Protein AF-0000000083255070 (afdb_homodimer)

Nearest PDB structures (foldseek):
  7cad-assembly1_A  TM=8.867E-01  e=6.969E-13  Mycolicibacterium smegmatis MC2 155
  8ja7-assembly1_A  TM=8.716E-01  e=4.403E-11  Mycobacterium tuberculosis H37Rv
  4jbw-assembly1_F  TM=8.457E-01  e=1.990E-11  Escherichia coli K-12
  3puz-assembly1_F  TM=8.187E-01  e=9.319E-11  Escherichia coli K-12
  4jbw-assembly2_H  TM=8.293E-01  e=1.214E-10  Escherichia coli K-12

Solvent-accessible surface area (backbone atoms only — not comparable to full-atom values): 30627 Å² total; per-residue (Å²): 134,72,73,70,70,60,49,51,48,59,51,58,65,38,38,62,52,48,49,47,34,53,64,64,56,43,41,55,56,53,52,43,51,52,41,18,24,21,52,25,56,60,73,64,72,75,40,81,52,53,62,49,39,59,56,41,44,76,36,78,88,56,42,42,62,59,11,44,50,34,28,46,50,45,35,67,51,21,49,56,49,14,48,52,50,7,43,52,51,21,55,50,51,68,34,88,64,50,76,64,48,67,57,55,50,46,64,45,32,46,46,51,64,50,39,51,57,57,48,9,44,41,50,29,50,34,46,29,50,85,80,8,55,54,39,49,52,36,44,74,73,61,78,37,94,63,67,54,53,35,54,65,34,49,69,45,32,49,49,52,50,34,49,53,51,27,59,31,40,17,26,56,41,15,53,52,40,40,55,48,55,70,69,48,61,66,64,58,54,52,52,35,47,73,72,63,44,47,76,66,54,39,37,66,70,46,51,51,62,72,34,43,68,56,51,49,47,53,50,40,55,46,50,53,53,38,61,52,42,40,51,38,58,45,30,39,43,53,44,75,57,52,91,60,46,43,92,39,78,33,24,37,91,38,53,57,22,23,43,44,42,49,26,45,34,34,30,65,51,88,67,28,28,36,6,47,18,35,28,45,50,51,55,49,42,52,52,48,48,53,53,46,52,54,49,47,52,63,51,51,73,71,99,136,72,74,71,69,60,50,51,46,60,51,56,66,40,37,64,51,48,49,47,35,52,65,63,56,45,42,56,55,52,50,43,52,53,40,17,25,21,54,24,57,60,74,64,73,73,40,81,53,53,62,50,38,58,57,41,43,75,36,78,88,57,42,42,62,58,11,43,50,33,27,49,49,46,36,66,53,21,49,55,49,15,46,51,50,6,41,52,51,22,56,51,51,68,34,89,64,49,76,64,49,67,58,55,52,47,64,45,33,47,47,50,65,51,41,52,58,58,50,8,42,42,52,31,50,35,46,28,49,87,78,8,56,53,40,49,52,35,44,74,71,61,77,38,93,63,66,55,56,35,53,65,34,47,70,46,31,48,48,53,50,33,48,51,51,26,60,31,41,17,26,56,41,16,52,53,40,39,54,48,54,68,69,50,62,65,63,58,54,51,50,35,47,74,73,62,43,48,74,66,54,40,36,67,69,46,51,50,62,72,34,43,66,56,51,50,49,52,49,40,55,46,50,54,53,38,60,51,43,39,51,37,58,46,31,39,40,51,43,77,58,52,88,59,44,42,92,38,75,32,22,37,91,39,53,55,21,22,42,44,44,49,26,46,34,34,30,66,50,88,66,28,28,37,6,47,18,36,26,45,49,53,54,49,41,52,52,46,49,53,53,44,52,54,48,47,53,64,51,51,72,71,99

InterPro domains:
  IPR000515 ABC transporter type 1, transmembrane domain MetI-like [PF00528] (85-247)
  IPR000515 ABC transporter type 1, transmembrane domain MetI-like [PS50928] (68-295)
  IPR000515 ABC transporter type 1, transmembrane domain MetI-like [cd06261] (69-243)
  IPR035906 MetI-like superfamily [G3DSA:1.10.3720.10] (47-302)
  IPR035906 MetI-like superfamily [SSF161098] (51-294)
  IPR051393 ABC transporter permease component [PTHR30193] (5-301)

Radius of gyration: 25.33 Å; Cα contacts (8 Å, |Δi|>4): 840; chains: 2; bounding box: 78×64×55 Å

Sequence (606 aa):
MNAAKRRWVPYLFLSPYMLFYAAFGLIPILFSFYVSLTSWDGIGPKTFVGLDNYAFLFNPDSYFFQSVGNTLLFVAVSLPLQMAFGLAIAALLYSKFVKWKAFFQLINFLPYIVTPVAVGLMFNLLFDWQAGFVNKVLLEFGFIDEGIYWLGEPLYARVVIVLMLFWKGFGYTMIFYLAGLANISKDLHEAAAVDGATGMKAFWTITLPLLRPVTTFVAITGIIGGFQLLEEPMLLLGGAGMGSSSAVIGGPERCCLTTVWNMYDTAFGSTTRYGLGSAIAYGLCVIIAAFSFIGTKFYKEETMNAAKRRWVPYLFLSPYMLFYAAFGLIPILFSFYVSLTSWDGIGPKTFVGLDNYAFLFNPDSYFFQSVGNTLLFVAVSLPLQMAFGLAIAALLYSKFVKWKAFFQLINFLPYIVTPVAVGLMFNLLFDWQAGFVNKVLLEFGFIDEGIYWLGEPLYARVVIVLMLFWKGFGYTMIFYLAGLANISKDLHEAAAVDGATGMKAFWTITLPLLRPVTTFVAITGIIGGFQLLEEPMLLLGGAGMGSSSAVIGGPERCCLTTVWNMYDTAFGSTTRYGLGSAIAYGLCVIIAAFSFIGTKFYKEET

Organism: NCBI:txid582686

Structure (mmCIF, N/CA/C/O backbone):
data_AF-0000000083255070-model_v1
#
loop_
_entity.id
_entity.type
_entity.pdbx_description
1 polymer 'Multiple sugar transport system permease protein/cellobiose transport system permease protein'
#
loop_
_atom_site.group_PDB
_atom_site.id
_atom_site.type_symbol
_atom_site.label_atom_id
_atom_site.label_alt_id
_atom_site.label_comp_id
_atom_site.label_asym_id
_atom_site.label_entity_id
_atom_site.label_seq_id
_atom_site.pdbx_PDB_ins_code
_atom_site.Cartn_x
_atom_site.Cartn_y
_atom_site.Cartn_z
_atom_site.occupancy
_atom_site.B_iso_or_equiv
_atom_site.auth_seq_id
_atom_site.auth_comp_id
_atom_site.auth_asym_id
_atom_site.auth_atom_id
_atom_site.pdbx_PDB_model_num
ATOM 1 N N . MET A 1 1 ? -40.188 27.75 11.883 1 36.25 1 MET A N 1
ATOM 2 C CA . MET A 1 1 ? -39.75 26.719 10.969 1 36.25 1 MET A CA 1
ATOM 3 C C . MET A 1 1 ? -39.219 25.5 11.734 1 36.25 1 MET A C 1
ATOM 5 O O . MET A 1 1 ? -38.281 25.641 12.555 1 36.25 1 MET A O 1
ATOM 9 N N . ASN A 1 2 ? -39.906 24.453 12.016 1 42.84 2 ASN A N 1
ATOM 10 C CA . ASN A 1 2 ? -40.031 23.375 12.984 1 42.84 2 ASN A CA 1
ATOM 11 C C . ASN A 1 2 ? -38.75 22.547 13.094 1 42.84 2 ASN A C 1
ATOM 13 O O . ASN A 1 2 ? -38.281 22.016 12.086 1 42.84 2 ASN A O 1
ATOM 17 N N . ALA A 1 3 ? -37.938 22.688 14.008 1 47.53 3 ALA A N 1
ATOM 18 C CA . ALA A 1 3 ? -36.656 22.188 14.508 1 47.53 3 ALA A CA 1
ATOM 19 C C . ALA A 1 3 ? -36.594 20.672 14.375 1 47.53 3 ALA A C 1
ATOM 21 O O . ALA A 1 3 ? -35.5 20.094 14.383 1 47.53 3 ALA A O 1
ATOM 22 N N . ALA A 1 4 ? -37.688 20.109 14.57 1 47.5 4 ALA A N 1
ATOM 23 C CA . ALA A 1 4 ? -37.812 18.641 14.586 1 47.5 4 ALA A CA 1
ATOM 24 C C . ALA A 1 4 ? -37.5 18.062 13.203 1 47.5 4 ALA A C 1
ATOM 26 O O . ALA A 1 4 ? -37.062 16.922 13.094 1 47.5 4 ALA A O 1
ATOM 27 N N . LYS A 1 5 ? -38.031 18.562 12.156 1 50.53 5 LYS A N 1
ATOM 28 C CA . LYS A 1 5 ? -38 18.172 10.758 1 50.53 5 LYS A CA 1
ATOM 29 C C . LYS A 1 5 ? -36.594 18.094 10.203 1 50.53 5 LYS A C 1
ATOM 31 O O . LYS A 1 5 ? -36.312 17.375 9.242 1 50.53 5 LYS A O 1
ATOM 36 N N . ARG A 1 6 ? -35.719 18.797 10.758 1 55.59 6 ARG A N 1
ATOM 37 C CA . ARG A 1 6 ? -34.344 19.047 10.312 1 55.59 6 ARG A CA 1
ATOM 38 C C . ARG A 1 6 ? -33.406 17.922 10.734 1 55.59 6 ARG A C 1
ATOM 40 O O . ARG A 1 6 ? -32.312 17.766 10.18 1 55.59 6 ARG A O 1
ATOM 47 N N . ARG A 1 7 ? -34.062 17.188 11.664 1 60.44 7 ARG A N 1
ATOM 48 C CA . ARG A 1 7 ? -33.188 16.188 12.297 1 60.44 7 ARG A CA 1
ATOM 49 C C . ARG A 1 7 ? -33 14.969 11.391 1 60.44 7 ARG A C 1
ATOM 51 O O . ARG A 1 7 ? -31.984 14.297 11.445 1 60.44 7 ARG A O 1
ATOM 58 N N . TRP A 1 8 ? -34.125 14.719 10.594 1 61.38 8 TRP A N 1
ATOM 59 C CA . TRP A 1 8 ? -34.031 13.5 9.789 1 61.38 8 TRP A CA 1
ATOM 60 C C . TRP A 1 8 ? -33.344 13.773 8.461 1 61.38 8 TRP A C 1
ATOM 62 O O . TRP A 1 8 ? -33.031 12.836 7.711 1 61.38 8 TRP A O 1
ATOM 72 N N . VAL A 1 9 ? -33.219 14.969 8.102 1 60.16 9 VAL A N 1
ATOM 73 C CA . VAL A 1 9 ? -32.719 15.367 6.793 1 60.16 9 VAL A CA 1
ATOM 74 C C . VAL A 1 9 ? -31.312 14.805 6.602 1 60.16 9 VAL A C 1
ATOM 76 O O . VAL A 1 9 ? -31 14.242 5.547 1 60.16 9 VAL A O 1
ATOM 79 N N . PRO A 1 10 ? -30.578 14.945 7.68 1 63.06 10 PRO A N 1
ATOM 80 C CA . PRO A 1 10 ? -29.234 14.383 7.441 1 63.06 10 PRO A CA 1
ATOM 81 C C . PRO A 1 10 ? -29.266 12.875 7.215 1 63.06 10 PRO A C 1
ATOM 83 O O . PRO A 1 10 ? -28.484 12.352 6.418 1 63.06 10 PRO A O 1
ATOM 86 N N . TYR A 1 11 ? -30.188 12.266 7.801 1 64.44 11 TYR A N 1
ATOM 87 C CA . TYR A 1 11 ? -30.281 10.82 7.629 1 64.44 11 TYR A CA 1
ATOM 88 C C . TYR A 1 11 ? -30.859 10.469 6.262 1 64.44 11 TYR A C 1
ATOM 90 O O . TYR A 1 11 ? -30.531 9.422 5.695 1 64.44 11 TYR A O 1
ATOM 98 N N . LEU A 1 12 ? -31.672 11.273 5.852 1 62.81 12 LEU A N 1
ATOM 99 C CA . LEU A 1 12 ? -32.188 11.062 4.504 1 62.81 12 LEU A CA 1
ATOM 100 C C . LEU A 1 12 ? -31.109 11.242 3.459 1 62.81 12 LEU A C 1
ATOM 102 O O . LEU A 1 12 ? -31.047 10.5 2.477 1 62.81 12 LEU A O 1
ATOM 106 N N . PHE A 1 13 ? -30.281 12.203 3.773 1 60.59 13 PHE A N 1
ATOM 107 C CA . PHE A 1 13 ? -29.172 12.43 2.855 1 60.59 13 PHE A CA 1
ATOM 108 C C . PHE A 1 13 ? -28.156 11.297 2.957 1 60.59 13 PHE A C 1
ATOM 110 O O . PHE A 1 13 ? -27.5 10.953 1.968 1 60.59 13 PHE A O 1
ATOM 117 N N . LEU A 1 14 ? -28.172 10.758 4.121 1 64.56 14 LEU A N 1
ATOM 118 C CA . LEU A 1 14 ? -27.219 9.664 4.324 1 64.56 14 LEU A CA 1
ATOM 119 C C . LEU A 1 14 ? -27.797 8.344 3.832 1 64.56 14 LEU A C 1
ATOM 121 O O . LEU A 1 14 ? -27.062 7.379 3.607 1 64.56 14 LEU A O 1
ATOM 125 N N . SER A 1 15 ? -29.078 8.375 3.641 1 63.88 15 SER A N 1
ATOM 126 C CA . SER A 1 15 ? -29.766 7.105 3.389 1 63.88 15 SER A CA 1
ATOM 127 C C . SER A 1 15 ? -29.266 6.461 2.098 1 63.88 15 SER A C 1
ATOM 129 O O . SER A 1 15 ? -28.953 5.266 2.068 1 63.88 15 SER A O 1
ATOM 131 N N . PRO A 1 16 ? -29.203 7.246 1.025 1 59.81 16 PRO A N 1
ATOM 132 C CA . PRO A 1 16 ? -28.719 6.562 -0.171 1 59.81 16 PRO A CA 1
ATOM 133 C C . PRO A 1 16 ? -27.312 5.984 0.016 1 59.81 16 PRO A C 1
ATOM 135 O O . PRO A 1 16 ? -27.016 4.895 -0.475 1 59.81 16 PRO A O 1
ATOM 138 N N . TYR A 1 17 ? -26.641 6.789 0.716 1 61.38 17 TYR A N 1
ATOM 139 C CA . TYR A 1 17 ? -25.281 6.309 1.004 1 61.38 17 TYR A CA 1
ATOM 140 C C . TYR A 1 17 ? -25.328 5.051 1.865 1 61.38 17 TYR A C 1
ATOM 142 O O . TYR A 1 17 ? -24.625 4.082 1.59 1 61.38 17 TYR A O 1
ATOM 150 N N . MET A 1 18 ? -26.156 5.188 2.836 1 64 18 MET A N 1
ATOM 151 C CA . MET A 1 18 ? -26.234 4.059 3.76 1 64 18 MET A CA 1
ATOM 152 C C . MET A 1 18 ? -26.703 2.799 3.043 1 64 18 MET A C 1
ATOM 154 O O . MET A 1 18 ? -26.219 1.7 3.32 1 64 18 MET A O 1
ATOM 158 N N . LEU A 1 19 ? -27.578 3.01 2.188 1 60.94 19 LEU A N 1
ATOM 159 C CA . LEU A 1 19 ? -28.094 1.875 1.427 1 60.94 19 LEU A CA 1
ATOM 160 C C . LEU A 1 19 ? -27.016 1.31 0.508 1 60.94 19 LEU A C 1
ATOM 162 O O . LEU A 1 19 ? -26.844 0.092 0.413 1 60.94 19 LEU A O 1
ATOM 166 N N . PHE A 1 20 ? -26.391 2.221 -0.116 1 60.09 20 PHE A N 1
ATOM 167 C CA . PHE A 1 20 ? -25.312 1.806 -1.001 1 60.09 20 PHE A CA 1
ATOM 168 C C . PHE A 1 20 ? -24.203 1.112 -0.216 1 60.09 20 PHE A C 1
ATOM 170 O O . PHE A 1 20 ? -23.672 0.087 -0.65 1 60.09 20 PHE A O 1
ATOM 177 N N . TYR A 1 21 ? -24.031 1.757 0.867 1 64.25 21 TYR A N 1
ATOM 178 C CA . TYR A 1 21 ? -23 1.157 1.71 1 64.25 21 TYR A CA 1
ATOM 179 C C . TYR A 1 21 ? -23.438 -0.209 2.221 1 64.25 21 TYR A C 1
ATOM 181 O O . TYR A 1 21 ? -22.656 -1.156 2.24 1 64.25 21 TYR A O 1
ATOM 189 N N . ALA A 1 22 ? -24.641 -0.25 2.637 1 62.16 22 ALA A N 1
ATOM 190 C CA . ALA A 1 22 ? -25.156 -1.535 3.107 1 62.16 22 ALA A CA 1
ATOM 191 C C . ALA A 1 22 ? -25.109 -2.586 2.002 1 62.16 22 ALA A C 1
ATOM 193 O O . ALA A 1 22 ? -24.734 -3.734 2.248 1 62.16 22 ALA A O 1
ATOM 194 N N . ALA A 1 23 ? -25.438 -2.184 0.815 1 59.78 23 ALA A N 1
ATOM 195 C CA . ALA A 1 23 ? -25.516 -3.107 -0.313 1 59.78 23 ALA A CA 1
ATOM 196 C C . ALA A 1 23 ? -24.125 -3.516 -0.785 1 59.78 23 ALA A C 1
ATOM 198 O O . ALA A 1 23 ? -23.875 -4.688 -1.079 1 59.78 23 ALA A O 1
ATOM 199 N N . PHE A 1 24 ? -23.266 -2.512 -0.74 1 62.94 24 PHE A N 1
ATOM 200 C CA . PHE A 1 24 ? -21.984 -2.805 -1.371 1 62.94 24 PHE A CA 1
ATOM 201 C C . PHE A 1 24 ? -20.844 -2.76 -0.349 1 62.94 24 PHE A C 1
ATOM 203 O O . PHE A 1 24 ? -19.766 -3.32 -0.578 1 62.94 24 PHE A O 1
ATOM 210 N N . GLY A 1 25 ? -21.219 -2.186 0.719 1 69 25 GLY A N 1
ATOM 211 C CA . GLY A 1 25 ? -20.172 -1.989 1.71 1 69 25 GLY A CA 1
ATOM 212 C C . GLY A 1 25 ? -20.031 -3.16 2.662 1 69 25 GLY A C 1
ATOM 213 O O . GLY A 1 25 ? -18.922 -3.654 2.877 1 69 25 GLY A O 1
ATOM 214 N N . LEU A 1 26 ? -21.188 -3.686 3.049 1 77.44 26 LEU A N 1
ATOM 215 C CA . LEU A 1 26 ? -21.156 -4.691 4.105 1 77.44 26 LEU A CA 1
ATOM 216 C C . LEU A 1 26 ? -21.172 -6.098 3.518 1 77.44 26 LEU A C 1
ATOM 218 O O . LEU A 1 26 ? -20.719 -7.051 4.156 1 77.44 26 LEU A O 1
ATOM 222 N N . ILE A 1 27 ? -21.594 -6.242 2.326 1 80.31 27 ILE A N 1
ATOM 223 C CA . ILE A 1 27 ? -21.828 -7.555 1.73 1 80.31 27 ILE A CA 1
ATOM 224 C C . ILE A 1 27 ? -20.5 -8.297 1.603 1 80.31 27 ILE A C 1
ATOM 226 O O . ILE A 1 27 ? -20.375 -9.445 2.033 1 80.31 27 ILE A O 1
ATOM 230 N N . PRO A 1 28 ? -19.531 -7.645 1.064 1 81.38 28 PRO A N 1
ATOM 231 C CA . PRO A 1 28 ? -18.266 -8.367 0.95 1 81.38 28 PRO A CA 1
ATOM 232 C C . PRO A 1 28 ? -17.734 -8.836 2.303 1 81.38 28 PRO A C 1
ATOM 234 O O . PRO A 1 28 ? -17.188 -9.93 2.408 1 81.38 28 PRO A O 1
ATOM 237 N N . ILE A 1 29 ? -17.953 -8.039 3.246 1 84.56 29 ILE A N 1
ATOM 238 C CA . ILE A 1 29 ? -17.422 -8.336 4.574 1 84.56 29 ILE A CA 1
ATOM 239 C C . ILE A 1 29 ? -18.203 -9.492 5.195 1 84.56 29 ILE A C 1
ATOM 241 O O . ILE A 1 29 ? -17.609 -10.438 5.73 1 84.56 29 ILE A O 1
ATOM 245 N N . LEU A 1 30 ? -19.516 -9.43 5.051 1 85.31 30 LEU A N 1
ATOM 246 C CA . LEU A 1 30 ? -20.359 -10.469 5.625 1 85.31 30 LEU A CA 1
ATOM 247 C C . LEU A 1 30 ? -20.188 -11.789 4.883 1 85.31 30 LEU A C 1
ATOM 249 O O . LEU A 1 30 ? -20.188 -12.859 5.5 1 85.31 30 LEU A O 1
ATOM 253 N N . PHE A 1 31 ? -20.047 -11.719 3.66 1 83.69 31 PHE A N 1
ATOM 254 C CA . PHE A 1 31 ? -19.828 -12.922 2.867 1 83.69 31 PHE A CA 1
ATOM 255 C C . PHE A 1 31 ? -18.5 -13.578 3.246 1 83.69 31 PHE A C 1
ATOM 257 O O . PHE A 1 31 ? -18.438 -14.805 3.408 1 83.69 31 PHE A O 1
ATOM 264 N N . SER A 1 32 ? -17.484 -12.789 3.318 1 86.81 32 SER A N 1
ATOM 265 C CA . SER A 1 32 ? -16.188 -13.328 3.701 1 86.81 32 SER A CA 1
ATOM 266 C C . SER A 1 32 ? -16.219 -13.922 5.105 1 86.81 32 SER A C 1
ATOM 268 O O . SER A 1 32 ? -15.531 -14.898 5.391 1 86.81 32 SER A O 1
ATOM 270 N N . PHE A 1 33 ? -17.016 -13.305 5.918 1 90.69 33 PHE A N 1
ATOM 271 C CA . PHE A 1 33 ? -17.172 -13.852 7.258 1 90.69 33 PHE A CA 1
ATOM 272 C C . PHE A 1 33 ? -17.828 -15.219 7.211 1 90.69 33 PHE A C 1
ATOM 274 O O . PHE A 1 33 ? -17.422 -16.141 7.922 1 90.69 33 PHE A O 1
ATOM 281 N N . TYR A 1 34 ? -18.828 -15.32 6.41 1 90.69 34 TYR A N 1
ATOM 282 C CA . TYR A 1 34 ? -19.469 -16.609 6.211 1 90.69 34 TYR A CA 1
ATOM 283 C C . TYR A 1 34 ? -18.469 -17.656 5.715 1 90.69 34 TYR A C 1
ATOM 285 O O . TYR A 1 34 ? -18.453 -18.781 6.199 1 90.69 34 TYR A O 1
ATOM 293 N N . VAL A 1 35 ? -17.656 -17.312 4.777 1 89.38 35 VAL A N 1
ATOM 294 C CA . VAL A 1 35 ? -16.656 -18.219 4.215 1 89.38 35 VAL A CA 1
ATOM 295 C C . VAL A 1 35 ? -15.703 -18.672 5.312 1 89.38 35 VAL A C 1
ATOM 297 O O . VAL A 1 35 ? -15.258 -19.828 5.328 1 89.38 35 VAL A O 1
ATOM 300 N N . SER A 1 36 ? -15.391 -17.766 6.258 1 93.94 36 SER A N 1
ATOM 301 C CA . SER A 1 36 ? -14.469 -18.078 7.348 1 93.94 36 SER A CA 1
ATOM 302 C C . SER A 1 36 ? -15.055 -19.172 8.25 1 93.94 36 SER A C 1
ATOM 304 O O . SER A 1 36 ? -14.32 -19.797 9.023 1 93.94 36 SER A O 1
ATOM 306 N N . LEU A 1 37 ? -16.359 -19.391 8.148 1 96 37 LEU A N 1
ATOM 307 C CA . LEU A 1 37 ? -17.031 -20.391 8.961 1 96 37 LEU A CA 1
ATOM 308 C C . LEU A 1 37 ? -17.203 -21.703 8.188 1 96 37 LEU A C 1
ATOM 310 O O . LEU A 1 37 ? -17.875 -22.609 8.648 1 96 37 LEU A O 1
ATOM 314 N N . THR A 1 38 ? -16.578 -21.797 7 1 94.25 38 THR A N 1
ATOM 315 C CA . THR A 1 38 ? -16.75 -22.969 6.148 1 94.25 38 THR A CA 1
ATOM 316 C C . THR A 1 38 ? -15.391 -23.594 5.82 1 94.25 38 THR A C 1
ATOM 318 O O . THR A 1 38 ? -14.352 -22.953 5.957 1 94.25 38 THR A O 1
ATOM 321 N N . SER A 1 39 ? -15.469 -24.891 5.594 1 92.62 39 SER A N 1
ATOM 322 C CA . SER A 1 39 ? -14.375 -25.562 4.898 1 92.62 39 SER A CA 1
ATOM 323 C C . SER A 1 39 ? -14.578 -25.547 3.389 1 92.62 39 SER A C 1
ATOM 325 O O . SER A 1 39 ? -15.508 -26.172 2.873 1 92.62 39 SER A O 1
ATOM 327 N N . TRP A 1 40 ? -13.805 -24.656 2.797 1 87.81 40 TRP A N 1
ATOM 328 C CA . TRP A 1 40 ? -13.977 -24.438 1.365 1 87.81 40 TRP A CA 1
ATOM 329 C C . TRP A 1 40 ? -12.625 -24.234 0.68 1 87.81 40 TRP A C 1
ATOM 331 O O . TRP A 1 40 ? -11.773 -23.516 1.178 1 87.81 40 TRP A O 1
ATOM 341 N N . ASP A 1 41 ? -12.484 -24.969 -0.398 1 79.69 41 ASP A N 1
ATOM 342 C CA . ASP A 1 41 ? -11.227 -24.875 -1.126 1 79.69 41 ASP A CA 1
ATOM 343 C C . ASP A 1 41 ? -11.359 -23.969 -2.346 1 79.69 41 ASP A C 1
ATOM 345 O O . ASP A 1 41 ? -10.414 -23.812 -3.117 1 79.69 41 ASP A O 1
ATOM 349 N N . GLY A 1 42 ? -12.547 -23.312 -2.506 1 73.38 42 GLY A N 1
ATOM 350 C CA . GLY A 1 42 ? -12.742 -22.391 -3.615 1 73.38 42 GLY A CA 1
ATOM 351 C C . GLY A 1 42 ? -13.469 -23.016 -4.793 1 73.38 42 GLY A C 1
ATOM 352 O O . GLY A 1 42 ? -13.992 -22.297 -5.652 1 73.38 42 GLY A O 1
ATOM 353 N N . ILE A 1 43 ? -13.5 -24.312 -4.922 1 71.31 43 ILE A N 1
ATOM 354 C CA . ILE A 1 43 ? -14.07 -25.016 -6.066 1 71.31 43 ILE A CA 1
ATOM 355 C C . ILE A 1 43 ? -15.258 -25.859 -5.621 1 71.31 43 ILE A C 1
ATOM 357 O O . ILE A 1 43 ? -16.359 -25.719 -6.152 1 71.31 43 ILE A O 1
ATOM 361 N N . GLY A 1 44 ? -15.023 -26.641 -4.625 1 74.62 44 GLY A N 1
ATOM 362 C CA . GLY A 1 44 ? -16.047 -27.578 -4.176 1 74.62 44 GLY A CA 1
ATOM 363 C C . GLY A 1 44 ? -17.109 -26.922 -3.305 1 74.62 44 GLY A C 1
ATOM 364 O O . GLY A 1 44 ? -17.172 -25.688 -3.219 1 74.62 44 GLY A O 1
ATOM 365 N N . PRO A 1 45 ? -18 -27.656 -2.873 1 83.81 45 PRO A N 1
ATOM 366 C CA . PRO A 1 45 ? -19.062 -27.141 -2.002 1 83.81 45 PRO A CA 1
ATOM 367 C C . PRO A 1 45 ? -18.516 -26.609 -0.674 1 83.81 45 PRO A C 1
ATOM 369 O O . PRO A 1 45 ? -17.531 -27.125 -0.155 1 83.81 45 PRO A O 1
ATOM 372 N N . LYS A 1 46 ? -19.219 -25.641 -0.224 1 87.88 46 LYS A N 1
ATOM 373 C CA . LYS A 1 46 ? -18.891 -25.078 1.079 1 87.88 46 LYS A CA 1
ATOM 374 C C . LYS A 1 46 ? -19.531 -25.891 2.209 1 87.88 46 LYS A C 1
ATOM 376 O O . LYS A 1 46 ? -20.734 -26.109 2.215 1 87.88 46 LYS A O 1
ATOM 381 N N . THR A 1 47 ? -18.672 -26.406 3.139 1 93.75 47 THR A N 1
ATOM 382 C CA . THR A 1 47 ? -19.172 -27.109 4.316 1 93.75 47 THR A CA 1
ATOM 383 C C . THR A 1 47 ? -19.047 -26.234 5.559 1 93.75 47 THR A C 1
ATOM 385 O O . THR A 1 47 ? -17.969 -25.75 5.875 1 93.75 47 THR A O 1
ATOM 388 N N . PHE A 1 48 ? -20.188 -26.078 6.207 1 95.75 48 PHE A N 1
ATOM 389 C CA . PHE A 1 48 ? -20.188 -25.266 7.414 1 95.75 48 PHE A CA 1
ATOM 390 C C . PHE A 1 48 ? -19.453 -25.969 8.547 1 95.75 48 PHE A C 1
ATOM 392 O O . PHE A 1 48 ? -19.797 -27.109 8.898 1 95.75 48 PHE A O 1
ATOM 399 N N . VAL A 1 49 ? -18.438 -25.375 9.117 1 96.44 49 VAL A N 1
ATOM 400 C CA . VAL A 1 49 ? -17.641 -26 10.172 1 96.44 49 VAL A CA 1
ATOM 401 C C . VAL A 1 49 ? -17.672 -25.125 11.422 1 96.44 49 VAL A C 1
ATOM 403 O O . VAL A 1 49 ? -16.938 -25.391 12.375 1 96.44 49 VAL A O 1
ATOM 406 N N . GLY A 1 50 ? -18.438 -24.078 11.398 1 96 50 GLY A N 1
ATOM 407 C CA . GLY A 1 50 ? -18.531 -23.203 12.547 1 96 50 GLY A CA 1
ATOM 408 C C . GLY A 1 50 ? -17.25 -22.469 12.859 1 96 50 GLY A C 1
ATOM 409 O O . GLY A 1 50 ? -16.656 -21.844 11.977 1 96 50 GLY A O 1
ATOM 410 N N . LEU A 1 51 ? -16.797 -22.75 14.133 1 96.75 51 LEU A N 1
ATOM 411 C CA . LEU A 1 51 ? -15.641 -21.984 14.586 1 96.75 51 LEU A CA 1
ATOM 412 C C . LEU A 1 51 ? -14.359 -22.812 14.484 1 96.75 51 LEU A C 1
ATOM 414 O O . LEU A 1 51 ? -13.336 -22.438 15.062 1 96.75 51 LEU A O 1
ATOM 418 N N . ASP A 1 52 ? -14.367 -23.812 13.695 1 96.75 52 ASP A N 1
ATOM 419 C CA . ASP A 1 52 ? -13.227 -24.719 13.578 1 96.75 52 ASP A CA 1
ATOM 420 C C . ASP A 1 52 ? -12.008 -23.984 13 1 96.75 52 ASP A C 1
ATOM 422 O O . ASP A 1 52 ? -10.883 -24.188 13.453 1 96.75 52 ASP A O 1
ATOM 426 N N . ASN A 1 53 ? -12.281 -23.172 12 1 96.69 53 ASN A N 1
ATOM 427 C CA . ASN A 1 53 ? -11.188 -22.406 11.406 1 96.69 53 ASN A CA 1
ATOM 428 C C . ASN A 1 53 ? -10.539 -21.469 12.43 1 96.69 53 ASN A C 1
ATOM 430 O O . ASN A 1 53 ? -9.32 -21.328 12.461 1 96.69 53 ASN A O 1
ATOM 434 N N . TYR A 1 54 ? -11.359 -20.922 13.25 1 96.88 54 TYR A N 1
ATOM 435 C CA . TYR A 1 54 ? -10.852 -20 14.258 1 96.88 54 TYR A CA 1
ATOM 436 C C . TYR A 1 54 ? -10.117 -20.766 15.359 1 96.88 54 TYR A C 1
ATOM 438 O O . TYR A 1 54 ? -9.094 -20.281 15.875 1 96.88 54 TYR A O 1
ATOM 446 N N . ALA A 1 55 ? -10.602 -21.875 15.688 1 97.06 55 ALA A N 1
ATOM 447 C CA . ALA A 1 55 ? -9.906 -22.719 16.656 1 97.06 55 ALA A CA 1
ATOM 448 C C . ALA A 1 55 ? -8.547 -23.156 16.141 1 97.06 55 ALA A C 1
ATOM 450 O O . ALA A 1 55 ? -7.574 -23.234 16.891 1 97.06 55 ALA A O 1
ATOM 451 N N . PHE A 1 56 ? -8.484 -23.375 14.867 1 96.12 56 PHE A N 1
ATOM 452 C CA . PHE A 1 56 ? -7.246 -23.844 14.25 1 96.12 56 PHE A CA 1
ATOM 453 C C . PHE A 1 56 ? -6.191 -22.75 14.25 1 96.12 56 PHE A C 1
ATOM 455 O O . PHE A 1 56 ? -4.996 -23.031 14.141 1 96.12 56 PHE A O 1
ATOM 462 N N . LEU 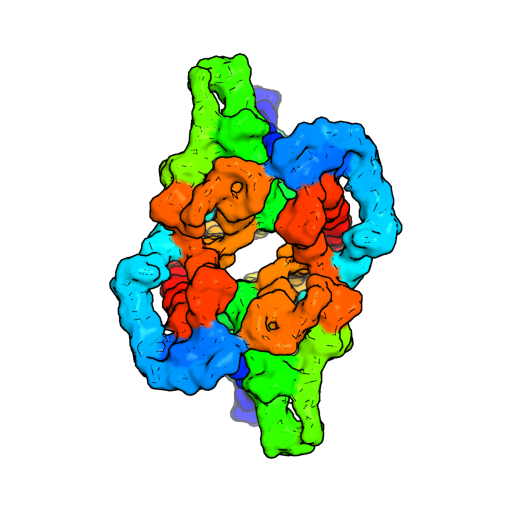A 1 57 ? -6.598 -21.562 14.32 1 96.25 57 LEU A N 1
ATOM 463 C CA . LEU A 1 57 ? -5.633 -20.469 14.375 1 96.25 57 LEU A CA 1
ATOM 464 C C . LEU A 1 57 ? -4.703 -20.625 15.578 1 96.25 57 LEU A C 1
ATOM 466 O O . LEU A 1 57 ? -3.576 -20.125 15.555 1 96.25 57 LEU A O 1
ATOM 470 N N . PHE A 1 58 ? -5.219 -21.297 16.641 1 96.31 58 PHE A N 1
ATOM 471 C CA . PHE A 1 58 ? -4.438 -21.453 17.859 1 96.31 58 PHE A CA 1
ATOM 472 C C . PHE A 1 58 ? -3.533 -22.688 17.75 1 96.31 58 PHE A C 1
ATOM 474 O O . PHE A 1 58 ? -2.682 -22.906 18.625 1 96.31 58 PHE A O 1
ATOM 481 N N . ASN A 1 59 ? -3.686 -23.453 16.703 1 95.56 59 ASN A N 1
ATOM 482 C CA . ASN A 1 59 ? -2.777 -24.547 16.391 1 95.56 59 ASN A CA 1
ATOM 483 C C . ASN A 1 59 ? -1.474 -24.047 15.781 1 95.56 59 ASN A C 1
ATOM 485 O O . ASN A 1 59 ? -1.49 -23.234 14.852 1 95.56 59 ASN A O 1
ATOM 489 N N . PRO A 1 60 ? -0.308 -24.516 16.234 1 93.06 60 PRO A N 1
ATOM 490 C CA . PRO A 1 60 ? 0.986 -24.078 15.719 1 93.06 60 PRO A CA 1
ATOM 491 C C . PRO A 1 60 ? 1.145 -24.344 14.227 1 93.06 60 PRO A C 1
ATOM 493 O O . PRO A 1 60 ? 1.896 -23.641 13.539 1 93.06 60 PRO A O 1
ATOM 496 N N . ASP A 1 61 ? 0.396 -25.203 13.727 1 92.62 61 ASP A N 1
ATOM 497 C CA . ASP A 1 61 ? 0.502 -25.578 12.32 1 92.62 61 ASP A CA 1
ATOM 498 C C . ASP A 1 61 ? -0.138 -24.516 11.422 1 92.62 61 ASP A C 1
ATOM 500 O O . ASP A 1 61 ? 0.068 -24.516 10.211 1 92.62 61 ASP A O 1
ATOM 504 N N . SER A 1 62 ? -0.854 -23.609 12.031 1 94.25 62 SER A N 1
ATOM 505 C CA . SER A 1 62 ? -1.462 -22.547 11.234 1 94.25 62 SER A CA 1
ATOM 506 C C . SER A 1 62 ? -0.478 -21.406 10.992 1 94.25 62 SER A C 1
ATOM 508 O O . SER A 1 62 ? -0.705 -20.547 10.125 1 94.25 62 SER A O 1
ATOM 510 N N . TYR A 1 63 ? 0.525 -21.281 11.867 1 94.88 63 TYR A N 1
ATOM 511 C CA . TYR A 1 63 ? 1.554 -20.25 11.82 1 94.88 63 TYR A CA 1
ATOM 512 C C . TYR A 1 63 ? 0.95 -18.859 12.039 1 94.88 63 TYR A C 1
ATOM 514 O O . TYR A 1 63 ? 1.561 -17.859 11.688 1 94.88 63 TYR A O 1
ATOM 522 N N . PHE A 1 64 ? -0.309 -18.844 12.547 1 97 64 PHE A N 1
ATOM 523 C CA . PHE A 1 64 ? -0.995 -17.562 12.719 1 97 64 PHE A CA 1
ATOM 524 C C . PHE A 1 64 ? -0.264 -16.688 13.727 1 97 64 PHE A C 1
ATOM 526 O O . PHE A 1 64 ? 0.169 -15.586 13.391 1 97 64 PHE A O 1
ATOM 533 N N . PHE A 1 65 ? -0.019 -17.172 14.859 1 97.12 65 PHE A N 1
ATOM 534 C CA . PHE A 1 65 ? 0.587 -16.344 15.898 1 97.12 65 PHE A CA 1
ATOM 535 C C . PHE A 1 65 ? 2.066 -16.109 15.609 1 97.12 65 PHE A C 1
ATOM 537 O O . PHE A 1 65 ? 2.607 -15.047 15.93 1 97.12 65 PHE A O 1
ATOM 544 N N . GLN A 1 66 ? 2.686 -17.062 14.961 1 96.94 66 GLN A N 1
ATOM 545 C CA . GLN A 1 66 ? 4.062 -16.844 14.531 1 96.94 66 GLN A CA 1
ATOM 546 C C . GLN A 1 66 ? 4.148 -15.703 13.516 1 96.94 66 GLN A C 1
ATOM 548 O O . GLN A 1 66 ? 5.012 -14.836 13.625 1 96.94 66 GLN A O 1
ATOM 553 N N . SER A 1 67 ? 3.26 -15.727 12.547 1 97.69 67 SER A N 1
ATOM 554 C CA . SER A 1 67 ? 3.254 -14.695 11.516 1 97.69 67 SER A CA 1
ATOM 555 C C . SER A 1 67 ? 2.857 -13.336 12.094 1 97.69 67 SER A C 1
ATOM 557 O O . SER A 1 67 ? 3.375 -12.305 11.672 1 97.69 67 SER A O 1
ATOM 559 N N . VAL A 1 68 ? 1.955 -13.367 13.047 1 97.56 68 VAL A N 1
ATOM 560 C CA . VAL A 1 68 ? 1.571 -12.125 13.719 1 97.56 68 VAL A CA 1
ATOM 561 C C . VAL A 1 68 ? 2.768 -11.562 14.484 1 97.56 68 VAL A C 1
ATOM 563 O O . VAL A 1 68 ? 3.025 -10.359 14.438 1 97.56 68 VAL A O 1
ATOM 566 N N . GLY A 1 69 ? 3.457 -12.422 15.164 1 97.5 69 GLY A N 1
ATOM 567 C CA . GLY A 1 69 ? 4.652 -12.008 15.883 1 97.5 69 GLY A CA 1
ATOM 568 C C . GLY A 1 69 ? 5.719 -11.43 14.977 1 97.5 69 GLY A C 1
ATOM 569 O O . GLY A 1 69 ? 6.324 -10.406 15.297 1 97.5 69 GLY A O 1
ATOM 570 N N . ASN A 1 70 ? 5.969 -12.078 13.859 1 97.88 70 ASN A N 1
ATOM 571 C CA . ASN A 1 70 ? 6.91 -11.562 12.875 1 97.88 70 ASN A CA 1
ATOM 572 C C . ASN A 1 70 ? 6.496 -10.18 12.375 1 97.88 70 ASN A C 1
ATOM 574 O O . ASN A 1 70 ? 7.324 -9.266 12.312 1 97.88 70 ASN A O 1
ATOM 578 N N . THR A 1 71 ? 5.211 -10.055 12.062 1 97.94 71 THR A N 1
ATOM 579 C CA . THR A 1 71 ? 4.695 -8.797 11.539 1 97.94 71 THR A CA 1
ATOM 580 C C . THR A 1 71 ? 4.832 -7.68 12.57 1 97.94 71 THR A C 1
ATOM 582 O O . THR A 1 71 ? 5.266 -6.574 12.25 1 97.94 71 THR A O 1
ATOM 585 N N . LEU A 1 72 ? 4.461 -8.039 13.758 1 97 72 LEU A N 1
ATOM 586 C CA . LEU A 1 72 ? 4.574 -7.074 14.844 1 97 72 LEU A CA 1
ATOM 587 C C . LEU A 1 72 ? 6.023 -6.641 15.039 1 97 72 LEU A C 1
ATOM 589 O O . LEU A 1 72 ? 6.297 -5.461 15.281 1 97 72 LEU A O 1
ATOM 593 N N . LEU A 1 73 ? 6.906 -7.547 14.961 1 97.75 73 LEU A N 1
ATOM 594 C CA . LEU A 1 73 ? 8.328 -7.23 15.094 1 97.75 73 LEU A CA 1
ATOM 595 C C . LEU A 1 73 ? 8.758 -6.23 14.023 1 97.75 73 LEU A C 1
ATOM 597 O O . LEU A 1 73 ? 9.414 -5.23 14.336 1 97.75 73 LEU A O 1
ATOM 601 N N . PHE A 1 74 ? 8.406 -6.473 12.828 1 98 74 PHE A N 1
ATOM 602 C CA . PHE A 1 74 ? 8.797 -5.602 11.727 1 98 74 PHE A CA 1
ATOM 603 C C . PHE A 1 74 ? 8.195 -4.211 11.898 1 98 74 PHE A C 1
ATOM 605 O O . PHE A 1 74 ? 8.875 -3.205 11.688 1 98 74 PHE A O 1
ATOM 612 N N . VAL A 1 75 ? 6.965 -4.188 12.289 1 96.38 75 VAL A N 1
ATOM 613 C CA . VAL A 1 75 ? 6.285 -2.908 12.469 1 96.38 75 VAL A CA 1
ATOM 614 C C . VAL A 1 75 ? 6.879 -2.164 13.656 1 96.38 75 VAL A C 1
ATOM 616 O O . VAL A 1 75 ? 7.195 -0.977 13.562 1 96.38 75 VAL A O 1
ATOM 619 N N . ALA A 1 76 ? 7.078 -2.865 14.758 1 96.5 76 ALA A N 1
ATOM 620 C CA . ALA A 1 76 ? 7.531 -2.268 16 1 96.5 76 ALA A CA 1
ATOM 621 C C . ALA A 1 76 ? 8.945 -1.708 15.867 1 96.5 76 ALA A C 1
ATOM 623 O O . ALA A 1 76 ? 9.32 -0.765 16.562 1 96.5 76 ALA A O 1
ATOM 624 N N . VAL A 1 77 ? 9.672 -2.25 14.961 1 97.56 77 VAL A N 1
ATOM 625 C CA . VAL A 1 77 ? 11.055 -1.793 14.82 1 97.56 77 VAL A CA 1
ATOM 626 C C . VAL A 1 77 ? 11.141 -0.763 13.703 1 97.56 77 VAL A C 1
ATOM 628 O O . VAL A 1 77 ? 11.703 0.32 13.883 1 97.56 77 VAL A O 1
ATOM 631 N N . SER A 1 78 ? 10.57 -1.012 12.586 1 97.12 78 SER A N 1
ATOM 632 C CA . SER A 1 78 ? 10.75 -0.161 11.414 1 97.12 78 SER A CA 1
ATOM 633 C C . SER A 1 78 ? 9.984 1.152 11.562 1 97.12 78 SER A C 1
ATOM 635 O O . SER A 1 78 ? 10.477 2.211 11.164 1 97.12 78 SER A O 1
ATOM 637 N N . LEU A 1 79 ? 8.766 1.084 12.102 1 96.25 79 LEU A N 1
ATOM 638 C CA . LEU A 1 79 ? 7.918 2.273 12.141 1 96.25 79 LEU A CA 1
ATOM 639 C C . LEU A 1 79 ? 8.523 3.334 13.055 1 96.25 79 LEU A C 1
ATOM 641 O O . LEU A 1 79 ? 8.648 4.496 12.664 1 96.25 79 LEU A O 1
ATOM 645 N N . PRO A 1 80 ? 8.906 2.988 14.305 1 96.69 80 PRO A N 1
ATOM 646 C CA . PRO A 1 80 ? 9.562 3.996 15.141 1 96.69 80 PRO A CA 1
ATOM 647 C C . PRO A 1 80 ? 10.836 4.555 14.5 1 96.69 80 PRO A C 1
ATOM 649 O O . PRO A 1 80 ? 11.125 5.746 14.641 1 96.69 80 PRO A O 1
ATOM 652 N N . LEU A 1 81 ? 11.547 3.715 13.844 1 94.88 81 LEU A N 1
ATOM 653 C CA . LEU A 1 81 ? 12.742 4.188 13.156 1 94.88 81 LEU A CA 1
ATOM 654 C C . LEU A 1 81 ? 12.375 5.172 12.047 1 94.88 81 LEU A C 1
ATOM 656 O O . LEU A 1 81 ? 13.023 6.211 11.898 1 94.88 81 LEU A O 1
ATOM 660 N N . GLN A 1 82 ? 11.367 4.859 11.281 1 94.94 82 GLN A N 1
ATOM 661 C CA . GLN A 1 82 ? 10.906 5.738 10.219 1 94.94 82 GLN A CA 1
ATOM 662 C C . GLN A 1 82 ? 10.445 7.082 10.773 1 94.94 82 GLN A C 1
ATOM 664 O O . GLN A 1 82 ? 10.766 8.133 10.219 1 94.94 82 GLN A O 1
ATOM 669 N N . MET A 1 83 ? 9.711 7 11.859 1 94.88 83 MET A N 1
ATOM 670 C CA . MET A 1 83 ? 9.188 8.219 12.469 1 94.88 83 MET A CA 1
ATOM 671 C C . MET A 1 83 ? 10.312 9.062 13.07 1 94.88 83 MET A C 1
ATOM 673 O O . MET A 1 83 ? 10.336 10.281 12.906 1 94.88 83 MET A O 1
ATOM 677 N N . ALA A 1 84 ? 1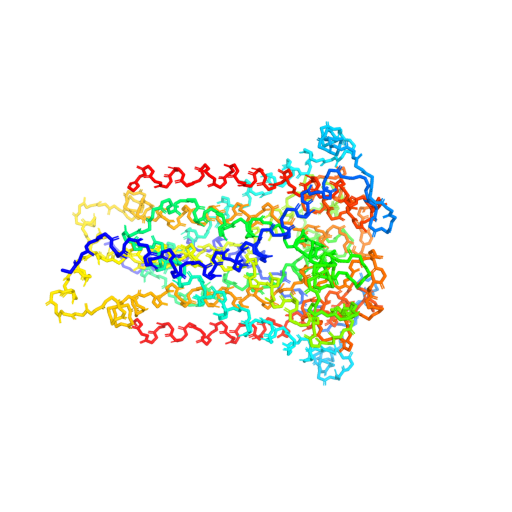1.242 8.391 13.727 1 93.56 84 ALA A N 1
ATOM 678 C CA . ALA A 1 84 ? 12.367 9.094 14.344 1 93.56 84 ALA A CA 1
ATOM 679 C C . ALA A 1 84 ? 13.242 9.758 13.289 1 93.56 84 ALA A C 1
ATOM 681 O O . ALA A 1 84 ? 13.562 10.945 13.391 1 93.56 84 ALA A O 1
ATOM 682 N N . PHE A 1 85 ? 13.562 9.023 12.305 1 90.44 85 PHE A N 1
ATOM 683 C CA . PHE A 1 85 ? 14.422 9.562 11.258 1 90.44 85 PHE A CA 1
ATOM 684 C C . PHE A 1 85 ? 13.68 10.586 10.414 1 90.44 85 PHE A C 1
ATOM 686 O O . PHE A 1 85 ? 14.242 11.602 10.008 1 90.44 85 PHE A O 1
ATOM 693 N N . GLY A 1 86 ? 12.422 10.297 10.125 1 91.81 86 GLY A N 1
ATOM 694 C CA . GLY A 1 86 ? 11.617 11.266 9.406 1 91.81 86 GLY A CA 1
ATOM 695 C C . GLY A 1 86 ? 11.508 12.602 10.125 1 91.81 86 GLY A C 1
ATOM 696 O O . GLY A 1 86 ? 11.648 13.656 9.508 1 91.81 86 GLY A O 1
ATOM 697 N N . LEU A 1 87 ? 11.281 12.531 11.406 1 92.62 87 LEU A N 1
ATOM 698 C CA . LEU A 1 87 ? 11.18 13.742 12.219 1 92.62 87 LEU A CA 1
ATOM 699 C C . LEU A 1 87 ? 12.516 14.469 12.273 1 92.62 87 LEU A C 1
ATOM 701 O O . LEU A 1 87 ? 12.57 15.695 12.156 1 92.62 87 LEU A O 1
ATOM 705 N N . ALA A 1 88 ? 13.578 13.688 12.461 1 88.69 88 ALA A N 1
ATOM 706 C CA . ALA A 1 88 ? 14.906 14.289 12.555 1 88.69 88 ALA A CA 1
ATOM 707 C C . ALA A 1 88 ? 15.266 15.039 11.273 1 88.69 88 ALA A C 1
ATOM 709 O O . ALA A 1 88 ? 15.719 16.188 11.328 1 88.69 88 ALA A O 1
ATOM 710 N N . ILE A 1 89 ? 15.008 14.453 10.172 1 87.81 89 ILE A N 1
ATOM 711 C CA . ILE A 1 89 ? 15.359 15.078 8.898 1 87.81 89 ILE A CA 1
ATOM 712 C C . ILE A 1 89 ? 14.422 16.25 8.625 1 87.81 89 ILE A C 1
ATOM 714 O O . ILE A 1 89 ? 14.852 17.281 8.109 1 87.81 89 ILE A O 1
ATOM 718 N N . ALA A 1 90 ? 13.18 16.078 8.977 1 89.38 90 ALA A N 1
ATOM 719 C CA . ALA A 1 90 ? 12.234 17.188 8.82 1 89.38 90 ALA A CA 1
ATOM 720 C C . ALA A 1 90 ? 12.664 18.391 9.641 1 89.38 90 ALA A C 1
ATOM 722 O O . ALA A 1 90 ? 12.625 19.531 9.156 1 89.38 90 ALA A O 1
ATOM 723 N N . ALA A 1 91 ? 13.047 18.188 10.859 1 86.56 91 ALA A N 1
ATOM 724 C CA . ALA A 1 91 ? 13.484 19.266 11.742 1 86.56 91 ALA A CA 1
ATOM 725 C C . ALA A 1 91 ? 14.727 19.953 11.195 1 86.56 91 ALA A C 1
ATOM 727 O O . ALA A 1 91 ? 14.852 21.172 11.273 1 86.56 91 ALA A O 1
ATOM 728 N N . LEU A 1 92 ? 15.586 19.141 10.641 1 83.62 92 LEU A N 1
ATOM 729 C CA . LEU A 1 92 ? 16.797 19.703 10.07 1 83.62 92 LEU A CA 1
ATOM 730 C C . LEU A 1 92 ? 16.484 20.547 8.844 1 83.62 92 LEU A C 1
ATOM 732 O O . LEU A 1 92 ? 17.031 21.641 8.68 1 83.62 92 LEU A O 1
ATOM 736 N N . LEU A 1 93 ? 15.648 20.031 8.055 1 83.88 93 LEU A N 1
ATOM 737 C CA . LEU A 1 93 ? 15.328 20.719 6.805 1 83.88 93 LEU A CA 1
ATOM 738 C C . LEU A 1 93 ? 14.492 21.969 7.078 1 83.88 93 LEU A C 1
ATOM 740 O O . LEU A 1 93 ? 14.5 22.906 6.281 1 83.88 93 LEU A O 1
ATOM 744 N N . TYR A 1 94 ? 13.773 21.844 8.133 1 80.44 94 TYR A N 1
ATOM 745 C CA . TYR A 1 94 ? 12.93 22.984 8.484 1 80.44 94 TYR A CA 1
ATOM 746 C C . TYR A 1 94 ? 13.766 24.141 9.031 1 80.44 94 TYR A C 1
ATOM 748 O O . TYR A 1 94 ? 13.32 25.281 9.039 1 80.44 94 TYR A O 1
ATOM 756 N N . SER A 1 95 ? 14.953 23.859 9.383 1 77 95 SER A N 1
ATOM 757 C CA . SER A 1 95 ? 15.867 24.875 9.898 1 77 95 SER A CA 1
ATOM 758 C C . SER A 1 95 ? 16.281 25.859 8.805 1 77 95 SER A C 1
ATOM 760 O O . SER A 1 95 ? 16.375 25.484 7.633 1 77 95 SER A O 1
ATOM 762 N N . LYS A 1 96 ? 16.531 27.062 9.203 1 73.75 96 LYS A N 1
ATOM 763 C CA . LYS A 1 96 ? 16.891 28.141 8.273 1 73.75 96 LYS A CA 1
ATOM 764 C C . LYS A 1 96 ? 18.297 27.938 7.73 1 73.75 96 LYS A C 1
ATOM 766 O O . LYS A 1 96 ? 18.656 28.531 6.711 1 73.75 96 LYS A O 1
ATOM 771 N N . PHE A 1 97 ? 19.016 27.094 8.25 1 73.56 97 PHE A N 1
ATOM 772 C CA . PHE A 1 97 ? 20.438 26.984 7.922 1 73.56 97 PHE A CA 1
ATOM 773 C C . PHE A 1 97 ? 20.641 26.062 6.734 1 73.56 97 PHE A C 1
ATOM 775 O O . PHE A 1 97 ? 21.719 26.047 6.137 1 73.56 97 PHE A O 1
ATOM 782 N N . VAL A 1 98 ? 19.688 25.25 6.473 1 77.5 98 VAL A N 1
ATOM 783 C CA . VAL A 1 98 ? 19.844 24.281 5.387 1 77.5 98 VAL A CA 1
ATOM 784 C C . VAL A 1 98 ? 19.438 24.922 4.062 1 77.5 98 VAL A C 1
ATOM 786 O O . VAL A 1 98 ? 18.359 25.516 3.961 1 77.5 98 VAL A O 1
ATOM 789 N N . LYS A 1 99 ? 20.547 24.812 3.207 1 79.62 99 LYS A N 1
ATOM 790 C CA . LYS A 1 99 ? 20.266 25.25 1.846 1 79.62 99 LYS A CA 1
ATOM 791 C C . LYS A 1 99 ? 19.812 24.094 0.97 1 79.62 99 LYS A C 1
ATOM 793 O O . LYS A 1 99 ? 19.922 22.922 1.369 1 79.62 99 LYS A O 1
ATOM 798 N N . TRP A 1 100 ? 19.047 24.219 -0.109 1 82.31 100 TRP A N 1
ATOM 799 C CA . TRP A 1 100 ? 18.594 23.25 -1.094 1 82.31 100 TRP A CA 1
ATOM 800 C C . TRP A 1 100 ? 17.562 22.297 -0.488 1 82.31 100 TRP A C 1
ATOM 802 O O . TRP A 1 100 ? 17.641 21.078 -0.654 1 82.31 100 TRP A O 1
ATOM 812 N N . LYS A 1 101 ? 16.734 22.719 0.302 1 84.44 101 LYS A N 1
ATOM 813 C CA . LYS A 1 101 ? 15.719 21.953 1.024 1 84.44 101 LYS A CA 1
ATOM 814 C C . LYS A 1 101 ? 14.906 21.078 0.073 1 84.44 101 LYS A C 1
ATOM 816 O O . LYS A 1 101 ? 14.648 19.906 0.362 1 84.44 101 LYS A O 1
ATOM 821 N N . ALA A 1 102 ? 14.625 21.594 -1.045 1 81.56 102 ALA A N 1
ATOM 822 C CA . ALA A 1 102 ? 13.812 20.875 -2.027 1 81.56 102 ALA A CA 1
ATOM 823 C C . ALA A 1 102 ? 14.547 19.656 -2.555 1 81.56 102 ALA A C 1
ATOM 825 O O . ALA A 1 102 ? 13.93 18.609 -2.775 1 81.56 102 ALA A O 1
ATOM 826 N N . PHE A 1 103 ? 15.789 19.875 -2.705 1 83.25 103 PHE A N 1
ATOM 827 C CA . PHE A 1 103 ? 16.609 18.766 -3.205 1 83.25 103 PHE A CA 1
ATOM 828 C C . PHE A 1 103 ? 16.641 17.625 -2.201 1 83.25 103 PHE A C 1
ATOM 830 O O . PHE A 1 103 ? 16.469 16.469 -2.568 1 83.25 103 PHE A O 1
ATOM 837 N N . PHE A 1 104 ? 16.828 17.922 -0.99 1 82.31 104 PHE A N 1
ATOM 838 C CA . PHE A 1 104 ? 16.906 16.891 0.042 1 82.31 104 PHE A CA 1
ATOM 839 C C . PHE A 1 104 ? 15.547 16.234 0.259 1 82.31 104 PHE A C 1
ATOM 841 O O . PHE A 1 104 ? 15.469 15.031 0.513 1 82.31 104 PHE A O 1
ATOM 848 N N . GLN A 1 105 ? 14.547 17 0.127 1 83.75 105 GLN A N 1
ATOM 849 C CA . GLN A 1 105 ? 13.195 16.453 0.246 1 83.75 105 GLN A CA 1
ATOM 850 C C . GLN A 1 105 ? 12.914 15.445 -0.867 1 83.75 105 GLN A C 1
ATOM 852 O O . GLN A 1 105 ? 12.367 14.367 -0.614 1 83.75 105 GLN A O 1
ATOM 857 N N . LEU A 1 106 ? 13.375 15.766 -1.986 1 80.06 106 LEU A N 1
ATOM 858 C CA . LEU A 1 106 ? 13.125 14.914 -3.145 1 80.06 106 LEU A CA 1
ATOM 859 C C . LEU A 1 106 ? 13.891 13.602 -3.021 1 80.06 106 LEU A C 1
ATOM 861 O O . LEU A 1 106 ? 13.32 12.523 -3.232 1 80.06 106 LEU A O 1
ATOM 865 N N . ILE A 1 107 ? 15.078 13.703 -2.699 1 82 107 ILE A N 1
ATOM 866 C CA . ILE A 1 107 ? 15.93 12.516 -2.648 1 82 107 ILE A CA 1
ATOM 867 C C . ILE A 1 107 ? 15.43 11.57 -1.557 1 82 107 ILE A C 1
ATOM 869 O O . ILE A 1 107 ? 15.469 10.352 -1.721 1 82 107 ILE A O 1
ATOM 873 N N . ASN A 1 108 ? 15 12.172 -0.476 1 85.12 108 ASN A N 1
ATOM 874 C CA . ASN A 1 108 ? 14.547 11.344 0.638 1 85.12 108 ASN A CA 1
ATOM 875 C C . ASN A 1 108 ? 13.164 10.75 0.37 1 85.12 108 ASN A C 1
ATOM 877 O O . ASN A 1 108 ? 12.805 9.727 0.955 1 85.12 108 ASN A O 1
ATOM 881 N N . PHE A 1 109 ? 12.508 11.383 -0.518 1 85.69 109 PHE A N 1
ATOM 882 C CA . PHE A 1 109 ? 11.148 10.938 -0.808 1 85.69 109 PHE A CA 1
ATOM 883 C C . PHE A 1 109 ? 11.148 9.898 -1.926 1 85.69 109 PHE A C 1
ATOM 885 O O . PHE A 1 109 ? 10.195 9.133 -2.066 1 85.69 109 PHE A O 1
ATOM 892 N N . LEU A 1 110 ? 12.18 9.727 -2.676 1 85.75 110 LEU A N 1
ATOM 893 C CA . LEU A 1 110 ? 12.273 8.891 -3.867 1 85.75 110 LEU A CA 1
ATOM 894 C C . LEU A 1 110 ? 11.984 7.434 -3.533 1 85.75 110 LEU A C 1
ATOM 896 O O . LEU A 1 110 ? 11.266 6.754 -4.27 1 85.75 110 LEU A O 1
ATOM 900 N N . PRO A 1 111 ? 12.508 6.871 -2.445 1 89.06 111 PRO A N 1
ATOM 901 C CA . PRO A 1 111 ? 12.242 5.465 -2.137 1 89.06 111 PRO A CA 1
ATOM 902 C C . PRO A 1 111 ? 10.75 5.164 -1.996 1 89.06 111 PRO A C 1
ATOM 904 O O . PRO A 1 111 ? 10.305 4.066 -2.34 1 89.06 111 PRO A O 1
ATOM 907 N N . TYR A 1 112 ? 10.062 6.113 -1.532 1 88.94 112 TYR A N 1
ATOM 908 C CA . TYR A 1 112 ? 8.625 5.91 -1.339 1 88.94 112 TYR A CA 1
ATOM 909 C C . TYR A 1 112 ? 7.914 5.754 -2.676 1 88.94 112 TYR A C 1
ATOM 911 O O . TYR A 1 112 ? 6.875 5.094 -2.76 1 88.94 112 TYR A O 1
ATOM 919 N N . ILE A 1 113 ? 8.477 6.352 -3.686 1 86.94 113 ILE A N 1
ATOM 920 C CA . ILE A 1 113 ? 7.875 6.312 -5.016 1 86.94 113 ILE A CA 1
ATOM 921 C C . ILE A 1 113 ? 8.109 4.941 -5.648 1 86.94 113 ILE A C 1
ATOM 923 O O . ILE A 1 113 ? 7.344 4.516 -6.52 1 86.94 113 ILE A O 1
ATOM 927 N N . VAL A 1 114 ? 9.164 4.27 -5.246 1 88.25 114 VAL A N 1
ATOM 928 C CA . VAL A 1 114 ? 9.477 2.941 -5.762 1 88.25 114 VAL A CA 1
ATOM 929 C C . VAL A 1 114 ? 8.422 1.943 -5.289 1 88.25 114 VAL A C 1
ATOM 931 O O . VAL A 1 114 ? 8.031 1.951 -4.121 1 88.25 114 VAL A O 1
ATOM 934 N N . THR A 1 115 ? 7.926 1.15 -6.207 1 89.25 115 THR A N 1
ATOM 935 C CA . THR A 1 115 ? 6.891 0.187 -5.852 1 89.25 115 THR A CA 1
ATOM 936 C C . THR A 1 115 ? 7.43 -0.857 -4.883 1 89.25 115 THR A C 1
ATOM 938 O O . THR A 1 115 ? 8.609 -1.22 -4.945 1 89.25 115 THR A O 1
ATOM 941 N N . PRO A 1 116 ? 6.547 -1.37 -4.039 1 90.44 116 PRO A N 1
ATOM 942 C CA . PRO A 1 116 ? 6.98 -2.418 -3.111 1 90.44 116 PRO A CA 1
ATOM 943 C C . PRO A 1 116 ? 7.559 -3.637 -3.824 1 90.44 116 PRO A C 1
ATOM 945 O O . PRO A 1 116 ? 8.516 -4.25 -3.336 1 90.44 116 PRO A O 1
ATOM 948 N N . VAL A 1 117 ? 7.039 -3.941 -4.961 1 87.38 117 VAL A N 1
ATOM 949 C CA . VAL A 1 117 ? 7.531 -5.062 -5.75 1 87.38 117 VAL A CA 1
ATOM 950 C C . VAL A 1 117 ? 8.977 -4.812 -6.164 1 87.38 117 VAL A C 1
ATOM 952 O O . VAL A 1 117 ? 9.844 -5.668 -5.961 1 87.38 117 VAL A O 1
ATOM 955 N N . ALA A 1 118 ? 9.18 -3.648 -6.672 1 87.69 118 ALA A N 1
ATOM 956 C CA . ALA A 1 118 ? 10.523 -3.291 -7.109 1 87.69 118 ALA A CA 1
ATOM 957 C C . ALA A 1 118 ? 11.492 -3.264 -5.934 1 87.69 118 ALA A C 1
ATOM 959 O O . ALA A 1 118 ? 12.648 -3.686 -6.059 1 87.69 118 ALA A O 1
ATOM 960 N N . VAL A 1 119 ? 11.008 -2.824 -4.832 1 90.44 119 VAL A N 1
ATOM 961 C CA . VAL A 1 119 ? 11.852 -2.746 -3.643 1 90.44 119 VAL A CA 1
ATOM 962 C C . VAL A 1 119 ? 12.266 -4.152 -3.207 1 90.44 119 VAL A C 1
ATOM 964 O O . VAL A 1 119 ? 13.445 -4.406 -2.953 1 90.44 119 VAL A O 1
ATOM 967 N N . GLY A 1 120 ? 11.289 -5.039 -3.152 1 89.25 120 GLY A N 1
ATOM 968 C CA . GLY A 1 120 ? 11.594 -6.41 -2.777 1 89.25 120 GLY A CA 1
ATOM 969 C C . GLY A 1 120 ? 12.609 -7.062 -3.691 1 89.25 120 GLY A C 1
ATOM 970 O O . GLY A 1 120 ? 13.555 -7.707 -3.221 1 89.25 120 GLY A O 1
ATOM 971 N N . LEU A 1 121 ? 12.484 -6.855 -4.902 1 83.69 121 LEU A N 1
ATOM 972 C CA . LEU A 1 121 ? 13.383 -7.457 -5.887 1 83.69 121 LEU A CA 1
ATOM 973 C C . LEU A 1 121 ? 14.773 -6.84 -5.805 1 83.69 121 LEU A C 1
ATOM 975 O O . LEU A 1 121 ? 15.773 -7.551 -5.875 1 83.69 121 LEU A O 1
ATOM 979 N N . MET A 1 122 ? 14.789 -5.574 -5.695 1 85.31 122 MET A N 1
ATOM 980 C CA . MET A 1 122 ? 16.062 -4.859 -5.613 1 85.31 122 MET A CA 1
ATOM 981 C C . MET A 1 122 ? 16.875 -5.32 -4.402 1 85.31 122 MET A C 1
ATOM 983 O O . MET A 1 122 ? 18.062 -5.594 -4.52 1 85.31 122 MET A O 1
ATOM 987 N N . PHE A 1 123 ? 16.219 -5.441 -3.322 1 89.56 123 PHE A N 1
ATOM 988 C CA . PHE A 1 123 ? 16.922 -5.863 -2.115 1 89.56 123 PHE A CA 1
ATOM 989 C C . PHE A 1 123 ? 17.312 -7.336 -2.201 1 89.56 123 PHE A C 1
ATOM 991 O O . PHE A 1 123 ? 18.328 -7.746 -1.646 1 89.56 123 PHE A O 1
ATOM 998 N N . ASN A 1 124 ? 16.484 -8.094 -2.865 1 88.38 124 ASN A N 1
ATOM 999 C CA . ASN A 1 124 ? 16.859 -9.484 -3.105 1 88.38 124 ASN A CA 1
ATOM 1000 C C . ASN A 1 124 ? 18.172 -9.594 -3.865 1 88.38 124 ASN A C 1
ATOM 1002 O O . ASN A 1 124 ? 19.047 -10.383 -3.492 1 88.38 124 ASN A O 1
ATOM 1006 N N . LEU A 1 125 ? 18.375 -8.773 -4.816 1 82.88 125 LEU A N 1
ATOM 1007 C CA . LEU A 1 125 ? 19.578 -8.805 -5.637 1 82.88 125 LEU A CA 1
ATOM 1008 C C . LEU A 1 125 ? 20.781 -8.234 -4.875 1 82.88 125 LEU A C 1
ATOM 1010 O O . LEU A 1 125 ? 21.891 -8.758 -4.984 1 82.88 125 LEU A O 1
ATOM 1014 N N . LEU A 1 126 ? 20.5 -7.238 -4.145 1 87.25 126 LEU A N 1
ATOM 1015 C CA . LEU A 1 126 ? 21.578 -6.59 -3.393 1 87.25 126 LEU A CA 1
ATOM 1016 C C . LEU A 1 126 ? 22.125 -7.523 -2.324 1 87.25 126 LEU A C 1
ATOM 1018 O O . LEU A 1 126 ? 23.344 -7.523 -2.062 1 87.25 126 LEU A O 1
ATOM 1022 N N . PHE A 1 127 ? 21.25 -8.352 -1.783 1 89.88 127 PHE A N 1
ATOM 1023 C CA . PHE A 1 127 ? 21.672 -9.141 -0.63 1 89.88 127 PHE A CA 1
ATOM 1024 C C . PHE A 1 127 ? 21.797 -10.617 -1.002 1 89.88 127 PHE A C 1
ATOM 1026 O O . PHE A 1 127 ? 21.797 -11.484 -0.128 1 89.88 127 PHE A O 1
ATOM 1033 N N . ASP A 1 128 ? 21.859 -10.828 -2.26 1 86.06 128 ASP A N 1
ATOM 1034 C CA . ASP A 1 128 ? 22.156 -12.18 -2.719 1 86.06 128 ASP A CA 1
ATOM 1035 C C . ASP A 1 128 ? 23.469 -12.68 -2.135 1 86.06 128 ASP A C 1
ATOM 1037 O O . ASP A 1 128 ? 24.438 -11.93 -2.041 1 86.06 128 ASP A O 1
ATOM 1041 N N . TRP A 1 129 ? 23.484 -13.961 -1.833 1 84.06 129 TRP A N 1
ATOM 1042 C CA . TRP A 1 129 ? 24.641 -14.523 -1.131 1 84.06 129 TRP A CA 1
ATOM 1043 C C . TRP A 1 129 ? 25.859 -14.594 -2.049 1 84.06 129 TRP A C 1
ATOM 1045 O O . TRP A 1 129 ? 26.984 -14.305 -1.626 1 84.06 129 TRP A O 1
ATOM 1055 N N . GLN A 1 130 ? 25.703 -14.938 -3.238 1 79.06 130 GLN A N 1
ATOM 1056 C CA . GLN A 1 130 ? 26.828 -15.188 -4.145 1 79.06 130 GLN A CA 1
ATOM 1057 C C . GLN A 1 130 ? 27.156 -13.938 -4.961 1 79.06 130 GLN A C 1
ATOM 1059 O O . GLN A 1 130 ? 28.328 -13.547 -5.055 1 79.06 130 GLN A O 1
ATOM 1064 N N . ALA A 1 131 ? 26.141 -13.258 -5.414 1 77 131 ALA A N 1
ATOM 1065 C CA . ALA A 1 131 ? 26.391 -12.211 -6.402 1 77 131 ALA A CA 1
ATOM 1066 C C . ALA A 1 131 ? 25.922 -10.852 -5.891 1 77 131 ALA A C 1
ATOM 1068 O O . ALA A 1 131 ? 25.938 -9.867 -6.633 1 77 131 ALA A O 1
ATOM 1069 N N . GLY A 1 132 ? 25.625 -10.805 -4.664 1 83.81 132 GLY A N 1
ATOM 1070 C CA . GLY A 1 132 ? 25.078 -9.562 -4.148 1 83.81 132 GLY A CA 1
ATOM 1071 C C . GLY A 1 132 ? 26.109 -8.461 -4.004 1 83.81 132 GLY A C 1
ATOM 1072 O O . GLY A 1 132 ? 27.266 -8.727 -3.662 1 83.81 132 GLY A O 1
ATOM 1073 N N . PHE A 1 133 ? 25.672 -7.293 -4.23 1 82.75 133 PHE A N 1
ATOM 1074 C CA . PHE A 1 133 ? 26.531 -6.121 -4.164 1 82.75 133 PHE A CA 1
ATOM 1075 C C . PHE A 1 133 ? 27.016 -5.887 -2.736 1 82.75 133 PHE A C 1
ATOM 1077 O O . PHE A 1 133 ? 28.156 -5.477 -2.523 1 82.75 133 PHE A O 1
ATOM 1084 N N . VAL A 1 134 ? 26.266 -6.184 -1.779 1 86.62 134 VAL A N 1
ATOM 1085 C CA . VAL A 1 134 ? 26.594 -5.906 -0.385 1 86.62 134 VAL A CA 1
ATOM 1086 C C . VAL A 1 134 ? 27.75 -6.789 0.057 1 86.62 134 VAL A C 1
ATOM 1088 O O . VAL A 1 134 ? 28.734 -6.301 0.635 1 86.62 134 VAL A O 1
ATOM 1091 N N . ASN A 1 135 ? 27.625 -8.039 -0.221 1 90.31 135 ASN A N 1
ATOM 1092 C CA . ASN A 1 135 ? 28.734 -8.938 0.089 1 90.31 135 ASN A CA 1
ATOM 1093 C C . ASN A 1 135 ? 30 -8.523 -0.649 1 90.31 135 ASN A C 1
ATOM 1095 O O . ASN A 1 135 ? 31.094 -8.562 -0.081 1 90.31 135 ASN A O 1
ATOM 1099 N N . LYS A 1 136 ? 29.906 -8.125 -1.849 1 87.38 136 LYS A N 1
ATOM 1100 C CA . LYS A 1 136 ? 31.062 -7.73 -2.643 1 87.38 136 LYS A CA 1
ATOM 1101 C C . LYS A 1 136 ? 31.781 -6.539 -2.012 1 87.38 136 LYS A C 1
ATOM 1103 O O . LYS A 1 136 ? 33 -6.531 -1.908 1 87.38 136 LYS A O 1
ATOM 1108 N N . VAL A 1 137 ? 31.062 -5.59 -1.636 1 84.69 137 VAL A N 1
ATOM 1109 C CA . VAL A 1 137 ? 31.625 -4.387 -1.039 1 84.69 137 VAL A CA 1
ATOM 1110 C C . VAL A 1 137 ? 32.281 -4.73 0.301 1 84.69 137 VAL A C 1
ATOM 1112 O O . VAL A 1 137 ? 33.375 -4.281 0.595 1 84.69 137 VAL A O 1
ATOM 1115 N N . LEU A 1 138 ? 31.562 -5.531 1.094 1 89.94 138 LEU A N 1
ATOM 1116 C CA . LEU A 1 138 ? 32.094 -5.898 2.408 1 89.94 138 LEU A CA 1
ATOM 1117 C C . LEU A 1 138 ? 33.375 -6.715 2.279 1 89.94 138 LEU A C 1
ATOM 1119 O O . LEU A 1 138 ? 34.281 -6.555 3.078 1 89.94 138 LEU A O 1
ATOM 1123 N N . LEU A 1 139 ? 33.438 -7.555 1.288 1 92.19 139 LEU A N 1
ATOM 1124 C CA . LEU A 1 139 ? 34.625 -8.367 1.034 1 92.19 139 LEU A CA 1
ATOM 1125 C C . LEU A 1 139 ? 35.781 -7.508 0.517 1 92.19 139 LEU A C 1
ATOM 1127 O O . LEU A 1 139 ? 36.906 -7.648 0.97 1 92.19 139 LEU A O 1
ATOM 1131 N N . GLU A 1 140 ? 35.469 -6.613 -0.376 1 90.81 140 GLU A N 1
ATOM 1132 C CA . GLU A 1 140 ? 36.5 -5.758 -0.98 1 90.81 140 GLU A CA 1
ATOM 1133 C C . GLU A 1 140 ? 37.156 -4.871 0.067 1 90.81 140 GLU A C 1
ATOM 1135 O O . GLU A 1 140 ? 38.375 -4.625 0.005 1 90.81 140 GLU A O 1
ATOM 1140 N N . PHE A 1 141 ? 36.406 -4.418 0.98 1 92.25 141 PHE A N 1
ATOM 1141 C CA . PHE A 1 141 ? 36.938 -3.521 1.997 1 92.25 141 PHE A CA 1
ATOM 1142 C C . PHE A 1 141 ? 37.469 -4.312 3.188 1 92.25 141 PHE A C 1
ATOM 1144 O O . PHE A 1 141 ? 37.969 -3.732 4.148 1 92.25 141 PHE A O 1
ATOM 1151 N N . GLY A 1 142 ? 37.312 -5.578 3.201 1 91.25 142 GLY A N 1
ATOM 1152 C CA . GLY A 1 142 ? 37.906 -6.445 4.203 1 91.25 142 GLY A CA 1
ATOM 1153 C C . GLY A 1 142 ? 37.125 -6.5 5.496 1 91.25 142 GLY A C 1
ATOM 1154 O O . GLY A 1 142 ? 37.656 -6.805 6.555 1 91.25 142 GLY A O 1
ATOM 1155 N N . PHE A 1 143 ? 35.844 -6.145 5.43 1 91.75 143 PHE A N 1
ATOM 1156 C CA . PHE A 1 143 ? 35.031 -6.16 6.637 1 91.75 143 PHE A CA 1
ATOM 1157 C C . PHE A 1 143 ? 34.594 -7.582 6.977 1 91.75 143 PHE A C 1
ATOM 1159 O O . PHE A 1 143 ? 34.25 -7.875 8.125 1 91.75 143 PHE A O 1
ATOM 1166 N N . ILE A 1 144 ? 34.562 -8.406 5.93 1 91.69 144 ILE A N 1
ATOM 1167 C CA . ILE A 1 144 ? 34.188 -9.812 6.117 1 91.69 144 ILE A CA 1
ATOM 1168 C C . ILE A 1 144 ? 35.156 -10.695 5.305 1 91.69 144 ILE A C 1
ATOM 1170 O O . ILE A 1 144 ? 35.719 -10.242 4.316 1 91.69 144 ILE A O 1
ATOM 1174 N N . ASP A 1 145 ? 35.281 -11.891 5.781 1 93.31 145 ASP A N 1
ATOM 1175 C CA . ASP A 1 145 ? 36.188 -12.828 5.117 1 93.31 145 ASP A CA 1
ATOM 1176 C C . ASP A 1 145 ? 35.438 -13.711 4.133 1 93.31 145 ASP A C 1
ATOM 1178 O O . ASP A 1 145 ? 36 -14.227 3.174 1 93.31 145 ASP A O 1
ATOM 1182 N N . GLU A 1 146 ? 34.156 -13.914 4.484 1 92.56 146 GLU A N 1
ATOM 1183 C CA . GLU A 1 146 ? 33.312 -14.711 3.619 1 92.56 146 GLU A CA 1
ATOM 1184 C C . GLU A 1 146 ? 31.938 -14.055 3.467 1 92.56 146 GLU A C 1
ATOM 1186 O O . GLU A 1 146 ? 31.5 -13.297 4.336 1 92.56 146 GLU A O 1
ATOM 1191 N N . GLY A 1 147 ? 31.359 -14.336 2.322 1 91.62 147 GLY A N 1
ATOM 1192 C CA . GLY A 1 147 ? 30.031 -13.781 2.092 1 91.62 147 GLY A CA 1
ATOM 1193 C C . GLY A 1 147 ? 29.031 -14.188 3.148 1 91.62 147 GLY A C 1
ATOM 1194 O O . GLY A 1 147 ? 29.031 -15.336 3.602 1 91.62 147 GLY A O 1
ATOM 1195 N N . ILE A 1 148 ? 28.328 -13.227 3.533 1 92.5 148 ILE A N 1
ATOM 1196 C CA . ILE A 1 148 ? 27.266 -13.484 4.508 1 92.5 148 ILE A CA 1
ATOM 1197 C C . ILE A 1 148 ? 26.016 -13.977 3.789 1 92.5 148 ILE A C 1
ATOM 1199 O O . ILE A 1 148 ? 25.641 -13.445 2.738 1 92.5 148 ILE A O 1
ATOM 1203 N N . TYR A 1 149 ? 25.422 -15.055 4.305 1 91.69 149 TYR A N 1
ATOM 1204 C CA . TYR A 1 149 ? 24.141 -15.523 3.799 1 91.69 149 TYR A CA 1
ATOM 1205 C C . TYR A 1 149 ? 22.984 -14.742 4.422 1 91.69 149 TYR A C 1
ATOM 1207 O O . TYR A 1 149 ? 22.172 -15.305 5.152 1 91.69 149 TYR A O 1
ATOM 1215 N N . TRP A 1 150 ? 22.797 -13.531 4 1 92.5 150 TRP A N 1
ATOM 1216 C CA . TRP A 1 150 ? 21.906 -12.547 4.598 1 92.5 150 TRP A CA 1
ATOM 1217 C C . TRP A 1 150 ? 20.484 -13.109 4.734 1 92.5 150 TRP A C 1
ATOM 1219 O O . TRP A 1 150 ? 19.859 -12.961 5.785 1 92.5 150 TRP A O 1
ATOM 1229 N N . LEU A 1 151 ? 20.016 -13.781 3.723 1 92 151 LEU A N 1
ATOM 1230 C CA . LEU A 1 151 ? 18.609 -14.172 3.666 1 92 151 LEU A CA 1
ATOM 1231 C C . LEU A 1 151 ? 18.422 -15.617 4.113 1 92 151 LEU A C 1
ATOM 1233 O O . LEU A 1 151 ? 17.297 -16.109 4.176 1 92 151 LEU A O 1
ATOM 1237 N N . GLY A 1 152 ? 19.578 -16.25 4.438 1 90.81 152 GLY A N 1
ATOM 1238 C CA . GLY A 1 152 ? 19.531 -17.641 4.863 1 90.81 152 GLY A CA 1
ATOM 1239 C C . GLY A 1 152 ? 19.547 -17.797 6.371 1 90.81 152 GLY A C 1
ATOM 1240 O O . GLY A 1 152 ? 19.312 -18.891 6.883 1 90.81 152 GLY A O 1
ATOM 1241 N N . GLU A 1 153 ? 19.844 -16.734 7.051 1 92.88 153 GLU A N 1
ATOM 1242 C CA . GLU A 1 153 ? 19.859 -16.719 8.516 1 92.88 153 GLU A CA 1
ATOM 1243 C C . GLU A 1 153 ? 18.75 -15.828 9.07 1 92.88 153 GLU A C 1
ATOM 1245 O O . GLU A 1 153 ? 18.562 -14.703 8.602 1 92.88 153 GLU A O 1
ATOM 1250 N N . PRO A 1 154 ? 18.047 -16.375 10.062 1 94.62 154 PRO A N 1
ATOM 1251 C CA . PRO A 1 154 ? 16.875 -15.672 10.562 1 94.62 154 PRO A CA 1
ATOM 1252 C C . PRO A 1 154 ? 17.172 -14.242 11 1 94.62 154 PRO A C 1
ATOM 1254 O O . PRO A 1 154 ? 16.469 -13.305 10.617 1 94.62 154 PRO A O 1
ATOM 1257 N N . LEU A 1 155 ? 18.203 -14.047 11.75 1 96 155 LEU A N 1
ATOM 1258 C CA . LEU A 1 155 ? 18.516 -12.719 12.266 1 96 155 LEU A CA 1
ATOM 1259 C C . LEU A 1 155 ? 18.844 -11.758 11.133 1 96 155 LEU A C 1
ATOM 1261 O O . LEU A 1 155 ? 18.312 -10.648 11.07 1 96 155 LEU A O 1
ATOM 1265 N N . TYR A 1 156 ? 19.656 -12.188 10.188 1 95.12 156 TYR A N 1
ATOM 1266 C CA . TYR A 1 156 ? 20.078 -11.32 9.094 1 95.12 156 TYR A CA 1
ATOM 1267 C C . TYR A 1 156 ? 18.906 -11.016 8.164 1 95.12 156 TYR A C 1
ATOM 1269 O O . TYR A 1 156 ? 18.781 -9.891 7.676 1 95.12 156 TYR A O 1
ATOM 1277 N N . ALA A 1 157 ? 18.125 -12.047 7.949 1 94.94 157 ALA A N 1
ATOM 1278 C CA . ALA A 1 157 ? 16.969 -11.844 7.086 1 94.94 157 ALA A CA 1
ATOM 1279 C C . ALA A 1 157 ? 16.031 -10.781 7.672 1 94.94 157 ALA A C 1
ATOM 1281 O O . ALA A 1 157 ? 15.547 -9.906 6.949 1 94.94 157 ALA A O 1
ATOM 1282 N N . ARG A 1 158 ? 15.852 -10.852 8.984 1 97.19 158 ARG A N 1
ATOM 1283 C CA . ARG A 1 158 ? 14.992 -9.875 9.648 1 97.19 158 ARG A CA 1
ATOM 1284 C C . ARG A 1 158 ? 15.594 -8.477 9.57 1 97.19 158 ARG A C 1
ATOM 1286 O O . ARG A 1 158 ? 14.867 -7.492 9.375 1 97.19 158 ARG A O 1
ATOM 1293 N N . VAL A 1 159 ? 16.844 -8.391 9.664 1 96.25 159 VAL A N 1
ATOM 1294 C CA . VAL A 1 159 ? 17.531 -7.102 9.609 1 96.25 159 VAL A CA 1
ATOM 1295 C C . VAL A 1 159 ? 17.375 -6.492 8.219 1 96.25 159 VAL A C 1
ATOM 1297 O O . VAL A 1 159 ? 17.125 -5.293 8.086 1 96.25 159 VAL A O 1
ATOM 1300 N N . VAL A 1 160 ? 17.516 -7.309 7.227 1 94.06 160 VAL A N 1
ATOM 1301 C CA . VAL A 1 160 ? 17.391 -6.824 5.855 1 94.06 160 VAL A CA 1
ATOM 1302 C C . VAL A 1 160 ? 15.969 -6.305 5.617 1 94.06 160 VAL A C 1
ATOM 1304 O O . VAL A 1 160 ? 15.781 -5.27 4.973 1 94.06 160 VAL A O 1
ATOM 1307 N N . ILE A 1 161 ? 14.969 -6.992 6.188 1 96.44 161 ILE A N 1
ATOM 1308 C CA . ILE A 1 161 ? 13.586 -6.555 6.035 1 96.44 161 ILE A CA 1
ATOM 1309 C C . ILE A 1 161 ? 13.391 -5.207 6.73 1 96.44 161 ILE A C 1
ATOM 1311 O O . ILE A 1 161 ? 12.789 -4.289 6.164 1 96.44 161 ILE A O 1
ATOM 1315 N N . VAL A 1 162 ? 13.898 -5.09 7.93 1 96.56 162 VAL A N 1
ATOM 1316 C CA . VAL A 1 162 ? 13.766 -3.846 8.68 1 96.56 162 VAL A CA 1
ATOM 1317 C C . VAL A 1 162 ? 14.438 -2.709 7.914 1 96.56 162 VAL A C 1
ATOM 1319 O O . VAL A 1 162 ? 13.883 -1.614 7.797 1 96.56 162 VAL A O 1
ATOM 1322 N N . LEU A 1 163 ? 15.578 -2.994 7.371 1 92.44 163 LEU A N 1
ATOM 1323 C CA . LEU A 1 163 ? 16.312 -1.997 6.594 1 92.44 163 LEU A CA 1
ATOM 1324 C C . LEU A 1 163 ? 15.508 -1.579 5.363 1 92.44 163 LEU A C 1
ATOM 1326 O O . LEU A 1 163 ? 15.422 -0.391 5.047 1 92.44 163 LEU A O 1
ATOM 1330 N N . MET A 1 164 ? 14.984 -2.551 4.715 1 93.25 164 MET A N 1
ATOM 1331 C CA . MET A 1 164 ? 14.188 -2.334 3.508 1 93.25 164 MET A CA 1
ATOM 1332 C C . MET A 1 164 ? 12.977 -1.461 3.807 1 93.25 164 MET A C 1
ATOM 1334 O O . MET A 1 164 ? 12.719 -0.485 3.1 1 93.25 164 MET A O 1
ATOM 1338 N N . LEU A 1 165 ? 12.258 -1.764 4.879 1 95.38 165 LEU A N 1
ATOM 1339 C CA . LEU A 1 165 ? 11.062 -1.021 5.266 1 95.38 165 LEU A CA 1
ATOM 1340 C C . LEU A 1 165 ? 11.422 0.387 5.727 1 95.38 165 LEU A C 1
ATOM 1342 O O . LEU A 1 165 ? 10.719 1.351 5.402 1 95.38 165 LEU A O 1
ATOM 1346 N N . PHE A 1 166 ? 12.461 0.438 6.434 1 92.88 166 PHE A N 1
ATOM 1347 C CA . PHE A 1 166 ? 12.945 1.732 6.895 1 92.88 166 PHE A CA 1
ATOM 1348 C C . PHE A 1 166 ? 13.32 2.621 5.719 1 92.88 166 PHE A C 1
ATOM 1350 O O . PHE A 1 166 ? 12.914 3.781 5.652 1 92.88 166 PHE A O 1
ATOM 1357 N N . TRP A 1 167 ? 14.078 2.051 4.828 1 89.88 167 TRP A N 1
ATOM 1358 C CA . TRP A 1 167 ? 14.547 2.764 3.643 1 89.88 167 TRP A CA 1
ATOM 1359 C C . TRP A 1 167 ? 13.367 3.287 2.826 1 89.88 167 TRP A C 1
ATOM 1361 O O . TRP A 1 167 ? 13.367 4.445 2.406 1 89.88 167 TRP A O 1
ATOM 1371 N N . LYS A 1 168 ? 12.383 2.564 2.664 1 90.81 168 LYS A N 1
ATOM 1372 C CA . LYS A 1 168 ? 11.242 2.914 1.821 1 90.81 168 LYS A CA 1
ATOM 1373 C C . LYS A 1 168 ? 10.344 3.938 2.508 1 90.81 168 LYS A C 1
ATOM 1375 O O . LYS A 1 168 ? 9.727 4.773 1.846 1 90.81 168 LYS A O 1
ATOM 1380 N N . GLY A 1 169 ? 10.344 3.957 3.814 1 91.75 169 GLY A N 1
ATOM 1381 C CA . GLY A 1 169 ? 9.242 4.621 4.488 1 91.75 169 GLY A CA 1
ATOM 1382 C C . GLY A 1 169 ? 9.633 5.941 5.125 1 91.75 169 GLY A C 1
ATOM 1383 O O . GLY A 1 169 ? 8.781 6.785 5.391 1 91.75 169 GLY A O 1
ATOM 1384 N N . PHE A 1 170 ? 10.828 6.18 5.434 1 89.69 170 PHE A N 1
ATOM 1385 C CA . PHE A 1 170 ? 11.156 7.328 6.273 1 89.69 170 PHE A CA 1
ATOM 1386 C C . PHE A 1 170 ? 10.938 8.633 5.52 1 89.69 170 PHE A C 1
ATOM 1388 O O . PHE A 1 170 ? 10.609 9.656 6.125 1 89.69 170 PHE A O 1
ATOM 1395 N N . GLY A 1 171 ? 11.102 8.633 4.199 1 89.31 171 GLY A N 1
ATOM 1396 C CA . GLY A 1 171 ? 10.828 9.836 3.432 1 89.31 171 GLY A CA 1
ATOM 1397 C C . GLY A 1 171 ? 9.375 10.266 3.496 1 89.31 171 GLY A C 1
ATOM 1398 O O . GLY A 1 171 ? 9.078 11.461 3.545 1 89.31 171 GLY A O 1
ATOM 1399 N N . TYR A 1 172 ? 8.539 9.289 3.492 1 89.31 172 TYR A N 1
ATOM 1400 C CA . TYR A 1 172 ? 7.105 9.547 3.625 1 89.31 172 TYR A CA 1
ATOM 1401 C C . TYR A 1 172 ? 6.797 10.227 4.953 1 89.31 172 TYR A C 1
ATOM 1403 O O . TYR A 1 172 ? 6.078 11.234 4.988 1 89.31 172 TYR A O 1
ATOM 1411 N N . THR A 1 173 ? 7.309 9.75 6.02 1 93 173 THR A N 1
ATOM 1412 C CA . THR A 1 173 ? 7.086 10.344 7.336 1 93 173 THR A CA 1
ATOM 1413 C C . THR A 1 173 ? 7.691 11.742 7.41 1 93 173 THR A C 1
ATOM 1415 O O . THR A 1 173 ? 7.121 12.633 8.039 1 93 173 THR A O 1
ATOM 1418 N N . MET A 1 174 ? 8.789 11.898 6.75 1 91.31 174 MET A N 1
ATOM 1419 C CA . MET A 1 174 ? 9.445 13.203 6.715 1 91.31 174 MET A CA 1
ATOM 1420 C C . MET A 1 174 ? 8.508 14.273 6.16 1 91.31 174 MET A C 1
ATOM 1422 O O . MET A 1 174 ? 8.391 15.359 6.73 1 91.31 174 MET A O 1
ATOM 1426 N N . ILE A 1 175 ? 7.836 13.922 5.141 1 87.38 175 ILE A N 1
ATOM 1427 C CA . ILE A 1 175 ? 6.965 14.883 4.473 1 87.38 175 ILE A CA 1
ATOM 1428 C C . ILE A 1 175 ? 5.816 15.266 5.402 1 87.38 175 ILE A C 1
ATOM 1430 O O . ILE A 1 175 ? 5.414 16.422 5.457 1 87.38 175 ILE A O 1
ATOM 1434 N N . PHE A 1 176 ? 5.32 14.359 6.156 1 86.69 176 PHE A N 1
ATOM 1435 C CA . PHE A 1 176 ? 4.246 14.641 7.098 1 86.69 176 PHE A CA 1
ATOM 1436 C C . PHE A 1 176 ? 4.73 15.562 8.211 1 86.69 176 PHE A C 1
ATOM 1438 O O . PHE A 1 176 ? 4.039 16.516 8.578 1 86.69 176 PHE A O 1
ATOM 1445 N N . TYR A 1 177 ? 5.867 15.312 8.625 1 90.25 177 TYR A N 1
ATOM 1446 C CA . TYR A 1 177 ? 6.402 16.141 9.695 1 90.25 177 TYR A CA 1
ATOM 1447 C C . TYR A 1 177 ? 6.746 17.531 9.188 1 90.25 177 TYR A C 1
ATOM 1449 O O . TYR A 1 177 ? 6.59 18.531 9.906 1 90.25 177 TYR A O 1
ATOM 1457 N N . LEU A 1 178 ? 7.254 17.625 7.977 1 87.75 178 LEU A N 1
ATOM 1458 C CA . LEU A 1 178 ? 7.512 18.938 7.387 1 87.75 178 LEU A CA 1
ATOM 1459 C C . LEU A 1 178 ? 6.23 19.75 7.289 1 87.75 178 LEU A C 1
ATOM 1461 O O . LEU A 1 178 ? 6.219 20.938 7.617 1 87.75 178 LEU A O 1
ATOM 1465 N N . ALA A 1 179 ? 5.18 19.062 6.852 1 79.94 179 ALA A N 1
ATOM 1466 C CA . ALA A 1 179 ? 3.885 19.734 6.766 1 79.94 179 ALA A CA 1
ATOM 1467 C C . ALA A 1 179 ? 3.393 20.156 8.141 1 79.94 179 ALA A C 1
ATOM 1469 O O . ALA A 1 179 ? 2.83 21.25 8.297 1 79.94 179 ALA A O 1
ATOM 1470 N N . GLY A 1 180 ? 3.582 19.328 9.109 1 83.19 180 GLY A N 1
ATOM 1471 C CA . GLY A 1 180 ? 3.219 19.672 10.477 1 83.19 180 GLY A CA 1
ATOM 1472 C C . GLY A 1 180 ? 4.012 20.828 11.031 1 83.19 180 GLY A C 1
ATOM 1473 O O . GLY A 1 180 ? 3.463 21.703 11.719 1 83.19 180 GLY A O 1
ATOM 1474 N N . LEU A 1 181 ? 5.281 20.922 10.75 1 85 181 LEU A N 1
ATOM 1475 C CA . LEU A 1 181 ? 6.152 22 11.211 1 85 181 LEU A CA 1
ATOM 1476 C C . LEU A 1 181 ? 5.766 23.328 10.562 1 85 181 LEU A C 1
ATOM 1478 O O . LEU A 1 181 ? 5.836 24.375 11.211 1 85 181 LEU A O 1
ATOM 1482 N N . ALA A 1 182 ? 5.41 23.172 9.375 1 79.19 182 ALA A N 1
ATOM 1483 C CA . ALA A 1 182 ? 5.016 24.359 8.633 1 79.19 182 ALA A CA 1
ATOM 1484 C C . ALA A 1 182 ? 3.762 24.984 9.234 1 79.19 182 ALA A C 1
ATOM 1486 O O . ALA A 1 182 ? 3.521 26.188 9.07 1 79.19 182 ALA A O 1
ATOM 1487 N N . ASN A 1 183 ? 3.035 24.219 9.922 1 76.12 183 ASN A N 1
ATOM 1488 C CA . ASN A 1 183 ? 1.778 24.688 10.492 1 76.12 183 ASN A CA 1
ATOM 1489 C C . ASN A 1 183 ? 1.983 25.312 11.875 1 76.12 183 ASN A C 1
ATOM 1491 O O . ASN A 1 183 ? 1.059 25.891 12.445 1 76.12 183 ASN A O 1
ATOM 1495 N N . ILE A 1 184 ? 3.15 25.172 12.367 1 78.62 184 ILE A N 1
ATOM 1496 C CA . ILE A 1 184 ? 3.449 25.75 13.672 1 78.62 184 ILE A CA 1
ATOM 1497 C C . ILE A 1 184 ? 3.848 27.219 13.508 1 78.62 184 ILE A C 1
ATOM 1499 O O . ILE A 1 184 ? 4.727 27.531 12.703 1 78.62 184 ILE A O 1
ATOM 1503 N N . SER A 1 185 ? 3.123 28.062 14.25 1 77.94 185 SER A N 1
ATOM 1504 C CA . SER A 1 185 ? 3.363 29.5 14.164 1 77.94 185 SER A CA 1
ATOM 1505 C C . SER A 1 185 ? 4.812 29.844 14.492 1 77.94 185 SER A C 1
ATOM 1507 O O . SER A 1 185 ? 5.383 29.297 15.445 1 77.94 185 SER A O 1
ATOM 1509 N N . LYS A 1 186 ? 5.328 30.672 13.672 1 74.81 186 LYS A N 1
ATOM 1510 C CA . LYS A 1 186 ? 6.684 31.156 13.906 1 74.81 186 LYS A CA 1
ATOM 1511 C C . LYS A 1 186 ? 6.766 31.953 15.203 1 74.81 186 LYS A C 1
ATOM 1513 O O . LYS A 1 186 ? 7.824 32.031 15.828 1 74.81 186 LYS A O 1
ATOM 1518 N N . ASP A 1 187 ? 5.621 32.469 15.531 1 74.5 187 ASP A N 1
ATOM 1519 C CA . ASP A 1 187 ? 5.555 33.312 16.719 1 74.5 187 ASP A CA 1
ATOM 1520 C C . ASP A 1 187 ? 5.891 32.5 17.984 1 74.5 187 ASP A C 1
ATOM 1522 O O . ASP A 1 187 ? 6.516 33.031 18.906 1 74.5 187 ASP A O 1
ATOM 1526 N N . LEU A 1 188 ? 5.57 31.297 17.891 1 72.81 188 LEU A N 1
ATOM 1527 C CA . LEU A 1 188 ? 5.836 30.438 19.047 1 72.81 188 LEU A CA 1
ATOM 1528 C C . LEU A 1 188 ? 7.336 30.203 19.219 1 72.81 188 LEU A C 1
ATOM 1530 O O . LEU A 1 188 ? 7.84 30.188 20.344 1 72.81 188 LEU A O 1
ATOM 1534 N N . HIS A 1 189 ? 7.992 30.188 18.141 1 69.25 189 HIS A N 1
ATOM 1535 C CA . HIS A 1 189 ? 9.43 29.969 18.203 1 69.25 189 HIS A CA 1
ATOM 1536 C C . HIS A 1 189 ? 10.164 31.25 18.594 1 69.25 189 HIS A C 1
ATOM 1538 O O . HIS A 1 189 ? 11.164 31.203 19.312 1 69.25 189 HIS A O 1
ATOM 1544 N N . GLU A 1 190 ? 9.633 32.25 18.188 1 73.12 190 GLU A N 1
ATOM 1545 C CA . GLU A 1 190 ? 10.203 33.531 18.578 1 73.12 190 GLU A CA 1
ATOM 1546 C C . GLU A 1 190 ? 10.008 33.812 20.078 1 73.12 190 GLU A C 1
ATOM 1548 O O . GLU A 1 190 ? 10.922 34.281 20.75 1 73.12 190 GLU A O 1
ATOM 1553 N N . ALA A 1 191 ? 8.898 33.406 20.469 1 72.62 191 ALA A N 1
ATOM 1554 C CA . ALA A 1 191 ? 8.602 33.562 21.891 1 72.62 191 ALA A CA 1
ATOM 1555 C C . ALA A 1 191 ? 9.5 32.688 22.75 1 72.62 191 ALA A C 1
ATOM 1557 O O . ALA A 1 191 ? 9.984 33.094 23.797 1 72.62 191 ALA A O 1
ATOM 1558 N N . ALA A 1 192 ? 9.758 31.578 22.281 1 73.75 192 ALA A N 1
ATOM 1559 C CA . ALA A 1 192 ? 10.625 30.641 23 1 73.75 192 ALA A CA 1
ATOM 1560 C C . ALA A 1 192 ? 12.07 31.141 23.016 1 73.75 192 ALA A C 1
ATOM 1562 O O . ALA A 1 192 ? 12.766 30.984 24.016 1 73.75 192 ALA A O 1
ATOM 1563 N N . ALA A 1 193 ? 12.406 31.75 21.938 1 72.56 193 ALA A N 1
ATOM 1564 C CA . ALA A 1 193 ? 13.758 32.312 21.844 1 72.56 193 ALA A CA 1
ATOM 1565 C C . ALA A 1 193 ? 13.938 33.469 22.844 1 72.56 193 ALA A C 1
ATOM 1567 O O . ALA A 1 193 ? 14.992 33.594 23.469 1 72.56 193 ALA A O 1
ATOM 1568 N N . VAL A 1 194 ? 12.914 34.156 22.969 1 73 194 VAL A N 1
ATOM 1569 C CA . VAL A 1 194 ? 12.93 35.281 23.922 1 73 194 VAL A CA 1
ATOM 1570 C C . VAL A 1 194 ? 13.016 34.75 25.344 1 73 194 VAL A C 1
ATOM 1572 O O . VAL A 1 194 ? 13.688 35.344 26.188 1 73 194 VAL A O 1
ATOM 1575 N N . ASP A 1 195 ? 12.477 33.625 25.578 1 75.94 195 ASP A N 1
ATOM 1576 C CA . ASP A 1 195 ? 12.477 33 26.891 1 75.94 195 ASP A CA 1
ATOM 1577 C C . ASP A 1 195 ? 13.766 32.219 27.125 1 75.94 195 ASP A C 1
ATOM 1579 O O . ASP A 1 195 ? 13.93 31.562 28.156 1 75.94 195 ASP A O 1
ATOM 1583 N N . GLY A 1 196 ? 14.625 32.281 26.141 1 70.12 196 GLY A N 1
ATOM 1584 C CA . GLY A 1 196 ? 15.945 31.688 26.297 1 70.12 196 GLY A CA 1
ATOM 1585 C C . GLY A 1 196 ? 15.984 30.219 25.922 1 70.12 196 GLY A C 1
ATOM 1586 O O . GLY A 1 196 ? 16.953 29.516 26.25 1 70.12 196 GLY A O 1
ATOM 1587 N N . ALA A 1 197 ? 14.906 29.781 25.469 1 69.81 197 ALA A N 1
ATOM 1588 C CA . ALA A 1 197 ? 14.914 28.359 25.109 1 69.81 197 ALA A CA 1
ATOM 1589 C C . ALA A 1 197 ? 15.828 28.109 23.922 1 69.81 197 ALA A C 1
ATOM 1591 O O . ALA A 1 197 ? 15.773 28.828 22.906 1 69.81 197 ALA A O 1
ATOM 1592 N N . THR A 1 198 ? 16.828 27.156 24.125 1 72.75 198 THR A N 1
ATOM 1593 C CA . THR A 1 198 ? 17.734 26.766 23.062 1 72.75 198 THR A CA 1
ATOM 1594 C C . THR A 1 198 ? 17.031 25.891 22.031 1 72.75 198 THR A C 1
ATOM 1596 O O . THR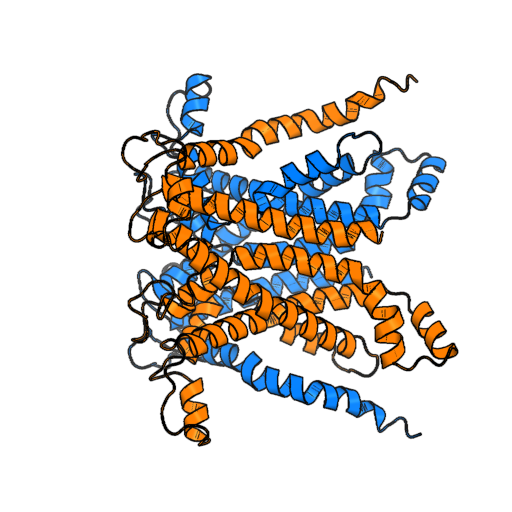 A 1 198 ? 15.898 25.438 22.266 1 72.75 198 THR A O 1
ATOM 1599 N N . GLY A 1 199 ? 17.594 25.75 20.844 1 73.44 199 GLY A N 1
ATOM 1600 C CA . GLY A 1 199 ? 17.016 25.047 19.719 1 73.44 199 GLY A CA 1
ATOM 1601 C C . GLY A 1 199 ? 16.531 23.656 20.078 1 73.44 199 GLY A C 1
ATOM 1602 O O . GLY A 1 199 ? 15.414 23.266 19.719 1 73.44 199 GLY A O 1
ATOM 1603 N N . MET A 1 200 ? 17.281 23.016 20.922 1 78.25 200 MET A N 1
ATOM 1604 C CA . MET A 1 200 ? 16.922 21.656 21.281 1 78.25 200 MET A CA 1
ATOM 1605 C C . MET A 1 200 ? 15.812 21.656 22.328 1 78.25 200 MET A C 1
ATOM 1607 O O . MET A 1 200 ? 14.898 20.828 22.281 1 78.25 200 MET A O 1
ATOM 1611 N N . LYS A 1 201 ? 15.852 22.578 23.266 1 80.62 201 LYS A N 1
ATOM 1612 C CA . LYS A 1 201 ? 14.828 22.688 24.297 1 80.62 201 LYS A CA 1
ATOM 1613 C C . LYS A 1 201 ? 13.477 23.078 23.703 1 80.62 201 LYS A C 1
ATOM 1615 O O . LYS A 1 201 ? 12.445 22.516 24.062 1 80.62 201 LYS A O 1
ATOM 1620 N N . ALA A 1 202 ? 13.531 24 22.781 1 83.19 202 ALA A N 1
ATOM 1621 C CA . ALA A 1 202 ? 12.305 24.438 22.125 1 83.19 202 ALA A CA 1
ATOM 1622 C C . ALA A 1 202 ? 11.688 23.312 21.312 1 83.19 202 ALA A C 1
ATOM 1624 O O . ALA A 1 202 ? 10.461 23.172 21.25 1 83.19 202 ALA A O 1
ATOM 1625 N N . PHE A 1 203 ? 12.617 22.516 20.766 1 85.44 203 PHE A N 1
ATOM 1626 C CA . PHE A 1 203 ? 12.133 21.391 19.984 1 85.44 203 PHE A CA 1
ATOM 1627 C C . PHE A 1 203 ? 11.375 20.391 20.859 1 85.44 203 PHE A C 1
ATOM 1629 O O . PHE A 1 203 ? 10.242 20.016 20.531 1 85.44 203 PHE A O 1
ATOM 1636 N N . TRP A 1 204 ? 11.883 20.047 21.984 1 86.69 204 TRP A N 1
ATOM 1637 C CA . TRP A 1 204 ? 11.32 19 22.828 1 86.69 204 TRP A CA 1
ATOM 1638 C C . TRP A 1 204 ? 10.125 19.516 23.609 1 86.69 204 TRP A C 1
ATOM 1640 O O . TRP A 1 204 ? 9.203 18.766 23.922 1 86.69 204 TRP A O 1
ATOM 1650 N N . THR A 1 205 ? 10.07 20.844 23.859 1 85.38 205 THR A N 1
ATOM 1651 C CA . THR A 1 205 ? 9.047 21.375 24.75 1 85.38 205 THR A CA 1
ATOM 1652 C C . THR A 1 205 ? 7.906 22.016 23.953 1 85.38 205 THR A C 1
ATOM 1654 O O . THR A 1 205 ? 6.766 22.047 24.422 1 85.38 205 THR A O 1
ATOM 1657 N N . ILE A 1 206 ? 8.18 22.422 22.781 1 85.12 206 ILE A N 1
ATOM 1658 C CA . ILE A 1 206 ? 7.164 23.141 22.031 1 85.12 206 ILE A CA 1
ATOM 1659 C C . ILE A 1 206 ? 6.852 22.391 20.734 1 85.12 206 ILE A C 1
ATOM 1661 O O . ILE A 1 206 ? 5.738 21.891 20.547 1 85.12 206 ILE A O 1
ATOM 1665 N N . THR A 1 207 ? 7.863 22.141 19.953 1 86.25 207 THR A N 1
ATOM 1666 C CA . THR A 1 207 ? 7.676 21.625 18.609 1 86.25 207 THR A CA 1
ATOM 1667 C C . THR A 1 207 ? 7.125 20.188 18.656 1 86.25 207 THR A C 1
ATOM 1669 O O . THR A 1 207 ? 6.113 19.891 18.031 1 86.25 207 THR A O 1
ATOM 1672 N N . LEU A 1 208 ? 7.715 19.391 19.438 1 89.06 208 LEU A N 1
ATOM 1673 C CA . LEU A 1 208 ? 7.352 17.969 19.469 1 89.06 208 LEU A CA 1
ATOM 1674 C C . LEU A 1 208 ? 5.93 17.797 20 1 89.06 208 LEU A C 1
ATOM 1676 O O . LEU A 1 208 ? 5.133 17.062 19.391 1 89.06 208 LEU A O 1
ATOM 1680 N N . PRO A 1 209 ? 5.562 18.516 21.016 1 87.69 209 PRO A N 1
ATOM 1681 C CA . PRO A 1 209 ? 4.18 18.422 21.484 1 87.69 209 PRO A CA 1
ATOM 1682 C C . PRO A 1 209 ? 3.172 18.938 20.469 1 87.69 209 PRO A C 1
ATOM 1684 O O . PRO A 1 209 ? 2.074 18.391 20.328 1 87.69 209 PRO A O 1
ATOM 1687 N N . LEU A 1 210 ? 3.543 19.938 19.781 1 86.56 210 LEU A N 1
ATOM 1688 C CA . LEU A 1 210 ? 2.635 20.5 18.797 1 86.56 210 LEU A CA 1
ATOM 1689 C C . LEU A 1 210 ? 2.498 19.594 17.594 1 86.56 210 LEU A C 1
ATOM 1691 O O . LEU A 1 210 ? 1.555 19.734 16.812 1 86.56 210 LEU A O 1
ATOM 1695 N N . LEU A 1 211 ? 3.416 18.609 17.438 1 89.25 211 LEU A N 1
ATOM 1696 C CA . LEU A 1 211 ? 3.389 17.672 16.328 1 89.25 211 LEU A CA 1
ATOM 1697 C C . LEU A 1 211 ? 2.637 16.391 16.719 1 89.25 211 LEU A C 1
ATOM 1699 O O . LEU A 1 211 ? 2.537 15.461 15.922 1 89.25 211 LEU A O 1
ATOM 1703 N N . ARG A 1 212 ? 2.064 16.344 17.797 1 87.44 212 ARG A N 1
ATOM 1704 C CA . ARG A 1 212 ? 1.408 15.148 18.312 1 87.44 212 ARG A CA 1
ATOM 1705 C C . ARG A 1 212 ? 0.317 14.664 17.359 1 87.44 212 ARG A C 1
ATOM 1707 O O . ARG A 1 212 ? 0.215 13.469 17.094 1 87.44 212 ARG A O 1
ATOM 1714 N N . PRO A 1 213 ? -0.515 15.508 16.844 1 81.06 213 PRO A N 1
ATOM 1715 C CA . PRO A 1 213 ? -1.544 15.031 15.922 1 81.06 213 PRO A CA 1
ATOM 1716 C C . PRO A 1 213 ? -0.956 14.359 14.68 1 81.06 213 PRO A C 1
ATOM 1718 O O . PRO A 1 213 ? -1.458 13.32 14.242 1 81.06 213 PRO A O 1
ATOM 1721 N N . VAL A 1 214 ? 0.068 14.969 14.195 1 83.56 214 VAL A N 1
ATOM 1722 C CA . VAL A 1 214 ? 0.735 14.398 13.031 1 83.56 214 VAL A CA 1
ATOM 1723 C C . VAL A 1 214 ? 1.372 13.062 13.398 1 83.56 214 VAL A C 1
ATOM 1725 O O . VAL A 1 214 ? 1.258 12.086 12.656 1 83.56 214 VAL A O 1
ATOM 1728 N N . THR A 1 215 ? 2.004 13.039 14.547 1 89.81 215 THR A N 1
ATOM 1729 C CA . THR A 1 215 ? 2.662 11.82 15.008 1 89.81 215 THR A CA 1
ATOM 1730 C C . THR A 1 215 ? 1.646 10.695 15.203 1 89.81 215 THR A C 1
ATOM 1732 O O . THR A 1 215 ? 1.899 9.555 14.82 1 89.81 215 THR A O 1
ATOM 1735 N N . THR A 1 216 ? 0.526 11.016 15.75 1 85 216 THR A N 1
ATOM 1736 C CA . THR A 1 216 ? -0.524 10.031 15.977 1 85 216 THR A CA 1
ATOM 1737 C C . THR A 1 216 ? -1.052 9.492 14.648 1 85 216 THR A C 1
ATOM 1739 O O . THR A 1 216 ? -1.251 8.281 14.5 1 85 216 THR A O 1
ATOM 1742 N N . PHE A 1 217 ? -1.211 10.336 13.789 1 81.88 217 PHE A N 1
ATOM 1743 C CA . PHE A 1 217 ? -1.71 9.938 12.477 1 81.88 217 PHE A CA 1
ATOM 1744 C C . PHE A 1 217 ? -0.725 9.008 11.773 1 81.88 217 PHE A C 1
ATOM 1746 O O . PHE A 1 217 ? -1.114 7.969 11.25 1 81.88 217 PHE A O 1
ATOM 1753 N N . VAL A 1 218 ? 0.508 9.422 11.758 1 88.25 218 VAL A N 1
ATOM 1754 C CA . VAL A 1 218 ? 1.551 8.641 11.109 1 88.25 218 VAL A CA 1
ATOM 1755 C C . VAL A 1 218 ? 1.688 7.285 11.797 1 88.25 218 VAL A C 1
ATOM 1757 O O . VAL A 1 218 ? 1.87 6.258 11.141 1 88.25 218 VAL A O 1
ATOM 1760 N N . ALA A 1 219 ? 1.542 7.316 13.07 1 90.5 219 ALA A N 1
ATOM 1761 C CA . ALA A 1 219 ? 1.662 6.078 13.836 1 90.5 219 ALA A CA 1
ATOM 1762 C C . ALA A 1 219 ? 0.519 5.121 13.508 1 90.5 219 ALA A C 1
ATOM 1764 O O . ALA A 1 219 ? 0.749 3.941 13.227 1 90.5 219 ALA A O 1
ATOM 1765 N N . ILE A 1 220 ? -0.708 5.602 13.484 1 87.19 220 ILE A N 1
ATOM 1766 C CA . ILE A 1 220 ? -1.878 4.758 13.273 1 87.19 220 ILE A CA 1
ATOM 1767 C C . ILE A 1 220 ? -1.874 4.223 11.844 1 87.19 220 ILE A C 1
ATOM 1769 O O . ILE A 1 220 ? -2.035 3.02 11.625 1 87.19 220 ILE A O 1
ATOM 1773 N N . THR A 1 221 ? -1.723 5.113 10.922 1 87.06 221 THR A N 1
ATOM 1774 C CA . THR A 1 221 ? -1.723 4.68 9.531 1 87.06 221 THR A CA 1
ATOM 1775 C C . THR A 1 221 ? -0.526 3.777 9.242 1 87.06 221 THR A C 1
ATOM 1777 O O . THR A 1 221 ? -0.611 2.871 8.414 1 87.06 221 THR A O 1
ATOM 1780 N N . GLY A 1 222 ? 0.592 4.023 9.898 1 92.44 222 GLY A N 1
ATOM 1781 C CA . GLY A 1 222 ? 1.761 3.168 9.773 1 92.44 222 GLY A CA 1
ATOM 1782 C C . GLY A 1 222 ? 1.543 1.771 10.32 1 92.44 222 GLY A C 1
ATOM 1783 O O . GLY A 1 222 ? 2.018 0.79 9.75 1 92.44 222 GLY A O 1
ATOM 1784 N N . ILE A 1 223 ? 0.842 1.754 11.414 1 92.19 223 ILE A N 1
ATOM 1785 C CA . ILE A 1 223 ? 0.532 0.46 12.016 1 92.19 223 ILE A CA 1
ATOM 1786 C C . ILE A 1 223 ? -0.382 -0.334 11.086 1 92.19 223 ILE A C 1
ATOM 1788 O O . ILE A 1 223 ? -0.129 -1.51 10.812 1 92.19 223 ILE A O 1
ATOM 1792 N N . ILE A 1 224 ? -1.398 0.275 10.609 1 90.75 224 ILE A N 1
ATOM 1793 C CA . ILE A 1 224 ? -2.334 -0.391 9.711 1 90.75 224 ILE A CA 1
ATOM 1794 C C . ILE A 1 224 ? -1.596 -0.883 8.469 1 90.75 224 ILE A C 1
ATOM 1796 O O . ILE A 1 224 ? -1.68 -2.061 8.109 1 90.75 224 ILE A O 1
ATOM 1800 N N . GLY A 1 225 ? -0.844 -0.016 7.871 1 91.94 225 GLY A N 1
ATOM 1801 C CA . GLY A 1 225 ? -0.082 -0.382 6.688 1 91.94 225 GLY A CA 1
ATOM 1802 C C . GLY A 1 225 ? 0.953 -1.459 6.957 1 91.94 225 GLY A C 1
ATOM 1803 O O . GLY A 1 225 ? 1.172 -2.338 6.117 1 91.94 225 GLY A O 1
ATOM 1804 N N . GLY A 1 226 ? 1.589 -1.377 8.086 1 95 226 GLY A N 1
ATOM 1805 C CA . GLY A 1 226 ? 2.59 -2.363 8.461 1 95 226 GLY A CA 1
ATOM 1806 C C . GLY A 1 226 ? 2.018 -3.758 8.633 1 95 226 GLY A C 1
ATOM 1807 O O . GLY A 1 226 ? 2.654 -4.746 8.258 1 95 226 GLY A O 1
ATOM 1808 N N . PHE A 1 227 ? 0.858 -3.826 9.133 1 95.19 227 PHE A N 1
ATOM 1809 C CA . PHE A 1 227 ? 0.243 -5.129 9.352 1 95.19 227 PHE A CA 1
ATOM 1810 C C . PHE A 1 227 ? -0.259 -5.719 8.039 1 95.19 227 PHE A C 1
ATOM 1812 O O . PHE A 1 227 ? -0.598 -6.902 7.973 1 95.19 227 PHE A O 1
ATOM 1819 N N . GLN A 1 228 ? -0.269 -4.918 7.008 1 94.31 228 GLN A N 1
ATOM 1820 C CA . GLN A 1 228 ? -0.719 -5.402 5.707 1 94.31 228 GLN A CA 1
ATOM 1821 C C . GLN A 1 228 ? 0.465 -5.707 4.793 1 94.31 228 GLN A C 1
ATOM 1823 O O . GLN A 1 228 ? 0.293 -5.898 3.586 1 94.31 228 GLN A O 1
ATOM 1828 N N . LEU A 1 229 ? 1.598 -5.758 5.363 1 95.06 229 LEU A N 1
ATOM 1829 C CA . LEU A 1 229 ? 2.855 -5.988 4.66 1 95.06 229 LEU A CA 1
ATOM 1830 C C . LEU A 1 229 ? 2.854 -7.348 3.971 1 95.06 229 LEU A C 1
ATOM 1832 O O . LEU A 1 229 ? 2.621 -8.375 4.613 1 95.06 229 LEU A O 1
ATOM 1836 N N . LEU A 1 230 ? 3.113 -7.379 2.617 1 93.69 230 LEU A N 1
ATOM 1837 C CA . LEU A 1 230 ? 3.141 -8.633 1.867 1 93.69 230 LEU A CA 1
ATOM 1838 C C . LEU A 1 230 ? 4.25 -8.617 0.821 1 93.69 230 LEU A C 1
ATOM 1840 O O . LEU A 1 230 ? 5.219 -9.375 0.925 1 93.69 230 LEU A O 1
ATOM 1844 N N . GLU A 1 231 ? 4.258 -7.621 -0.115 1 89.19 231 GLU A N 1
ATOM 1845 C CA . GLU A 1 231 ? 5.059 -7.648 -1.335 1 89.19 231 GLU A CA 1
ATOM 1846 C C . GLU A 1 231 ? 6.551 -7.617 -1.017 1 89.19 231 GLU A C 1
ATOM 1848 O O . GLU A 1 231 ? 7.324 -8.406 -1.561 1 89.19 231 GLU A O 1
ATOM 1853 N N . GLU A 1 232 ? 6.891 -6.785 -0.071 1 92.69 232 GLU A N 1
ATOM 1854 C CA . GLU A 1 232 ? 8.312 -6.57 0.184 1 92.69 232 GLU A CA 1
ATOM 1855 C C . GLU A 1 232 ? 8.969 -7.828 0.746 1 92.69 232 GLU A C 1
ATOM 1857 O O . GLU A 1 232 ? 9.914 -8.359 0.157 1 92.69 232 GLU A O 1
ATOM 1862 N N . PRO A 1 233 ? 8.414 -8.367 1.8 1 93.69 233 PRO A N 1
ATOM 1863 C CA . PRO A 1 233 ? 9.047 -9.586 2.299 1 93.69 233 PRO A CA 1
ATOM 1864 C C . PRO A 1 233 ? 8.906 -10.766 1.337 1 93.69 233 PRO A C 1
ATOM 1866 O O . PRO A 1 233 ? 9.828 -11.57 1.202 1 93.69 233 PRO A O 1
ATOM 1869 N N . MET A 1 234 ? 7.828 -10.914 0.677 1 90.94 234 MET A N 1
ATOM 1870 C CA . MET A 1 234 ? 7.582 -12.031 -0.232 1 90.94 234 MET A CA 1
ATOM 1871 C C . MET A 1 234 ? 8.555 -12.008 -1.405 1 90.94 234 MET A C 1
ATOM 1873 O O . MET A 1 234 ? 9.133 -13.031 -1.764 1 90.94 234 MET A O 1
ATOM 1877 N N . LEU A 1 235 ? 8.758 -10.844 -1.946 1 88.31 235 LEU A N 1
ATOM 1878 C CA . LEU A 1 235 ? 9.625 -10.75 -3.117 1 88.31 235 LEU A CA 1
ATOM 1879 C C . LEU A 1 235 ? 11.094 -10.75 -2.713 1 88.31 235 LEU A C 1
ATOM 1881 O O . LEU A 1 235 ? 11.953 -11.195 -3.477 1 88.31 235 LEU A O 1
ATOM 1885 N N . LEU A 1 236 ? 11.328 -10.289 -1.532 1 90.75 236 LEU A N 1
ATOM 1886 C CA . LEU A 1 236 ? 12.68 -10.375 -1.004 1 90.75 236 LEU A CA 1
ATOM 1887 C C . LEU A 1 236 ? 13.109 -11.828 -0.834 1 90.75 236 LEU A C 1
ATOM 1889 O O . LEU A 1 236 ? 14.234 -12.195 -1.188 1 90.75 236 LEU A O 1
ATOM 1893 N N . LEU A 1 237 ? 12.172 -12.609 -0.294 1 89.62 237 LEU A N 1
ATOM 1894 C CA . LEU A 1 237 ? 12.539 -13.969 0.081 1 89.62 237 LEU A CA 1
ATOM 1895 C C . LEU A 1 237 ? 12.047 -14.977 -0.958 1 89.62 237 LEU A C 1
ATOM 1897 O O . LEU A 1 237 ? 12.453 -16.141 -0.945 1 89.62 237 LEU A O 1
ATOM 1901 N N . GLY A 1 238 ? 11.008 -14.711 -1.754 1 74.69 238 GLY A N 1
ATOM 1902 C CA . GLY A 1 238 ? 10.445 -15.625 -2.734 1 74.69 238 GLY A CA 1
ATOM 1903 C C . GLY A 1 238 ? 11.102 -15.516 -4.098 1 74.69 238 GLY A C 1
ATOM 1904 O O . GLY A 1 238 ? 10.867 -16.359 -4.973 1 74.69 238 GLY A O 1
ATOM 1905 N N . GLY A 1 239 ? 11.445 -14.398 -4.527 1 53.69 239 GLY A N 1
ATOM 1906 C CA . GLY A 1 239 ? 11.961 -14.227 -5.875 1 53.69 239 GLY A CA 1
ATOM 1907 C C . GLY A 1 239 ? 12.719 -15.438 -6.379 1 53.69 239 GLY A C 1
ATOM 1908 O O . GLY A 1 239 ? 13.273 -16.203 -5.59 1 53.69 239 GLY A O 1
ATOM 1909 N N . ALA A 1 240 ? 11.883 -16.062 -7.332 1 42.91 240 ALA A N 1
ATOM 1910 C CA . ALA A 1 240 ? 12.391 -17.188 -8.102 1 42.91 240 ALA A CA 1
ATOM 1911 C C . ALA A 1 240 ? 13.914 -17.172 -8.156 1 42.91 240 ALA A C 1
ATOM 1913 O O . ALA A 1 240 ? 14.531 -18.156 -8.562 1 42.91 240 ALA A O 1
ATOM 1914 N N . GLY A 1 241 ? 14.273 -15.93 -8.484 1 37.22 241 GLY A N 1
ATOM 1915 C CA . GLY A 1 241 ? 15.617 -16.094 -9.008 1 37.22 241 GLY A CA 1
ATOM 1916 C C . GLY A 1 241 ? 16.484 -17 -8.148 1 37.22 241 GLY A C 1
ATOM 1917 O O . GLY A 1 241 ? 16.766 -18.141 -8.523 1 37.22 241 GLY A O 1
ATOM 1918 N N . MET A 1 242 ? 17.344 -16.281 -7.395 1 34.69 242 MET A N 1
ATOM 1919 C CA . MET A 1 242 ? 18.734 -16.641 -7.172 1 34.69 242 MET A CA 1
ATOM 1920 C C . MET A 1 242 ? 18.859 -17.641 -6.031 1 34.69 242 MET A C 1
ATOM 1922 O O . MET A 1 242 ? 18.375 -17.406 -4.926 1 34.69 242 MET A O 1
ATOM 1926 N N . GLY A 1 243 ? 19.109 -18.719 -6.262 1 37.22 243 GLY A N 1
ATOM 1927 C CA . GLY A 1 243 ? 19.812 -19.672 -5.426 1 37.22 243 GLY A CA 1
ATOM 1928 C C . GLY A 1 243 ? 19.469 -19.547 -3.955 1 37.22 243 GLY A C 1
ATOM 1929 O O . GLY A 1 243 ? 19.938 -20.344 -3.133 1 37.22 243 GLY A O 1
ATOM 1930 N N . SER A 1 244 ? 19.172 -18.359 -3.561 1 42.25 244 SER A N 1
ATOM 1931 C CA . SER A 1 244 ? 19.062 -18.297 -2.105 1 42.25 244 SER A CA 1
ATOM 1932 C C . SER A 1 244 ? 17.656 -18.625 -1.638 1 42.25 244 SER A C 1
ATOM 1934 O O . SER A 1 244 ? 17.266 -18.297 -0.516 1 42.25 244 SER A O 1
ATOM 1936 N N . SER A 1 245 ? 16.641 -18.828 -2.514 1 44.16 245 SER A N 1
ATOM 1937 C CA . SER A 1 245 ? 15.242 -19.031 -2.121 1 44.16 245 SER A CA 1
ATOM 1938 C C . SER A 1 245 ? 15.133 -20.062 -1.008 1 44.16 245 SER A C 1
ATOM 1940 O O . SER A 1 245 ? 15.703 -21.156 -1.102 1 44.16 245 SER A O 1
ATOM 1942 N N . SER A 1 246 ? 15.047 -19.562 0.119 1 47.31 246 SER A N 1
ATOM 1943 C CA . SER A 1 246 ? 14.672 -20.562 1.118 1 47.31 246 SER A CA 1
ATOM 1944 C C . SER A 1 246 ? 13.484 -21.391 0.643 1 47.31 246 SER A C 1
ATOM 1946 O O . SER A 1 246 ? 12.547 -20.875 0.048 1 47.31 246 SER A O 1
ATOM 1948 N N . ALA A 1 247 ? 13.672 -22.531 0.411 1 59.41 247 ALA A N 1
ATOM 1949 C CA . ALA A 1 247 ? 12.68 -23.547 0.111 1 59.41 247 ALA A CA 1
ATOM 1950 C C . ALA A 1 247 ? 11.445 -23.391 0.998 1 59.41 247 ALA A C 1
ATOM 1952 O O . ALA A 1 247 ? 10.375 -23.938 0.687 1 59.41 247 ALA A O 1
ATOM 1953 N N . VAL A 1 248 ? 11.672 -22.484 2.002 1 75.25 248 VAL A N 1
ATOM 1954 C CA . VAL A 1 248 ? 10.594 -22.422 2.979 1 75.25 248 VAL A CA 1
ATOM 1955 C C . VAL A 1 248 ? 9.859 -21.094 2.852 1 75.25 248 VAL A C 1
ATOM 1957 O O . VAL A 1 248 ? 10.492 -20.031 2.773 1 75.25 248 VAL A O 1
ATOM 1960 N N . ILE A 1 249 ? 8.672 -21.141 2.809 1 86.31 249 ILE A N 1
ATOM 1961 C CA . ILE A 1 249 ? 7.84 -19.953 2.754 1 86.31 249 ILE A CA 1
ATOM 1962 C C . ILE A 1 249 ? 8.094 -19.078 3.984 1 86.31 249 ILE A C 1
ATOM 1964 O O . ILE A 1 249 ? 8.109 -19.578 5.113 1 86.31 249 ILE A O 1
ATOM 1968 N N . GLY A 1 250 ? 8.422 -17.812 3.746 1 91.69 250 GLY A N 1
ATOM 1969 C CA . GLY A 1 250 ? 8.664 -16.906 4.859 1 91.69 250 GLY A CA 1
ATOM 1970 C C . GLY A 1 250 ? 10.125 -16.859 5.277 1 91.69 250 GLY A C 1
ATOM 1971 O O . GLY A 1 250 ? 10.461 -16.281 6.312 1 91.69 250 GLY A O 1
ATOM 1972 N N . GLY A 1 251 ? 11 -17.547 4.551 1 91.38 251 GLY A N 1
ATOM 1973 C CA . GLY A 1 251 ? 12.414 -17.5 4.879 1 91.38 251 GLY A CA 1
ATOM 1974 C C . GLY A 1 251 ? 12.828 -18.578 5.871 1 91.38 251 GLY A C 1
ATOM 1975 O O . GLY A 1 251 ? 12.047 -19.484 6.176 1 91.38 251 GLY A O 1
ATOM 1976 N N . PRO A 1 252 ? 14.109 -18.469 6.359 1 91.62 252 PRO A N 1
ATOM 1977 C CA . PRO A 1 252 ? 14.594 -19.469 7.309 1 91.62 252 PRO A CA 1
ATOM 1978 C C . PRO A 1 252 ? 13.75 -19.547 8.578 1 91.62 252 PRO A C 1
ATOM 1980 O O . PRO A 1 252 ? 13.508 -18.516 9.219 1 91.62 252 PRO A O 1
ATOM 1983 N N . GLU A 1 253 ? 13.258 -20.75 8.859 1 91.62 253 GLU A N 1
ATOM 1984 C CA . GLU A 1 253 ? 12.43 -20.984 10.039 1 91.62 253 GLU A CA 1
ATOM 1985 C C . GLU A 1 253 ? 11.156 -20.156 9.992 1 91.62 253 GLU A C 1
ATOM 1987 O O . GLU A 1 253 ? 10.586 -19.812 11.039 1 91.62 253 GLU A O 1
ATOM 1992 N N . ARG A 1 254 ? 10.805 -19.625 8.844 1 93.88 254 ARG A N 1
ATOM 1993 C CA . ARG A 1 254 ? 9.625 -18.797 8.633 1 93.88 254 ARG A CA 1
ATOM 1994 C C . ARG A 1 254 ? 9.695 -17.516 9.461 1 93.88 254 ARG A C 1
ATOM 1996 O O . ARG A 1 254 ? 8.672 -17.016 9.93 1 93.88 254 ARG A O 1
ATOM 2003 N N . CYS A 1 255 ? 10.891 -17.031 9.641 1 95.12 255 CYS A N 1
ATOM 2004 C CA . CYS A 1 255 ? 11.125 -15.898 10.523 1 95.12 255 CYS A CA 1
ATOM 2005 C C . CYS A 1 255 ? 10.602 -14.609 9.898 1 95.12 255 CYS A C 1
ATOM 2007 O O . CYS A 1 255 ? 10.43 -13.602 10.594 1 95.12 255 CYS A O 1
ATOM 2009 N N . CYS A 1 256 ? 10.336 -14.672 8.57 1 96.25 256 CYS A N 1
ATOM 2010 C CA . CYS A 1 256 ? 9.914 -13.453 7.883 1 96.25 256 CYS A CA 1
ATOM 2011 C C . CYS A 1 256 ? 8.508 -13.609 7.312 1 96.25 256 CYS A C 1
ATOM 2013 O O . CYS A 1 256 ? 8.062 -12.781 6.516 1 96.25 256 CYS A O 1
ATOM 2015 N N . LEU A 1 257 ? 7.844 -14.672 7.695 1 96.12 257 LEU A N 1
ATOM 2016 C CA . LEU A 1 257 ? 6.469 -14.891 7.254 1 96.12 257 LEU A CA 1
ATOM 2017 C C . LEU A 1 257 ? 5.527 -13.883 7.898 1 96.12 257 LEU A C 1
ATOM 2019 O O . LEU A 1 257 ? 5.246 -13.961 9.094 1 96.12 257 LEU A O 1
ATOM 2023 N N . THR A 1 258 ? 5.059 -12.961 7.07 1 97.44 258 THR A N 1
ATOM 2024 C CA . THR A 1 258 ? 4.094 -11.992 7.574 1 97.44 258 THR A CA 1
ATOM 2025 C C . THR A 1 258 ? 2.686 -12.578 7.582 1 97.44 258 THR A C 1
ATOM 2027 O O . THR A 1 258 ? 2.436 -13.609 6.957 1 97.44 258 THR A O 1
ATOM 2030 N N . THR A 1 259 ? 1.803 -11.977 8.297 1 97.44 259 THR A N 1
ATOM 2031 C CA . THR A 1 259 ? 0.455 -12.508 8.477 1 97.44 259 THR A CA 1
ATOM 2032 C C . THR A 1 259 ? -0.304 -12.516 7.156 1 97.44 259 THR A C 1
ATOM 2034 O O . THR A 1 259 ? -0.99 -13.484 6.832 1 97.44 259 THR A O 1
ATOM 2037 N N . VAL A 1 260 ? -0.139 -11.484 6.398 1 95.94 260 VAL A N 1
ATOM 2038 C CA . VAL A 1 260 ? -0.822 -11.414 5.109 1 95.94 260 VAL A CA 1
ATOM 2039 C C . VAL A 1 260 ? -0.238 -12.453 4.16 1 95.94 260 VAL A C 1
ATOM 2041 O O . VAL A 1 260 ? -0.963 -13.055 3.361 1 95.94 260 VAL A O 1
ATOM 2044 N N . TRP A 1 261 ? 1.067 -12.625 4.234 1 94.38 261 TRP A N 1
ATOM 2045 C CA . TRP A 1 261 ? 1.692 -13.672 3.432 1 94.38 261 TRP A CA 1
ATOM 2046 C C . TRP A 1 261 ? 1.168 -15.047 3.822 1 94.38 261 TRP A C 1
ATOM 2048 O O . TRP A 1 261 ? 0.899 -15.891 2.959 1 94.38 261 TRP A O 1
ATOM 2058 N N . ASN A 1 262 ? 1.067 -15.266 5.121 1 94.5 262 ASN A N 1
ATOM 2059 C CA . ASN A 1 262 ? 0.477 -16.516 5.605 1 94.5 262 ASN A CA 1
ATOM 2060 C C . ASN A 1 262 ? -0.951 -16.688 5.098 1 94.5 262 ASN A C 1
ATOM 2062 O O . ASN A 1 262 ? -1.327 -17.781 4.66 1 94.5 262 ASN A O 1
ATOM 2066 N N . MET A 1 263 ? -1.716 -15.656 5.188 1 93.31 263 MET A N 1
ATOM 2067 C CA . MET A 1 263 ? -3.082 -15.68 4.672 1 93.31 263 MET A CA 1
ATOM 2068 C C . MET A 1 263 ? -3.098 -16.031 3.189 1 93.31 263 MET A C 1
ATOM 2070 O O . MET A 1 263 ? -3.879 -16.891 2.76 1 93.31 263 MET A O 1
ATOM 2074 N N . TYR A 1 264 ? -2.225 -15.391 2.469 1 89.88 264 TYR A N 1
ATOM 2075 C CA . TYR A 1 264 ? -2.133 -15.594 1.027 1 89.88 264 TYR A CA 1
ATOM 2076 C C . TYR A 1 264 ? -1.766 -17.031 0.702 1 89.88 264 TYR A C 1
ATOM 2078 O O . TYR A 1 264 ? -2.385 -17.656 -0.162 1 89.88 264 TYR A O 1
ATOM 2086 N N . ASP A 1 265 ? -0.783 -17.531 1.368 1 89.62 265 ASP A N 1
ATOM 2087 C CA . ASP A 1 265 ? -0.319 -18.891 1.129 1 89.62 265 ASP A CA 1
ATOM 2088 C C . ASP A 1 265 ? -1.392 -19.906 1.504 1 89.62 265 ASP A C 1
ATOM 2090 O O . ASP A 1 265 ? -1.577 -20.906 0.806 1 89.62 265 ASP A O 1
ATOM 2094 N N . THR A 1 266 ? -2.092 -19.672 2.568 1 90 266 THR A N 1
ATOM 2095 C CA . THR A 1 266 ? -3.137 -20.578 3.043 1 90 266 THR A CA 1
ATOM 2096 C C . THR A 1 266 ? -4.332 -20.562 2.094 1 90 266 THR A C 1
ATOM 2098 O O . THR A 1 266 ? -4.887 -21.625 1.778 1 90 266 THR A O 1
ATOM 2101 N N . ALA A 1 267 ? -4.676 -19.422 1.647 1 85.81 267 ALA A N 1
ATOM 2102 C CA . ALA A 1 267 ? -5.855 -19.297 0.792 1 85.81 267 ALA A CA 1
ATOM 2103 C C . ALA A 1 267 ? -5.539 -19.719 -0.64 1 85.81 267 ALA A C 1
ATOM 2105 O O . ALA A 1 267 ? -6.375 -20.328 -1.31 1 85.81 267 ALA A O 1
ATOM 2106 N N . PHE A 1 268 ? -4.297 -19.422 -1.196 1 77.31 268 PHE A N 1
ATOM 2107 C CA . PHE A 1 268 ? -4.051 -19.562 -2.629 1 77.31 268 PHE A CA 1
ATOM 2108 C C . PHE A 1 268 ? -2.771 -20.344 -2.891 1 77.31 268 PHE A C 1
ATOM 2110 O O . PHE A 1 268 ? -2.482 -20.703 -4.031 1 77.31 268 PHE A O 1
ATOM 2117 N N . GLY A 1 269 ? -2.053 -20.531 -2.018 1 73.94 269 GLY A N 1
ATOM 2118 C CA . GLY A 1 269 ? -0.747 -21.141 -2.221 1 73.94 269 GLY A CA 1
ATOM 2119 C C . GLY A 1 269 ? -0.765 -22.641 -2.09 1 73.94 269 GLY A C 1
ATOM 2120 O O . GLY A 1 269 ? -1.431 -23.328 -2.867 1 73.94 269 GLY A O 1
ATOM 2121 N N . SER A 1 270 ? -0.167 -23.094 -0.997 1 65.94 270 SER A N 1
ATOM 2122 C CA . SER A 1 270 ? 0.187 -24.5 -0.804 1 65.94 270 SER A CA 1
ATOM 2123 C C . SER A 1 270 ? -1.036 -25.328 -0.437 1 65.94 270 SER A C 1
ATOM 2125 O O . SER A 1 270 ? -1.133 -26.5 -0.814 1 65.94 270 SER A O 1
ATOM 2127 N N . THR A 1 271 ? -2.035 -24.859 0.233 1 68.31 271 THR A N 1
ATOM 2128 C CA . THR A 1 271 ? -3.113 -25.688 0.757 1 68.31 271 THR A CA 1
ATOM 2129 C C . THR A 1 271 ? -4.457 -25.25 0.184 1 68.31 271 THR A C 1
ATOM 2131 O O . THR A 1 271 ? -5.426 -26.016 0.212 1 68.31 271 THR A O 1
ATOM 2134 N N . THR A 1 272 ? -4.57 -24.219 -0.533 1 81.25 272 THR A N 1
ATOM 2135 C CA . THR A 1 272 ? -5.762 -23.609 -1.105 1 81.25 272 THR A CA 1
ATOM 2136 C C . THR A 1 272 ? -6.961 -23.781 -0.176 1 81.25 272 THR A C 1
ATOM 2138 O O . THR A 1 272 ? -7.949 -24.422 -0.542 1 81.25 272 THR A O 1
ATOM 2141 N N . ARG A 1 273 ? -6.965 -23.406 1.058 1 89 273 ARG A N 1
ATOM 2142 C CA . ARG A 1 273 ? -8.023 -23.406 2.061 1 89 273 ARG A CA 1
ATOM 2143 C C . ARG A 1 273 ? -8.586 -22 2.246 1 89 273 ARG A C 1
ATOM 2145 O O . ARG A 1 273 ? -8.18 -21.281 3.158 1 89 273 ARG A O 1
ATOM 2152 N N . TYR A 1 274 ? -9.633 -21.781 1.536 1 88.5 274 TYR A N 1
ATOM 2153 C CA . TYR A 1 274 ? -10.203 -20.438 1.521 1 88.5 274 TYR A CA 1
ATOM 2154 C C . TYR A 1 274 ? -10.867 -20.109 2.854 1 88.5 274 TYR A C 1
ATOM 2156 O O . TYR A 1 274 ? -10.82 -18.969 3.312 1 88.5 274 TYR A O 1
ATOM 2164 N N . GLY A 1 275 ? -11.469 -21.094 3.426 1 92.25 275 GLY A N 1
ATOM 2165 C CA . GLY A 1 275 ? -12.086 -20.891 4.727 1 92.25 275 GLY A CA 1
ATOM 2166 C C . GLY A 1 275 ? -11.094 -20.484 5.797 1 92.25 275 GLY A C 1
ATOM 2167 O O . GLY A 1 275 ? -11.305 -19.484 6.496 1 92.25 275 GLY A O 1
ATOM 2168 N N . LEU A 1 276 ? -10.031 -21.234 5.848 1 93.31 276 LEU A N 1
ATOM 2169 C CA . LEU A 1 276 ? -9.008 -20.922 6.836 1 93.31 276 LEU A CA 1
ATOM 2170 C C . LEU A 1 276 ? -8.328 -19.594 6.523 1 93.31 276 LEU A C 1
ATOM 2172 O O . LEU A 1 276 ? -8.016 -18.812 7.43 1 93.31 276 LEU A O 1
ATOM 2176 N N . GLY A 1 277 ? -8.102 -19.359 5.223 1 93.38 277 GLY A N 1
ATOM 2177 C CA . GLY A 1 277 ? -7.559 -18.078 4.816 1 93.38 277 GLY A CA 1
ATOM 2178 C C . GLY A 1 277 ? -8.406 -16.906 5.254 1 93.38 277 GLY A C 1
ATOM 2179 O O . GLY A 1 277 ? -7.887 -15.883 5.711 1 93.38 277 GLY A O 1
ATOM 2180 N N . SER A 1 278 ? -9.672 -17.062 5.133 1 93.06 278 SER A N 1
ATOM 2181 C CA . SER A 1 278 ? -10.602 -16.016 5.562 1 93.06 278 SER A CA 1
ATOM 2182 C C . SER A 1 278 ? -10.555 -15.828 7.074 1 93.06 278 SER A C 1
ATOM 2184 O O . SER A 1 278 ? -10.633 -14.703 7.57 1 93.06 278 SER A O 1
ATOM 2186 N N . ALA A 1 279 ? -10.438 -16.891 7.758 1 95.75 279 ALA A N 1
ATOM 2187 C CA . ALA A 1 279 ? -10.328 -16.797 9.211 1 95.75 279 ALA A CA 1
ATOM 2188 C C . ALA A 1 279 ? -9.07 -16.047 9.625 1 95.75 279 ALA A C 1
ATOM 2190 O O . ALA A 1 279 ? -9.086 -15.273 10.578 1 95.75 279 ALA A O 1
ATOM 2191 N N . ILE A 1 280 ? -7.977 -16.297 8.945 1 95.81 280 ILE A N 1
ATOM 2192 C CA . ILE A 1 280 ? -6.738 -15.578 9.211 1 95.81 280 ILE A CA 1
ATOM 2193 C C . ILE A 1 280 ? -6.945 -14.086 8.961 1 95.81 280 ILE A C 1
ATOM 2195 O O . ILE A 1 280 ? -6.504 -13.25 9.758 1 95.81 280 ILE A O 1
ATOM 2199 N N . ALA A 1 281 ? -7.633 -13.766 7.918 1 94 281 ALA A N 1
ATOM 2200 C CA . ALA A 1 281 ? -7.914 -12.367 7.578 1 94 281 ALA A CA 1
ATOM 2201 C C . ALA A 1 281 ? -8.703 -11.688 8.695 1 94 281 ALA A C 1
ATOM 2203 O O . ALA A 1 281 ? -8.398 -10.555 9.07 1 94 281 ALA A O 1
ATOM 2204 N N . TYR A 1 282 ? -9.664 -12.32 9.203 1 93.62 282 TYR A N 1
ATOM 2205 C CA . TYR A 1 282 ? -10.477 -11.734 10.258 1 93.62 282 TYR A CA 1
ATOM 2206 C C . TYR A 1 282 ? -9.695 -11.656 11.57 1 93.62 282 TYR A C 1
ATOM 2208 O O . TYR A 1 282 ? -9.859 -10.703 12.336 1 93.62 282 TYR A O 1
ATOM 2216 N N . GLY A 1 283 ? -8.914 -12.695 11.828 1 94.75 283 GLY A N 1
ATOM 2217 C CA . GLY A 1 283 ? -8.016 -12.586 12.969 1 94.75 283 GLY A CA 1
ATOM 2218 C C . GLY A 1 283 ? -7.113 -11.367 12.914 1 94.75 283 GLY A C 1
ATOM 2219 O O . GLY A 1 283 ? -6.957 -10.656 13.906 1 94.75 283 GLY A O 1
ATOM 2220 N N . LEU A 1 284 ? -6.566 -11.172 11.742 1 94.12 284 LEU A N 1
ATOM 2221 C CA . LEU A 1 284 ? -5.691 -10.023 11.539 1 94.12 284 LEU A CA 1
ATOM 2222 C C . LEU A 1 284 ? -6.465 -8.719 11.68 1 94.12 284 LEU A C 1
ATOM 2224 O O . LEU A 1 284 ? -5.965 -7.754 12.266 1 94.12 284 LEU A O 1
ATOM 2228 N N . CYS A 1 285 ? -7.637 -8.664 11.164 1 90.5 285 CYS A N 1
ATOM 2229 C CA . CYS A 1 285 ? -8.477 -7.477 11.242 1 90.5 285 CYS A CA 1
ATOM 2230 C C . CYS A 1 285 ? -8.734 -7.09 12.695 1 90.5 285 CYS A C 1
ATOM 2232 O O . CYS A 1 285 ? -8.672 -5.906 13.039 1 90.5 285 CYS A O 1
ATOM 2234 N N . VAL A 1 286 ? -8.992 -8.023 13.523 1 92 286 VAL A N 1
ATOM 2235 C CA . VAL A 1 286 ? -9.25 -7.785 14.938 1 92 286 VAL A CA 1
ATOM 2236 C C . VAL A 1 286 ? -8 -7.203 15.594 1 92 286 VAL A C 1
ATOM 2238 O O . VAL A 1 286 ? -8.086 -6.258 16.375 1 92 286 VAL A O 1
ATOM 2241 N N . ILE A 1 287 ? -6.895 -7.691 15.219 1 93.69 287 ILE A N 1
ATOM 2242 C CA . ILE A 1 287 ? -5.637 -7.23 15.797 1 93.69 287 ILE A CA 1
ATOM 2243 C C . ILE A 1 287 ? -5.367 -5.793 15.359 1 93.69 287 ILE A C 1
ATOM 2245 O O . ILE A 1 287 ? -5.016 -4.941 16.188 1 93.69 287 ILE A O 1
ATOM 2249 N N . ILE A 1 288 ? -5.566 -5.531 14.078 1 91.5 288 ILE A N 1
ATOM 2250 C CA . ILE A 1 288 ? -5.363 -4.188 13.555 1 91.5 288 ILE A CA 1
ATOM 2251 C C . ILE A 1 288 ? -6.324 -3.215 14.234 1 91.5 288 ILE A C 1
ATOM 2253 O O . ILE A 1 288 ? -5.926 -2.117 14.633 1 91.5 288 ILE A O 1
ATOM 2257 N N . ALA A 1 289 ? -7.559 -3.646 14.398 1 86.19 289 ALA A N 1
ATOM 2258 C CA . ALA A 1 289 ? -8.562 -2.811 15.047 1 86.19 289 ALA A CA 1
ATOM 2259 C C . ALA A 1 289 ? -8.18 -2.512 16.5 1 86.19 289 ALA A C 1
ATOM 2261 O O . ALA A 1 289 ? -8.328 -1.381 16.969 1 86.19 289 ALA A O 1
ATOM 2262 N N . ALA A 1 290 ? -7.688 -3.457 17.141 1 87.88 290 ALA A N 1
ATOM 2263 C CA . ALA A 1 290 ? -7.277 -3.293 18.531 1 87.88 290 ALA A CA 1
ATOM 2264 C C . ALA A 1 290 ? -6.145 -2.277 18.656 1 87.88 290 ALA A C 1
ATOM 2266 O O . ALA A 1 290 ? -6.195 -1.381 19.5 1 87.88 290 ALA A O 1
ATOM 2267 N N . PHE A 1 291 ? -5.23 -2.348 17.75 1 84.94 291 PHE A N 1
ATOM 2268 C CA . PHE A 1 291 ? -4.102 -1.425 17.797 1 84.94 291 PHE A CA 1
ATOM 2269 C C . PHE A 1 291 ? -4.531 -0.025 17.359 1 84.94 291 PHE A C 1
ATOM 2271 O O . PHE A 1 291 ? -4.043 0.969 17.906 1 84.94 291 PHE A O 1
ATOM 2278 N N . SER A 1 292 ? -5.383 0.014 16.375 1 76.31 292 SER A N 1
ATOM 2279 C CA . SER A 1 292 ? -5.855 1.306 15.883 1 76.31 292 SER A CA 1
ATOM 2280 C C . SER A 1 292 ? -6.664 2.035 16.953 1 76.31 292 SER A C 1
ATOM 2282 O O . SER A 1 292 ? -6.555 3.256 17.094 1 76.31 292 SER A O 1
ATOM 2284 N N . PHE A 1 293 ? -7.453 1.349 17.719 1 75.44 293 PHE A N 1
ATOM 2285 C CA . PHE A 1 293 ? -8.273 1.931 18.781 1 75.44 293 PHE A CA 1
ATOM 2286 C C . PHE A 1 293 ? -7.402 2.441 19.922 1 75.44 293 PHE A C 1
ATOM 2288 O O . PHE A 1 293 ? -7.68 3.496 20.5 1 75.44 293 PHE A O 1
ATOM 2295 N N . ILE A 1 294 ? -6.398 1.755 20.156 1 74.5 294 ILE A N 1
ATOM 2296 C CA . ILE A 1 294 ? -5.484 2.174 21.219 1 74.5 294 ILE A CA 1
ATOM 2297 C C . ILE A 1 294 ? -4.785 3.471 20.797 1 74.5 294 ILE A C 1
ATOM 2299 O O . ILE A 1 294 ? -4.625 4.379 21.625 1 74.5 294 ILE A O 1
ATOM 2303 N N . GLY A 1 295 ? -4.48 3.559 19.578 1 69.5 295 GLY A N 1
ATOM 2304 C CA . GLY A 1 295 ? -3.836 4.762 19.078 1 69.5 295 GLY A CA 1
ATOM 2305 C C . GLY A 1 295 ? -4.734 5.984 19.125 1 69.5 295 GLY A C 1
ATOM 2306 O O . GLY A 1 295 ? -4.285 7.082 19.469 1 69.5 295 GLY A O 1
ATOM 2307 N N . THR A 1 296 ? -6.035 5.859 18.891 1 66.06 296 THR A N 1
ATOM 2308 C CA . THR A 1 296 ? -6.977 6.973 18.891 1 66.06 296 THR A CA 1
ATOM 2309 C C . THR A 1 296 ? -7.262 7.457 20.297 1 66.06 296 THR A C 1
ATOM 2311 O O . THR A 1 296 ? -7.488 8.648 20.531 1 66.06 296 THR A O 1
ATOM 2314 N N . LYS A 1 297 ? -7.324 6.578 21.156 1 64.56 297 LYS A N 1
ATOM 2315 C CA . LYS A 1 297 ? -7.578 6.961 22.547 1 64.56 297 LYS A CA 1
ATOM 2316 C C . LYS A 1 297 ? -6.457 7.844 23.094 1 64.56 297 LYS A C 1
ATOM 2318 O O . LYS A 1 297 ? -6.707 8.789 23.844 1 64.56 297 LYS A O 1
ATOM 2323 N N . PHE A 1 298 ? -5.324 7.52 22.641 1 56.41 298 PHE A N 1
ATOM 2324 C CA . PHE A 1 298 ? -4.211 8.367 23.047 1 56.41 298 PHE A CA 1
ATOM 2325 C C . PHE A 1 298 ? -4.332 9.758 22.422 1 56.41 298 PHE A C 1
ATOM 2327 O O . PHE A 1 298 ? -3.854 10.734 23 1 56.41 298 PHE A O 1
ATOM 2334 N N . TYR A 1 299 ? -4.969 9.805 21.297 1 55.78 299 TYR A N 1
ATOM 2335 C CA . TYR A 1 299 ? -5.191 11.078 20.625 1 55.78 299 TYR A CA 1
ATOM 2336 C C . TYR A 1 299 ? -6.277 11.883 21.328 1 55.78 299 TYR A C 1
ATOM 2338 O O . TYR A 1 299 ? -6.137 13.094 21.516 1 55.78 299 TYR A O 1
ATOM 2346 N N . LYS A 1 300 ? -7.445 11.383 21.625 1 55.53 300 LYS A N 1
ATOM 2347 C CA . LYS A 1 300 ? -8.594 12.07 22.219 1 55.53 300 LYS A CA 1
ATOM 2348 C C . LYS A 1 300 ? -8.273 12.594 23.609 1 55.53 300 LYS A C 1
ATOM 2350 O O . LYS A 1 300 ? -8.805 13.625 24.031 1 55.53 300 LYS A O 1
ATOM 2355 N N . GLU A 1 301 ? -7.613 11.766 24.297 1 48.38 301 GLU A N 1
ATOM 2356 C CA . GLU A 1 301 ? -7.414 12.242 25.656 1 48.38 301 GLU A CA 1
ATOM 2357 C C . GLU A 1 301 ? -6.688 13.586 25.672 1 48.38 301 GLU A C 1
ATOM 2359 O O . GLU A 1 301 ? -6.875 14.383 26.594 1 48.38 301 GLU A O 1
ATOM 2364 N N . GLU A 1 302 ? -5.984 13.766 24.641 1 45.03 302 GLU A N 1
ATOM 2365 C CA . GLU A 1 302 ? -5.27 15.023 24.812 1 45.03 302 GLU A CA 1
ATOM 2366 C C . GLU A 1 302 ? -5.973 16.172 24.078 1 45.03 302 GLU A C 1
ATOM 2368 O O . GLU A 1 302 ? -5.691 17.344 24.328 1 45.03 302 GLU A O 1
ATOM 2373 N N . THR A 1 303 ? -6.859 15.797 23.109 1 40.62 303 THR A N 1
ATOM 2374 C CA . THR A 1 303 ? -7.562 16.953 22.578 1 40.62 303 THR A CA 1
ATOM 2375 C C . THR A 1 303 ? -8.781 17.281 23.438 1 40.62 303 THR A C 1
ATOM 2377 O O . THR A 1 303 ? -9.469 16.375 23.922 1 40.62 303 THR A O 1
ATOM 2380 N N . MET B 1 1 ? 30 35.688 18.672 1 36.41 1 MET B N 1
ATOM 2381 C CA . MET B 1 1 ? 30.047 34.25 18.422 1 36.41 1 MET B CA 1
ATOM 2382 C C . MET B 1 1 ? 29.734 33.906 16.969 1 36.41 1 MET B C 1
ATOM 2384 O O . MET B 1 1 ? 28.688 34.312 16.453 1 36.41 1 MET B O 1
ATOM 2388 N N . ASN B 1 2 ? 30.641 33.719 16.047 1 43 2 ASN B N 1
ATOM 2389 C CA . ASN B 1 2 ? 30.922 33.906 14.617 1 43 2 ASN B CA 1
ATOM 2390 C C . ASN B 1 2 ? 29.922 33.156 13.75 1 43 2 ASN B C 1
ATOM 2392 O O . ASN B 1 2 ? 29.734 31.953 13.898 1 43 2 ASN B O 1
ATOM 2396 N N . ALA B 1 3 ? 28.984 33.75 13.195 1 48.94 3 ALA B N 1
ATOM 2397 C CA . ALA B 1 3 ? 27.859 33.5 12.312 1 48.94 3 ALA B CA 1
ATOM 2398 C C . ALA B 1 3 ? 28.219 32.469 11.227 1 48.94 3 ALA B C 1
ATOM 2400 O O . ALA B 1 3 ? 27.344 31.922 10.562 1 48.94 3 ALA B O 1
ATOM 2401 N N . ALA B 1 4 ? 29.391 32.562 10.797 1 48.31 4 ALA B N 1
ATOM 2402 C CA . ALA B 1 4 ? 29.906 31.75 9.695 1 48.31 4 ALA B CA 1
ATOM 2403 C C . ALA B 1 4 ? 29.953 30.266 10.062 1 48.31 4 ALA B C 1
ATOM 2405 O O . ALA B 1 4 ? 29.859 29.406 9.195 1 48.31 4 ALA B O 1
ATOM 2406 N N . LYS B 1 5 ? 30.453 29.875 11.164 1 50.97 5 LYS B N 1
ATOM 2407 C CA . LYS B 1 5 ? 30.734 28.562 11.75 1 50.97 5 LYS B CA 1
ATOM 2408 C C . LYS B 1 5 ? 29.469 27.75 11.883 1 50.97 5 LYS B C 1
ATOM 2410 O O . LYS B 1 5 ? 29.516 26.516 11.945 1 50.97 5 LYS B O 1
ATOM 2415 N N . ARG B 1 6 ? 28.375 28.359 11.93 1 55.84 6 ARG B N 1
ATOM 2416 C CA . ARG B 1 6 ? 27.062 27.828 12.25 1 55.84 6 ARG B CA 1
ATOM 2417 C C . ARG B 1 6 ? 26.391 27.234 11.016 1 55.84 6 ARG B C 1
ATOM 2419 O O . ARG B 1 6 ? 25.453 26.438 11.133 1 55.84 6 ARG B O 1
ATOM 2426 N N . ARG B 1 7 ? 27.094 27.672 9.93 1 60.38 7 ARG B N 1
ATOM 2427 C CA . ARG B 1 7 ? 26.438 27.328 8.672 1 60.38 7 ARG B CA 1
ATOM 2428 C C . ARG B 1 7 ? 26.672 25.859 8.312 1 60.38 7 ARG B C 1
ATOM 2430 O O . ARG B 1 7 ? 25.828 25.25 7.648 1 60.38 7 ARG B O 1
ATOM 2437 N N . TRP B 1 8 ? 27.875 25.391 8.758 1 61.19 8 TRP B N 1
ATOM 2438 C CA . TRP B 1 8 ? 28.203 24.031 8.336 1 61.19 8 TRP B CA 1
ATOM 2439 C C . TRP B 1 8 ? 27.625 23.016 9.32 1 61.19 8 TRP B C 1
ATOM 2441 O O . TRP B 1 8 ? 27.641 21.797 9.055 1 61.19 8 TRP B O 1
ATOM 2451 N N . VAL B 1 9 ? 27.25 23.438 10.445 1 60.03 9 VAL B N 1
ATOM 2452 C CA . VAL B 1 9 ? 26.828 22.562 11.523 1 60.03 9 VAL B CA 1
ATOM 2453 C C . VAL B 1 9 ? 25.641 21.719 11.062 1 60.03 9 VAL B C 1
ATOM 2455 O O . VAL B 1 9 ? 25.609 20.5 11.281 1 60.03 9 VAL B O 1
ATOM 2458 N N . PRO B 1 10 ? 24.766 22.422 10.375 1 63.22 10 PRO B N 1
ATOM 2459 C CA . PRO B 1 10 ? 23.656 21.562 9.953 1 63.22 10 PRO B CA 1
ATOM 2460 C C . PRO B 1 10 ? 24.094 20.5 8.961 1 63.22 10 PRO B C 1
ATOM 2462 O O . PRO B 1 10 ? 23.578 19.375 8.984 1 63.22 10 PRO B O 1
ATOM 2465 N N . TYR B 1 11 ? 25.078 20.812 8.227 1 64.5 11 TYR B N 1
ATOM 2466 C CA . TYR B 1 11 ? 25.547 19.828 7.254 1 64.5 11 TYR B CA 1
ATOM 2467 C C . TYR B 1 11 ? 26.359 18.734 7.934 1 64.5 11 TYR B C 1
ATOM 2469 O O . TYR B 1 11 ? 26.391 17.594 7.469 1 64.5 11 TYR B O 1
ATOM 2477 N N . LEU B 1 12 ? 26.984 19.109 8.914 1 62.94 12 LEU B N 1
ATOM 2478 C CA . LEU B 1 12 ? 27.703 18.109 9.68 1 62.94 12 LEU B CA 1
ATOM 2479 C C . LEU B 1 12 ? 26.734 17.141 10.352 1 62.94 12 LEU B C 1
ATOM 2481 O O . LEU B 1 12 ? 26.984 15.938 10.414 1 62.94 12 LEU B O 1
ATOM 2485 N N . PHE B 1 13 ? 25.656 17.75 10.773 1 60.59 13 PHE B N 1
ATOM 2486 C CA . PHE B 1 13 ? 24.641 16.906 11.398 1 60.59 13 PHE B CA 1
ATOM 2487 C C . PHE B 1 13 ? 23.938 16.047 10.352 1 60.59 13 PHE B C 1
ATOM 2489 O O . PHE B 1 13 ? 23.531 14.93 10.641 1 60.59 13 PHE B O 1
ATOM 2496 N N . LEU B 1 14 ? 23.969 16.625 9.195 1 65 14 LEU B N 1
ATOM 2497 C CA . LEU B 1 14 ? 23.312 15.875 8.125 1 65 14 LEU B CA 1
ATOM 2498 C C . LEU B 1 14 ? 24.266 14.859 7.512 1 65 14 LEU B C 1
ATOM 2500 O O . LEU B 1 14 ? 23.828 13.922 6.832 1 65 14 LEU B O 1
ATOM 2504 N N . SER B 1 15 ? 25.516 15.055 7.809 1 64.12 15 SER B N 1
ATOM 2505 C CA . SER B 1 15 ? 26.516 14.266 7.09 1 64.12 15 SER B CA 1
ATOM 2506 C C . SER B 1 15 ? 26.344 12.781 7.379 1 64.12 15 SER B C 1
ATOM 2508 O O . SER B 1 15 ? 26.359 11.953 6.461 1 64.12 15 SER B O 1
ATOM 2510 N N . PRO B 1 16 ? 26.234 12.438 8.664 1 60.06 16 PRO B N 1
ATOM 2511 C CA . PRO B 1 16 ? 26.078 10.992 8.867 1 60.06 16 PRO B CA 1
ATOM 2512 C C . PRO B 1 16 ? 24.859 10.43 8.141 1 60.06 16 PRO B C 1
ATOM 2514 O O . PRO B 1 16 ? 24.906 9.32 7.605 1 60.06 16 PRO B O 1
ATOM 2517 N N . TYR B 1 17 ? 23.922 11.281 8.211 1 62 17 TYR B N 1
ATOM 2518 C CA . TYR B 1 17 ? 22.719 10.859 7.5 1 62 17 TYR B CA 1
ATOM 2519 C C . TYR B 1 17 ? 22.984 10.758 6.004 1 62 17 TYR B C 1
ATOM 2521 O O . TYR B 1 17 ? 22.578 9.781 5.367 1 62 17 TYR B O 1
ATOM 2529 N N . MET B 1 18 ? 23.609 11.773 5.559 1 64.31 18 MET B N 1
ATOM 2530 C CA . MET B 1 18 ? 23.859 11.805 4.121 1 64.31 18 MET B CA 1
ATOM 2531 C C . MET B 1 18 ? 24.719 10.625 3.691 1 64.31 18 MET B C 1
ATOM 2533 O O . MET B 1 18 ? 24.5 10.047 2.629 1 64.31 18 MET B O 1
ATOM 2537 N N . LEU B 1 19 ? 25.609 10.344 4.512 1 61.19 19 LEU B N 1
ATOM 2538 C CA . LEU B 1 19 ? 26.484 9.219 4.207 1 61.19 19 LEU B CA 1
ATOM 2539 C C . LEU B 1 19 ? 25.719 7.898 4.246 1 61.19 19 LEU B C 1
ATOM 2541 O O . LEU B 1 19 ? 25.875 7.051 3.371 1 61.19 19 LEU B O 1
ATOM 2545 N N . PHE B 1 20 ? 24.969 7.828 5.258 1 60.34 20 PHE B N 1
ATOM 2546 C CA . PHE B 1 20 ? 24.141 6.629 5.391 1 60.34 20 PHE B CA 1
ATOM 2547 C C . PHE B 1 20 ? 23.172 6.512 4.23 1 60.34 20 PHE B C 1
ATOM 2549 O O . PHE B 1 20 ? 22.984 5.426 3.676 1 60.34 20 PHE B O 1
ATOM 2556 N N . TYR B 1 21 ? 22.703 7.676 3.998 1 64.5 21 TYR B N 1
ATOM 2557 C CA . TYR B 1 21 ? 21.766 7.68 2.885 1 64.5 21 TYR B CA 1
ATOM 2558 C C . TYR B 1 21 ? 22.469 7.359 1.573 1 64.5 21 TYR B C 1
ATOM 2560 O O . TYR B 1 21 ? 21.938 6.598 0.753 1 64.5 21 TYR B O 1
ATOM 2568 N N . ALA B 1 22 ? 23.578 7.953 1.417 1 62.03 22 ALA B N 1
ATOM 2569 C CA . ALA B 1 22 ? 24.328 7.668 0.2 1 62.03 22 ALA B CA 1
ATOM 2570 C C . ALA B 1 22 ? 24.688 6.188 0.114 1 62.03 22 ALA B C 1
ATOM 2572 O O . ALA B 1 22 ? 24.594 5.578 -0.956 1 62.03 22 ALA B O 1
ATOM 2573 N N . ALA B 1 23 ? 25.062 5.621 1.212 1 59.69 23 ALA B N 1
ATOM 2574 C CA . ALA B 1 23 ? 25.516 4.234 1.252 1 59.69 23 ALA B CA 1
ATOM 2575 C C . ALA B 1 23 ? 24.344 3.264 1.089 1 59.69 23 ALA B C 1
ATOM 2577 O O . ALA B 1 23 ? 24.453 2.268 0.371 1 59.69 23 ALA B O 1
ATOM 2578 N N . PHE B 1 24 ? 23.25 3.676 1.715 1 62.78 24 PHE B N 1
ATOM 2579 C CA . PHE B 1 24 ? 22.188 2.686 1.758 1 62.78 24 PHE B CA 1
ATOM 2580 C C . PHE B 1 24 ? 20.953 3.182 1.009 1 62.78 24 PHE B C 1
ATOM 2582 O O . PHE B 1 24 ? 20.094 2.385 0.606 1 62.78 24 PHE B O 1
ATOM 2589 N N . GLY B 1 25 ? 21.016 4.434 0.806 1 68.81 25 GLY B N 1
ATOM 2590 C CA . GLY B 1 25 ? 19.828 5.023 0.203 1 68.81 25 GLY B CA 1
ATOM 2591 C C . GLY B 1 25 ? 19.859 5.004 -1.313 1 68.81 25 GLY B C 1
ATOM 2592 O O . GLY B 1 25 ? 18.906 4.578 -1.955 1 68.81 25 GLY B O 1
ATOM 2593 N N . LEU B 1 26 ? 21.062 5.281 -1.831 1 77.5 26 LEU B N 1
ATOM 2594 C CA . LEU B 1 26 ? 21.141 5.469 -3.275 1 77.5 26 LEU B CA 1
ATOM 2595 C C . LEU B 1 26 ? 21.594 4.188 -3.967 1 77.5 26 LEU B C 1
ATOM 2597 O O . LEU B 1 26 ? 21.312 3.984 -5.152 1 77.5 26 LEU B O 1
ATOM 2601 N N . ILE B 1 27 ? 22.172 3.301 -3.266 1 80.12 27 ILE B N 1
ATOM 2602 C CA . ILE B 1 27 ? 22.781 2.115 -3.854 1 80.12 27 ILE B CA 1
ATOM 2603 C C . ILE B 1 27 ? 21.703 1.237 -4.492 1 80.12 27 ILE B C 1
ATOM 2605 O O . ILE B 1 27 ? 21.828 0.842 -5.652 1 80.12 27 ILE B O 1
ATOM 2609 N N . PRO B 1 28 ? 20.703 0.986 -3.758 1 81.38 28 PRO B N 1
ATOM 2610 C CA . PRO B 1 28 ? 19.672 0.144 -4.387 1 81.38 28 PRO B CA 1
ATOM 2611 C C . PRO B 1 28 ? 19.109 0.754 -5.668 1 81.38 28 PRO B C 1
ATOM 2613 O O . PRO B 1 28 ? 18.859 0.034 -6.637 1 81.38 28 PRO B O 1
ATOM 2616 N N . ILE B 1 29 ? 19.016 1.996 -5.652 1 84.38 29 ILE B N 1
ATOM 2617 C CA . ILE B 1 29 ? 18.422 2.689 -6.793 1 84.38 29 ILE B CA 1
ATOM 2618 C C . ILE B 1 29 ? 19.391 2.662 -7.969 1 84.38 29 ILE B C 1
ATOM 2620 O O . ILE B 1 29 ? 19 2.348 -9.094 1 84.38 29 ILE B O 1
ATOM 2624 N N . LEU B 1 30 ? 20.656 2.92 -7.672 1 85.12 30 LEU B N 1
ATOM 2625 C CA . LEU B 1 30 ? 21.672 2.941 -8.727 1 85.12 30 LEU B CA 1
ATOM 2626 C C . LEU B 1 30 ? 21.906 1.539 -9.273 1 85.12 30 LEU B C 1
ATOM 2628 O O . LEU B 1 30 ? 22.109 1.363 -10.477 1 85.12 30 LEU B O 1
ATOM 2632 N N . PHE B 1 31 ? 21.906 0.619 -8.453 1 83.75 31 PHE B N 1
ATOM 2633 C CA . PHE B 1 31 ? 22.078 -0.763 -8.883 1 83.75 31 PHE B CA 1
ATOM 2634 C C . PHE B 1 31 ? 20.938 -1.205 -9.781 1 83.75 31 PHE B C 1
ATOM 2636 O O . PHE B 1 31 ? 21.156 -1.834 -10.82 1 83.75 31 PHE B O 1
ATOM 2643 N N . SER B 1 32 ? 19.75 -0.929 -9.352 1 86.75 32 SER B N 1
ATOM 2644 C CA . SER B 1 32 ? 18.594 -1.292 -10.164 1 86.75 32 SER B CA 1
ATOM 2645 C C . SER B 1 32 ? 18.625 -0.574 -11.508 1 86.75 32 SER B C 1
ATOM 2647 O O . SER B 1 32 ? 18.172 -1.121 -12.523 1 86.75 32 SER B O 1
ATOM 2649 N N . PHE B 1 33 ? 19.125 0.613 -11.469 1 90.62 33 PHE B N 1
ATOM 2650 C CA . PHE B 1 33 ? 19.25 1.341 -12.727 1 90.62 33 PHE B CA 1
ATOM 2651 C C . PHE B 1 33 ? 20.25 0.646 -13.656 1 90.62 33 PHE B C 1
ATOM 2653 O O . PHE B 1 33 ? 20 0.528 -14.859 1 90.62 33 PHE B O 1
ATOM 2660 N N . TYR B 1 34 ? 21.312 0.238 -13.086 1 90.81 34 TYR B N 1
ATOM 2661 C CA . TYR B 1 34 ? 22.281 -0.525 -13.859 1 90.81 34 TYR B CA 1
ATOM 2662 C C . TYR B 1 34 ? 21.656 -1.778 -14.445 1 90.81 34 TYR B C 1
ATOM 2664 O O . TYR B 1 34 ? 21.875 -2.1 -15.617 1 90.81 34 TYR B O 1
ATOM 2672 N N . VAL B 1 35 ? 20.891 -2.494 -13.688 1 89.38 35 VAL B N 1
ATOM 2673 C CA . VAL B 1 35 ? 20.234 -3.715 -14.133 1 89.38 35 VAL B CA 1
ATOM 2674 C C . VAL B 1 35 ? 19.297 -3.396 -15.297 1 89.38 35 VAL B C 1
ATOM 2676 O O . VAL B 1 35 ? 19.156 -4.191 -16.234 1 89.38 35 VAL B O 1
ATOM 2679 N N . SER B 1 36 ? 18.641 -2.219 -15.25 1 93.94 36 SER B N 1
ATOM 2680 C CA . SER B 1 36 ? 17.719 -1.82 -16.297 1 93.94 36 SER B CA 1
ATOM 2681 C C . SER B 1 36 ? 18.438 -1.637 -17.641 1 93.94 36 SER B C 1
ATOM 2683 O O . SER B 1 36 ? 17.812 -1.613 -18.688 1 93.94 36 SER B O 1
ATOM 2685 N N . LEU B 1 37 ? 19.766 -1.525 -17.578 1 96 37 LEU B N 1
ATOM 2686 C CA . LEU B 1 37 ? 20.578 -1.346 -18.781 1 96 37 LEU B CA 1
ATOM 2687 C C . LEU B 1 37 ? 21.156 -2.674 -19.25 1 96 37 LEU B C 1
ATOM 2689 O O . LEU B 1 37 ? 21.984 -2.707 -20.156 1 96 37 LEU B O 1
ATOM 2693 N N . THR B 1 38 ? 20.719 -3.789 -18.641 1 94.31 38 THR B N 1
ATOM 2694 C CA . THR B 1 38 ? 21.281 -5.098 -18.969 1 94.31 38 THR B CA 1
ATOM 2695 C C . THR B 1 38 ? 20.172 -6.066 -19.406 1 94.31 38 THR B C 1
ATOM 2697 O O . THR B 1 38 ? 19 -5.836 -19.125 1 94.31 38 THR B O 1
ATOM 2700 N N . SER B 1 39 ? 20.594 -7.004 -20.219 1 92.69 39 SER B N 1
ATOM 2701 C CA . SER B 1 39 ? 19.797 -8.211 -20.422 1 92.69 39 SER B CA 1
ATOM 2702 C C . SER B 1 39 ? 20.172 -9.289 -19.406 1 92.69 39 SER B C 1
ATOM 2704 O O . SER B 1 39 ? 21.281 -9.828 -19.453 1 92.69 39 SER B O 1
ATOM 2706 N N . TRP B 1 40 ? 19.266 -9.398 -18.438 1 87.88 40 TRP B N 1
ATOM 2707 C CA . TRP B 1 40 ? 19.547 -10.312 -17.344 1 87.88 40 TRP B CA 1
ATOM 2708 C C . TRP B 1 40 ? 18.281 -11.055 -16.922 1 87.88 40 TRP B C 1
ATOM 2710 O O . TRP B 1 40 ? 17.219 -10.453 -16.797 1 87.88 40 TRP B O 1
ATOM 2720 N N . ASP B 1 41 ? 18.469 -12.336 -16.797 1 79.69 41 ASP B N 1
ATOM 2721 C CA . ASP B 1 41 ? 17.312 -13.148 -16.406 1 79.69 41 ASP B CA 1
ATOM 2722 C C . ASP B 1 41 ? 17.359 -13.492 -14.922 1 79.69 41 ASP B C 1
ATOM 2724 O O . ASP B 1 41 ? 16.5 -14.219 -14.422 1 79.69 41 ASP B O 1
ATOM 2728 N N . GLY B 1 42 ? 18.344 -12.922 -14.18 1 73.44 42 GLY B N 1
ATOM 2729 C CA . GLY B 1 42 ? 18.422 -13.156 -12.742 1 73.44 42 GLY B CA 1
ATOM 2730 C C . GLY B 1 42 ? 19.422 -14.242 -12.375 1 73.44 42 GLY B C 1
ATOM 2731 O O . GLY B 1 42 ? 19.844 -14.336 -11.219 1 73.44 42 GLY B O 1
ATOM 2732 N N . ILE B 1 43 ? 19.812 -15.109 -13.273 1 71.44 43 ILE B N 1
ATOM 2733 C CA . ILE B 1 43 ? 20.672 -16.25 -12.992 1 71.44 43 ILE B CA 1
ATOM 2734 C C . ILE B 1 43 ? 21.969 -16.125 -13.773 1 71.44 43 ILE B C 1
ATOM 2736 O O . ILE B 1 43 ? 23.062 -16.156 -13.195 1 71.44 43 ILE B O 1
ATOM 2740 N N . GLY B 1 44 ? 21.828 -15.906 -15.047 1 74.69 44 GLY B N 1
ATOM 2741 C CA . GLY B 1 44 ? 23 -15.867 -15.914 1 74.69 44 GLY B CA 1
ATOM 2742 C C . GLY B 1 44 ? 23.734 -14.547 -15.844 1 74.69 44 GLY B C 1
ATOM 2743 O O . GLY B 1 44 ? 23.484 -13.727 -14.969 1 74.69 44 GLY B O 1
ATOM 2744 N N . PRO B 1 45 ? 24.734 -14.438 -16.562 1 83.75 45 PRO B N 1
ATOM 2745 C CA . PRO B 1 45 ? 25.516 -13.203 -16.609 1 83.75 45 PRO B CA 1
ATOM 2746 C C . PRO B 1 45 ? 24.703 -12.016 -17.125 1 83.75 45 PRO B C 1
ATOM 2748 O O . PRO B 1 45 ? 23.828 -12.188 -17.969 1 83.75 45 PRO B O 1
ATOM 2751 N N . LYS B 1 46 ? 25.078 -10.922 -16.594 1 87.94 46 LYS B N 1
ATOM 2752 C CA . LYS B 1 46 ? 24.453 -9.68 -17.047 1 87.94 46 LYS B CA 1
ATOM 2753 C C . LYS B 1 46 ? 25.141 -9.148 -18.312 1 87.94 46 LYS B C 1
ATOM 2755 O O . LYS B 1 46 ? 26.359 -8.992 -18.344 1 87.94 46 LYS B O 1
ATOM 2760 N N . THR B 1 47 ? 24.344 -8.977 -19.406 1 93.81 47 THR B N 1
ATOM 2761 C CA . THR B 1 47 ? 24.859 -8.383 -20.641 1 93.81 47 THR B CA 1
ATOM 2762 C C . THR B 1 47 ? 24.375 -6.945 -20.781 1 93.81 47 THR B C 1
ATOM 2764 O O . THR B 1 47 ? 23.172 -6.68 -20.75 1 93.81 47 THR B O 1
ATOM 2767 N N . PHE B 1 48 ? 25.359 -6.074 -20.938 1 95.69 48 PHE B N 1
ATOM 2768 C CA . PHE B 1 48 ? 25 -4.668 -21.094 1 95.69 48 PHE B CA 1
ATOM 2769 C C . PHE B 1 48 ? 24.359 -4.422 -22.453 1 95.69 48 PHE B C 1
ATOM 2771 O O . PHE B 1 48 ? 24.922 -4.75 -23.5 1 95.69 48 PHE B O 1
ATOM 2778 N N . VAL B 1 49 ? 23.172 -3.879 -22.484 1 96.44 49 VAL B N 1
ATOM 2779 C CA . VAL B 1 49 ? 22.438 -3.658 -23.734 1 96.44 49 VAL B CA 1
ATOM 2780 C C . VAL B 1 49 ? 22.094 -2.178 -23.875 1 96.44 49 VAL B C 1
ATOM 2782 O O . VAL B 1 49 ? 21.328 -1.794 -24.766 1 96.44 49 VAL B O 1
ATOM 2785 N N . GLY B 1 50 ? 22.562 -1.376 -22.969 1 95.94 50 GLY B N 1
ATOM 2786 C CA . GLY B 1 50 ? 22.312 0.054 -23.031 1 95.94 50 GLY B CA 1
ATOM 2787 C C . GLY B 1 50 ? 20.844 0.402 -22.828 1 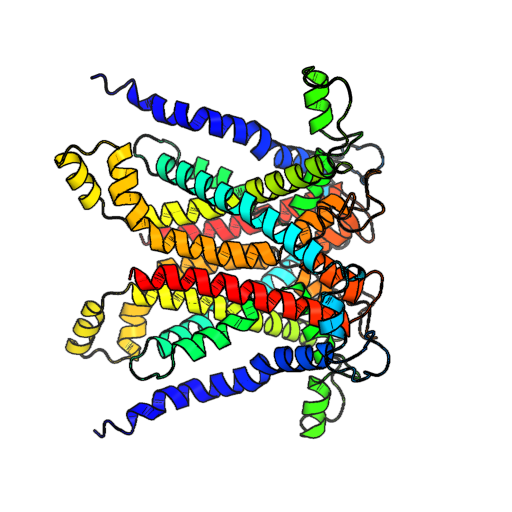95.94 50 GLY B C 1
ATOM 2788 O O . GLY B 1 50 ? 20.219 -0.037 -21.859 1 95.94 50 GLY B O 1
ATOM 2789 N N . LEU B 1 51 ? 20.328 1.08 -23.906 1 96.75 51 LEU B N 1
ATOM 2790 C CA . LEU B 1 51 ? 18.969 1.594 -23.75 1 96.75 51 LEU B CA 1
ATOM 2791 C C . LEU B 1 51 ? 17.969 0.7 -24.469 1 96.75 51 LEU B C 1
ATOM 2793 O O . LEU B 1 51 ? 16.812 1.098 -24.688 1 96.75 51 LEU B O 1
ATOM 2797 N N . ASP B 1 52 ? 18.312 -0.505 -24.734 1 96.81 52 ASP B N 1
ATOM 2798 C CA . ASP B 1 52 ? 17.453 -1.418 -25.484 1 96.81 52 ASP B CA 1
ATOM 2799 C C . ASP B 1 52 ? 16.188 -1.73 -24.703 1 96.81 52 ASP B C 1
ATOM 2801 O O . ASP B 1 52 ? 15.094 -1.786 -25.281 1 96.81 52 ASP B O 1
ATOM 2805 N N . ASN B 1 53 ? 16.359 -1.926 -23.406 1 96.69 53 ASN B N 1
ATOM 2806 C CA . ASN B 1 53 ? 15.18 -2.191 -22.578 1 96.69 53 ASN B CA 1
ATOM 2807 C C . ASN B 1 53 ? 14.203 -1.019 -22.609 1 96.69 53 ASN B C 1
ATOM 2809 O O . ASN B 1 53 ? 12.984 -1.218 -22.672 1 96.69 53 ASN B O 1
ATOM 2813 N N . TYR B 1 54 ? 14.75 0.133 -22.625 1 96.94 54 TYR B N 1
ATOM 2814 C CA . TYR B 1 54 ? 13.906 1.325 -22.625 1 96.94 54 TYR B CA 1
ATOM 2815 C C . TYR B 1 54 ? 13.266 1.522 -24 1 96.94 54 TYR B C 1
ATOM 2817 O O . TYR B 1 54 ? 12.102 1.935 -24.094 1 96.94 54 TYR B O 1
ATOM 2825 N N . ALA B 1 55 ? 13.977 1.225 -25 1 97.06 55 ALA B N 1
ATOM 2826 C CA . ALA B 1 55 ? 13.414 1.279 -26.344 1 97.06 55 ALA B CA 1
ATOM 2827 C C . ALA B 1 55 ? 12.273 0.273 -26.516 1 97.06 55 ALA B C 1
ATOM 2829 O O . ALA B 1 55 ? 11.273 0.556 -27.172 1 97.06 55 ALA B O 1
ATOM 2830 N N . PHE B 1 56 ? 12.414 -0.83 -25.859 1 96.19 56 PHE B N 1
ATOM 2831 C CA . PHE B 1 56 ? 11.422 -1.893 -25.984 1 96.19 56 PHE B CA 1
ATOM 2832 C C . PHE B 1 56 ? 10.125 -1.504 -25.266 1 96.19 56 PHE B C 1
ATOM 2834 O O . PHE B 1 56 ? 9.062 -2.055 -25.562 1 96.19 56 PHE B O 1
ATOM 2841 N N . LEU B 1 57 ? 10.203 -0.626 -24.375 1 96.31 57 LEU B N 1
ATOM 2842 C CA . LEU B 1 57 ? 9 -0.173 -23.688 1 96.31 57 LEU B CA 1
ATOM 2843 C C . LEU B 1 57 ? 8 0.408 -24.688 1 96.31 57 LEU B C 1
ATOM 2845 O O . LEU B 1 57 ? 6.793 0.41 -24.438 1 96.31 57 LEU B O 1
ATOM 2849 N N . PHE B 1 58 ? 8.539 0.942 -25.812 1 96.38 58 PHE B N 1
ATOM 2850 C CA . PHE B 1 58 ? 7.68 1.564 -26.812 1 96.38 58 PHE B CA 1
ATOM 2851 C C . PHE B 1 58 ? 7.129 0.521 -27.781 1 96.38 58 PHE B C 1
ATOM 2853 O O . PHE B 1 58 ? 6.258 0.824 -28.594 1 96.38 58 PHE B O 1
ATOM 2860 N N . ASN B 1 59 ? 7.602 -0.695 -27.672 1 95.62 59 ASN B N 1
ATOM 2861 C CA . ASN B 1 59 ? 7.043 -1.817 -28.422 1 95.62 59 ASN B CA 1
ATOM 2862 C C . ASN B 1 59 ? 5.738 -2.305 -27.797 1 95.62 59 ASN B C 1
ATOM 2864 O O . ASN B 1 59 ? 5.66 -2.516 -26.578 1 95.62 59 ASN B O 1
ATOM 2868 N N . PRO B 1 60 ? 4.684 -2.527 -28.578 1 93.19 60 PRO B N 1
ATOM 2869 C CA . PRO B 1 60 ? 3.389 -2.98 -28.062 1 93.19 60 PRO B CA 1
ATOM 2870 C C . PRO B 1 60 ? 3.482 -4.316 -27.328 1 93.19 60 PRO B C 1
ATOM 2872 O O . PRO B 1 60 ? 2.668 -4.598 -26.453 1 93.19 60 PRO B O 1
ATOM 2875 N N . ASP B 1 61 ? 4.469 -5.027 -27.578 1 92.69 61 ASP B N 1
ATOM 2876 C CA . ASP B 1 61 ? 4.629 -6.344 -26.969 1 92.69 61 ASP B CA 1
ATOM 2877 C C . ASP B 1 61 ? 5.086 -6.227 -25.516 1 92.69 61 ASP B C 1
ATOM 2879 O O . ASP B 1 61 ? 5.035 -7.203 -24.766 1 92.69 61 ASP B O 1
ATOM 2883 N N . SER B 1 62 ? 5.484 -5.043 -25.125 1 94.31 62 SER B N 1
ATOM 2884 C CA . SER B 1 62 ? 5.895 -4.855 -23.734 1 94.31 62 SER B CA 1
ATOM 2885 C C . SER B 1 62 ? 4.691 -4.602 -22.844 1 94.31 62 SER B C 1
ATOM 2887 O O . SER B 1 62 ? 4.797 -4.688 -21.609 1 94.31 62 SER B O 1
ATOM 2889 N N . TYR B 1 63 ? 3.592 -4.117 -23.438 1 94.88 63 TYR B N 1
ATOM 2890 C CA . TYR B 1 63 ? 2.346 -3.791 -22.75 1 94.88 63 TYR B CA 1
ATOM 2891 C C . TYR B 1 63 ? 2.551 -2.643 -21.766 1 94.88 63 TYR B C 1
ATOM 2893 O O . TYR B 1 63 ? 1.748 -2.451 -20.844 1 94.88 63 TYR B O 1
ATOM 2901 N N . PHE B 1 64 ? 3.691 -1.923 -21.922 1 97 64 PHE B N 1
ATOM 2902 C CA . PHE B 1 64 ? 4.008 -0.856 -20.984 1 97 64 PHE B CA 1
ATOM 2903 C C . PHE B 1 64 ? 2.967 0.253 -21.047 1 97 64 PHE B C 1
ATOM 2905 O O . PHE B 1 64 ? 2.309 0.557 -20.047 1 97 64 PHE B O 1
ATOM 2912 N N . PHE B 1 65 ? 2.723 0.762 -22.172 1 97.12 65 PHE B N 1
ATOM 2913 C CA . PHE B 1 65 ? 1.809 1.894 -22.281 1 97.12 65 PHE B CA 1
ATOM 2914 C C . PHE B 1 65 ? 0.364 1.442 -22.094 1 97.12 65 PHE B C 1
ATOM 2916 O O . PHE B 1 65 ? -0.461 2.188 -21.562 1 97.12 65 PHE B O 1
ATOM 2923 N N . GLN B 1 66 ? 0.08 0.225 -22.484 1 96.94 66 GLN B N 1
ATOM 2924 C CA . GLN B 1 66 ? -1.247 -0.314 -22.203 1 96.94 66 GLN B CA 1
ATOM 2925 C C . GLN B 1 66 ? -1.494 -0.418 -20.703 1 96.94 66 GLN B C 1
ATOM 2927 O O . GLN B 1 66 ? -2.557 -0.026 -20.219 1 96.94 66 GLN B O 1
ATOM 2932 N N . SER B 1 67 ? -0.523 -0.947 -19.984 1 97.62 67 SER B N 1
ATOM 2933 C CA . SER B 1 67 ? -0.656 -1.105 -18.547 1 97.62 67 SER B CA 1
ATOM 2934 C C . SER B 1 67 ? -0.686 0.247 -17.844 1 97.62 67 SER B C 1
ATOM 2936 O O . SER B 1 67 ? -1.396 0.421 -16.844 1 97.62 67 SER B O 1
ATOM 2938 N N . VAL B 1 68 ? 0.077 1.186 -18.375 1 97.56 68 VAL B N 1
ATOM 2939 C CA . VAL B 1 68 ? 0.052 2.535 -17.812 1 97.56 68 VAL B CA 1
ATOM 2940 C C . VAL B 1 68 ? -1.329 3.152 -18.016 1 97.56 68 VAL B C 1
ATOM 2942 O O . VAL B 1 68 ? -1.878 3.777 -17.109 1 97.56 68 VAL B O 1
ATOM 2945 N N . GLY B 1 69 ? -1.849 2.973 -19.203 1 97.5 69 GLY B N 1
ATOM 2946 C CA . GLY B 1 69 ? -3.188 3.463 -19.484 1 97.5 69 GLY B CA 1
ATOM 2947 C C . GLY B 1 69 ? -4.25 2.859 -18.594 1 97.5 69 GLY B C 1
ATOM 2948 O O . GLY B 1 69 ? -5.129 3.568 -18.094 1 97.5 69 GLY B O 1
ATOM 2949 N N . ASN B 1 70 ? -4.195 1.562 -18.391 1 97.94 70 ASN B N 1
ATOM 2950 C CA . ASN B 1 70 ? -5.117 0.893 -17.484 1 97.94 70 ASN B CA 1
ATOM 2951 C C . ASN B 1 70 ? -5.008 1.451 -16.062 1 97.94 70 ASN B C 1
ATOM 2953 O O . ASN B 1 70 ? -6.023 1.744 -15.43 1 97.94 70 ASN B O 1
ATOM 2957 N N . THR B 1 71 ? -3.773 1.608 -15.609 1 97.88 71 THR B N 1
ATOM 2958 C CA . THR B 1 71 ? -3.533 2.102 -14.258 1 97.88 71 THR B CA 1
ATOM 2959 C C . THR B 1 71 ? -4.07 3.521 -14.102 1 97.88 71 THR B C 1
ATOM 2961 O O . THR B 1 71 ? -4.73 3.83 -13.109 1 97.88 71 THR B O 1
ATOM 2964 N N . LEU B 1 72 ? -3.76 4.297 -15.086 1 96.94 72 LEU B N 1
ATOM 2965 C CA . LEU B 1 72 ? -4.242 5.676 -15.07 1 96.94 72 LEU B CA 1
ATOM 2966 C C . LEU B 1 72 ? -5.766 5.715 -15.039 1 96.94 72 LEU B C 1
ATOM 2968 O O . LEU B 1 72 ? -6.355 6.543 -14.336 1 96.94 72 LEU B O 1
ATOM 2972 N N . LEU B 1 73 ? -6.379 4.883 -15.773 1 97.75 73 LEU B N 1
ATOM 2973 C CA . LEU B 1 73 ? -7.836 4.82 -15.789 1 97.75 73 LEU B CA 1
ATOM 2974 C C . LEU B 1 73 ? -8.375 4.504 -14.398 1 97.75 73 LEU B C 1
ATOM 2976 O O . LEU B 1 73 ? -9.297 5.176 -13.914 1 97.75 73 LEU B O 1
ATOM 2980 N N . PHE B 1 74 ? -7.84 3.527 -13.766 1 98 74 PHE B N 1
ATOM 2981 C CA . PHE B 1 74 ? -8.305 3.121 -12.445 1 98 74 PHE B CA 1
ATOM 2982 C C . PHE B 1 74 ? -8.094 4.242 -11.43 1 98 74 PHE B C 1
ATOM 2984 O O . PHE B 1 74 ? -8.977 4.516 -10.617 1 98 74 PHE B O 1
ATOM 2991 N N . VAL B 1 75 ? -6.961 4.863 -11.516 1 96.38 75 VAL B N 1
ATOM 2992 C CA . VAL B 1 75 ? -6.652 5.941 -10.578 1 96.38 75 VAL B CA 1
ATOM 2993 C C . VAL B 1 75 ? -7.555 7.141 -10.852 1 96.38 75 VAL B C 1
ATOM 2995 O O . VAL B 1 75 ? -8.148 7.699 -9.93 1 96.38 75 VAL B O 1
ATOM 2998 N N . ALA B 1 76 ? -7.695 7.5 -12.117 1 96.5 76 ALA B N 1
ATOM 2999 C CA . ALA B 1 76 ? -8.43 8.695 -12.523 1 96.5 76 ALA B CA 1
ATOM 3000 C C . ALA B 1 76 ? -9.914 8.562 -12.18 1 96.5 76 ALA B C 1
ATOM 3002 O O . ALA B 1 76 ? -10.594 9.57 -11.961 1 96.5 76 ALA B O 1
ATOM 3003 N N . VAL B 1 77 ? -10.367 7.375 -12.109 1 97.56 77 VAL B N 1
ATOM 3004 C CA . VAL B 1 77 ? -11.797 7.195 -11.836 1 97.56 77 VAL B CA 1
ATOM 3005 C C . VAL B 1 77 ? -12.008 6.941 -10.344 1 97.56 77 VAL B C 1
ATOM 3007 O O . VAL B 1 77 ? -12.844 7.59 -9.711 1 97.56 77 VAL B O 1
ATOM 3010 N N . SER B 1 78 ? -11.258 6.098 -9.75 1 97.12 78 SER B N 1
ATOM 3011 C CA . SER B 1 78 ? -11.508 5.676 -8.375 1 97.12 78 SER B CA 1
ATOM 3012 C C . SER B 1 78 ? -11.125 6.77 -7.383 1 97.12 78 SER B C 1
ATOM 3014 O O . SER B 1 78 ? -11.82 6.98 -6.387 1 97.12 78 SER B O 1
ATOM 3016 N N . LEU B 1 79 ? -10 7.453 -7.633 1 96.25 79 LEU B N 1
ATOM 3017 C CA . LEU B 1 79 ? -9.5 8.414 -6.656 1 96.25 79 LEU B CA 1
ATOM 3018 C C . LEU B 1 79 ? -10.453 9.594 -6.512 1 96.25 79 LEU B C 1
ATOM 3020 O O . LEU B 1 79 ? -10.82 9.961 -5.395 1 96.25 79 LEU B O 1
ATOM 3024 N N . PRO B 1 80 ? -10.883 10.234 -7.621 1 96.69 80 PRO B N 1
ATOM 3025 C CA . PRO B 1 80 ? -11.875 11.305 -7.473 1 96.69 80 PRO B CA 1
ATOM 3026 C C . PRO B 1 80 ? -13.156 10.836 -6.789 1 96.69 80 PRO B C 1
ATOM 3028 O O . PRO B 1 80 ? -13.75 11.578 -6.008 1 96.69 80 PRO B O 1
ATOM 3031 N N . LEU B 1 81 ? -13.555 9.648 -7.09 1 94.88 81 LEU B N 1
ATOM 3032 C CA . LEU B 1 81 ? -14.734 9.109 -6.43 1 94.88 81 LEU B CA 1
ATOM 3033 C C . LEU B 1 81 ? -14.5 8.953 -4.93 1 94.88 81 LEU B C 1
ATOM 3035 O O . LEU B 1 81 ? -15.367 9.305 -4.125 1 94.88 81 LEU B O 1
ATOM 3039 N N . GLN B 1 82 ? -13.359 8.438 -4.551 1 94.88 82 GLN B N 1
ATOM 3040 C CA . GLN B 1 82 ? -13.008 8.281 -3.145 1 94.88 82 GLN B CA 1
ATOM 3041 C C . GLN B 1 82 ? -12.977 9.633 -2.434 1 94.88 82 GLN B C 1
ATOM 3043 O O . GLN B 1 82 ? -13.484 9.766 -1.317 1 94.88 82 GLN B O 1
ATOM 3048 N N . MET B 1 83 ? -12.383 10.594 -3.109 1 94.88 83 MET B N 1
ATOM 3049 C CA . MET B 1 83 ? -12.258 11.922 -2.518 1 94.88 83 MET B CA 1
ATOM 3050 C C . MET B 1 83 ? -13.625 12.594 -2.402 1 94.88 83 MET B C 1
ATOM 3052 O O . MET B 1 83 ? -13.938 13.195 -1.373 1 94.88 83 MET B O 1
ATOM 3056 N N . ALA B 1 84 ? -14.43 12.445 -3.441 1 93.56 84 ALA B N 1
ATOM 3057 C CA . ALA B 1 84 ? -15.758 13.055 -3.438 1 93.56 84 ALA B CA 1
ATOM 3058 C C . ALA B 1 84 ? -16.641 12.438 -2.361 1 93.56 84 ALA B C 1
ATOM 3060 O O . ALA B 1 84 ? -17.25 13.148 -1.565 1 93.56 84 ALA B O 1
ATOM 3061 N N . PHE B 1 85 ? -16.641 11.164 -2.326 1 90.44 85 PHE B N 1
ATOM 3062 C CA . PHE B 1 85 ? -17.484 10.484 -1.349 1 90.44 85 PHE B CA 1
ATOM 3063 C C . PHE B 1 85 ? -16.922 10.648 0.058 1 90.44 85 PHE B C 1
ATOM 3065 O O . PHE B 1 85 ? -17.672 10.805 1.021 1 90.44 85 PHE B O 1
ATOM 3072 N N . GLY B 1 86 ? -15.617 10.57 0.18 1 91.75 86 GLY B N 1
ATOM 3073 C CA . GLY B 1 86 ? -15 10.812 1.473 1 91.75 86 GLY B CA 1
ATOM 3074 C C . GLY B 1 86 ? -15.32 12.188 2.033 1 91.75 86 GLY B C 1
ATOM 3075 O O . GLY B 1 86 ? -15.656 12.32 3.211 1 91.75 86 GLY B O 1
ATOM 3076 N N . LEU B 1 87 ? -15.227 13.18 1.189 1 92.56 87 LEU B N 1
ATOM 3077 C CA . LEU B 1 87 ? -15.539 14.547 1.596 1 92.56 87 LEU B CA 1
ATOM 3078 C C . LEU B 1 87 ? -17.016 14.695 1.948 1 92.56 87 LEU B C 1
ATOM 3080 O O . LEU B 1 87 ? -17.359 15.328 2.947 1 92.56 87 LEU B O 1
ATOM 3084 N N . ALA B 1 88 ? -17.844 14.094 1.112 1 88.69 88 ALA B N 1
ATOM 3085 C CA . ALA B 1 88 ? -19.281 14.195 1.345 1 88.69 88 ALA B CA 1
ATOM 3086 C C . ALA B 1 88 ? -19.672 13.586 2.693 1 88.69 88 ALA B C 1
ATOM 3088 O O . ALA B 1 88 ? -20.391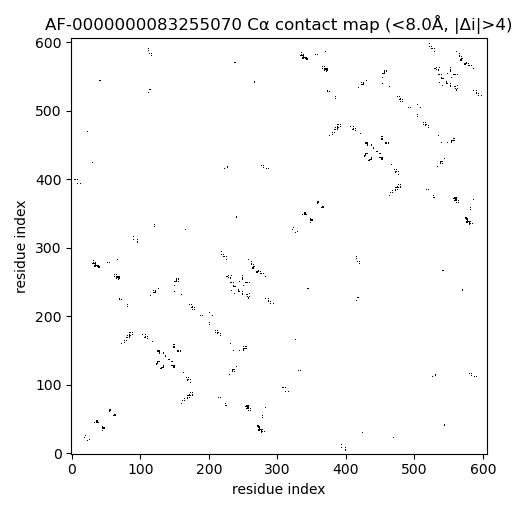 14.203 3.473 1 88.69 88 ALA B O 1
ATOM 3089 N N . ILE B 1 89 ? -19.156 12.453 2.988 1 87.75 89 ILE B N 1
ATOM 3090 C CA . ILE B 1 89 ? -19.5 11.773 4.234 1 87.75 89 ILE B CA 1
ATOM 3091 C C . ILE B 1 89 ? -18.859 12.516 5.414 1 87.75 89 ILE B C 1
ATOM 3093 O O . ILE B 1 89 ? -19.469 12.633 6.477 1 87.75 89 ILE B O 1
ATOM 3097 N N . ALA B 1 90 ? -17.672 12.992 5.207 1 89.31 90 ALA B N 1
ATOM 3098 C CA . ALA B 1 90 ? -17.016 13.781 6.258 1 89.31 90 ALA B CA 1
ATOM 3099 C C . ALA B 1 90 ? -17.828 15.023 6.598 1 89.31 90 ALA B C 1
ATOM 3101 O O . ALA B 1 90 ? -18.031 15.336 7.77 1 89.31 90 ALA B O 1
ATOM 3102 N N . ALA B 1 91 ? -18.297 15.719 5.609 1 86.5 91 ALA B N 1
ATOM 3103 C CA . ALA B 1 91 ? -19.078 16.922 5.805 1 86.5 91 ALA B CA 1
ATOM 3104 C C . ALA B 1 91 ? -20.391 16.609 6.531 1 86.5 91 ALA B C 1
ATOM 3106 O O . ALA B 1 91 ? -20.828 17.375 7.395 1 86.5 91 ALA B O 1
ATOM 3107 N N . LEU B 1 92 ? -20.938 15.492 6.164 1 83.56 92 LEU B N 1
ATOM 3108 C CA . LEU B 1 92 ? -22.188 15.086 6.809 1 83.56 92 LEU B CA 1
ATOM 3109 C C . LEU B 1 92 ? -21.953 14.742 8.273 1 83.56 92 LEU B C 1
ATOM 3111 O O . LEU B 1 92 ? -22.734 15.148 9.141 1 83.56 92 LEU B O 1
ATOM 3115 N N . LEU B 1 93 ? -20.938 14.039 8.492 1 84.06 93 LEU B N 1
ATOM 3116 C CA . LEU B 1 93 ? -20.656 13.594 9.852 1 84.06 93 LEU B CA 1
ATOM 3117 C C . LEU B 1 93 ? -20.203 14.758 10.719 1 84.06 93 LEU B C 1
ATOM 3119 O O . LEU B 1 93 ? -20.344 14.719 11.945 1 84.06 93 LEU B O 1
ATOM 3123 N N . TYR B 1 94 ? -19.609 15.68 10.047 1 80.44 94 TYR B N 1
ATOM 3124 C CA . TYR B 1 94 ? -19.125 16.844 10.781 1 80.44 94 TYR B CA 1
ATOM 3125 C C . TYR B 1 94 ? -20.297 17.734 11.203 1 80.44 94 TYR B C 1
ATOM 3127 O O . TYR B 1 94 ? -20.156 18.547 12.125 1 80.44 94 TYR B O 1
ATOM 3135 N N . SER B 1 95 ? -21.406 17.531 10.625 1 77 95 SER B N 1
ATOM 3136 C CA . SER B 1 95 ? -22.594 18.312 10.953 1 77 95 SER B CA 1
ATOM 3137 C C . SER B 1 95 ? -23.109 17.953 12.344 1 77 95 SER B C 1
ATOM 3139 O O . SER B 1 95 ? -22.969 16.812 12.797 1 77 95 SER B O 1
ATOM 3141 N N . LYS B 1 96 ? -23.688 18.922 12.977 1 73.81 96 LYS B N 1
ATOM 3142 C CA . LYS B 1 96 ? -24.188 18.766 14.336 1 73.81 96 LYS B CA 1
ATOM 3143 C C . LYS B 1 96 ? -25.438 17.891 14.367 1 73.81 96 LYS B C 1
ATOM 3145 O O . LYS B 1 96 ? -25.828 17.391 15.43 1 73.81 96 LYS B O 1
ATOM 3150 N N . PHE B 1 97 ? -25.969 17.594 13.305 1 73.44 97 PHE B N 1
ATOM 3151 C CA . PHE B 1 97 ? -27.266 16.922 13.258 1 73.44 97 PHE B CA 1
ATOM 3152 C C . PHE B 1 97 ? -27.094 15.414 13.297 1 73.44 97 PHE B C 1
ATOM 3154 O O . PHE B 1 97 ? -28.062 14.68 13.539 1 73.44 97 PHE B O 1
ATOM 3161 N N . VAL B 1 98 ? -25.938 14.953 12.953 1 77.56 98 VAL B N 1
ATOM 3162 C CA . VAL B 1 98 ? -25.719 13.516 12.906 1 77.56 98 VAL B CA 1
ATOM 3163 C C . VAL B 1 98 ? -25.344 13 14.297 1 77.56 98 VAL B C 1
ATOM 3165 O O . VAL B 1 98 ? -24.438 13.547 14.938 1 77.56 98 VAL B O 1
ATOM 3168 N N . LYS B 1 99 ? -26.281 12 14.617 1 79.5 99 LYS B N 1
ATOM 3169 C CA . LYS B 1 99 ? -25.953 11.312 15.867 1 79.5 99 LYS B CA 1
ATOM 3170 C C . LYS B 1 99 ? -25.125 10.062 15.602 1 79.5 99 LYS B C 1
ATOM 3172 O O . LYS B 1 99 ? -24.984 9.633 14.453 1 79.5 99 LYS B O 1
ATOM 3177 N N . TRP B 1 100 ? -24.297 9.531 16.5 1 82.25 100 TRP B N 1
ATOM 3178 C CA . TRP B 1 100 ? -23.5 8.312 16.453 1 82.25 100 TRP B CA 1
ATOM 3179 C C . TRP B 1 100 ? -22.328 8.469 15.477 1 82.25 100 TRP B C 1
ATOM 3181 O O . TRP B 1 100 ? -22.094 7.582 14.656 1 82.25 100 TRP B O 1
ATOM 3191 N N . LYS B 1 101 ? -21.734 9.516 15.375 1 84.5 101 LYS B N 1
ATOM 3192 C CA . LYS B 1 101 ? -20.656 9.859 14.461 1 84.5 101 LYS B CA 1
ATOM 3193 C C . LYS B 1 101 ? -19.547 8.82 14.5 1 84.5 101 LYS B C 1
ATOM 3195 O O . LYS B 1 101 ? -19.031 8.398 13.461 1 84.5 101 LYS B O 1
ATOM 3200 N N . ALA B 1 102 ? -19.281 8.352 15.648 1 81.5 102 ALA B N 1
ATOM 3201 C CA . ALA B 1 102 ? -18.203 7.383 15.836 1 81.5 102 ALA B CA 1
ATOM 3202 C C . ALA B 1 102 ? -18.531 6.059 15.156 1 81.5 102 ALA B C 1
ATOM 3204 O O . ALA B 1 102 ? -17.641 5.418 14.578 1 81.5 102 ALA B O 1
ATOM 3205 N N . PHE B 1 103 ? -19.75 5.762 15.258 1 83.25 103 PHE B N 1
ATOM 3206 C CA . PHE B 1 103 ? -20.203 4.512 14.648 1 83.25 103 PHE B CA 1
ATOM 3207 C C . PHE B 1 103 ? -20.062 4.574 13.133 1 83.25 103 PHE B C 1
ATOM 3209 O O . PHE B 1 103 ? -19.547 3.641 12.508 1 83.25 103 PHE B O 1
ATOM 3216 N N . PHE B 1 104 ? -20.453 5.625 12.562 1 82.31 104 PHE B N 1
ATOM 3217 C CA . PHE B 1 104 ? -20.391 5.766 11.109 1 82.31 104 PHE B CA 1
ATOM 3218 C C . PHE B 1 104 ? -18.953 5.879 10.641 1 82.31 104 PHE B C 1
ATOM 3220 O O . PHE B 1 104 ? -18.609 5.363 9.57 1 82.31 104 PHE B O 1
ATOM 3227 N N . GLN B 1 105 ? -18.156 6.492 11.414 1 83.75 105 GLN B N 1
ATOM 3228 C CA . GLN B 1 105 ? -16.75 6.594 11.086 1 83.75 105 GLN B CA 1
ATOM 3229 C C . GLN B 1 105 ? -16.078 5.219 11.078 1 83.75 105 GLN B C 1
ATOM 3231 O O . GLN B 1 105 ? -15.32 4.902 10.164 1 83.75 105 GLN B O 1
ATOM 3236 N N . LEU B 1 106 ? -16.469 4.453 11.984 1 80.12 106 LEU B N 1
ATOM 3237 C CA . LEU B 1 106 ? -15.883 3.125 12.109 1 80.12 106 LEU B CA 1
ATOM 3238 C C . LEU B 1 106 ? -16.297 2.234 10.945 1 80.12 106 LEU B C 1
ATOM 3240 O O . LEU B 1 106 ? -15.453 1.575 10.336 1 80.12 106 LEU B O 1
ATOM 3244 N N . ILE B 1 107 ? -17.5 2.242 10.672 1 82.06 107 ILE B N 1
ATOM 3245 C CA . ILE B 1 107 ? -18.016 1.355 9.633 1 82.06 107 ILE B CA 1
ATOM 3246 C C . ILE B 1 107 ? -17.438 1.741 8.281 1 82.06 107 ILE B C 1
ATOM 3248 O O . ILE B 1 107 ? -17.141 0.873 7.457 1 82.06 107 ILE B O 1
ATOM 3252 N N . ASN B 1 108 ? -17.312 3.033 8.094 1 85 108 ASN B N 1
ATOM 3253 C CA . ASN B 1 108 ? -16.797 3.496 6.809 1 85 108 ASN B CA 1
ATOM 3254 C C . ASN B 1 108 ? -15.289 3.277 6.691 1 85 108 ASN B C 1
ATOM 3256 O O . ASN B 1 108 ? -14.75 3.186 5.586 1 85 108 ASN B O 1
ATOM 3260 N N . PHE B 1 109 ? -14.703 3.145 7.816 1 85.75 109 PHE B N 1
ATOM 3261 C CA . PHE B 1 109 ? -13.25 2.996 7.824 1 85.75 109 PHE B CA 1
ATOM 3262 C C . PHE B 1 109 ? -12.859 1.526 7.758 1 85.75 109 PHE B C 1
ATOM 3264 O O . PHE B 1 109 ? -11.727 1.196 7.383 1 85.75 109 PHE B O 1
ATOM 3271 N N . LEU B 1 110 ? -13.719 0.593 7.988 1 85.75 110 LEU B N 1
ATOM 3272 C CA . LEU B 1 110 ? -13.461 -0.837 8.109 1 85.75 110 LEU B CA 1
ATOM 3273 C C . LEU B 1 110 ? -12.844 -1.39 6.828 1 85.75 110 LEU B C 1
ATOM 3275 O O . LEU B 1 110 ? -11.898 -2.176 6.875 1 85.75 110 LEU B O 1
ATOM 3279 N N . PRO B 1 111 ? -13.336 -1.04 5.637 1 89.19 111 PRO B N 1
ATOM 3280 C CA . PRO B 1 111 ? -12.758 -1.587 4.406 1 89.19 111 PRO B CA 1
ATOM 3281 C C . PRO B 1 111 ? -11.266 -1.285 4.27 1 89.19 111 PRO B C 1
ATOM 3283 O O . PRO B 1 111 ? -10.516 -2.09 3.705 1 89.19 111 PRO B O 1
ATOM 3286 N N . TYR B 1 112 ? -10.891 -0.181 4.77 1 89.06 112 TYR B N 1
ATOM 3287 C CA . TYR B 1 112 ? -9.492 0.207 4.668 1 89.06 112 TYR B CA 1
ATOM 3288 C C . TYR B 1 112 ? -8.609 -0.72 5.492 1 89.06 112 TYR B C 1
ATOM 3290 O O . TYR B 1 112 ? -7.434 -0.918 5.172 1 89.06 112 TYR B O 1
ATOM 3298 N N . ILE B 1 113 ? -9.172 -1.271 6.52 1 87.12 113 ILE B N 1
ATOM 3299 C CA . ILE B 1 113 ? -8.43 -2.148 7.418 1 87.12 113 ILE B CA 1
ATOM 3300 C C . ILE B 1 113 ? -8.227 -3.512 6.758 1 87.12 113 ILE B C 1
ATOM 3302 O O . ILE B 1 113 ? -7.289 -4.234 7.086 1 87.12 113 ILE B O 1
ATOM 3306 N N . VAL B 1 114 ? -9.117 -3.885 5.871 1 88.38 114 VAL B N 1
ATOM 3307 C CA . VAL B 1 114 ? -9.023 -5.152 5.16 1 88.38 114 VAL B CA 1
ATOM 3308 C C . VAL B 1 114 ? -7.812 -5.129 4.227 1 88.38 114 VAL B C 1
ATOM 3310 O O . VAL B 1 114 ? -7.582 -4.141 3.523 1 88.38 114 VAL B O 1
ATOM 3313 N N . THR B 1 115 ? -7.023 -6.184 4.277 1 89.5 115 THR B N 1
ATOM 3314 C CA . THR B 1 115 ? -5.824 -6.23 3.445 1 89.5 115 THR B CA 1
ATOM 3315 C C . THR B 1 115 ? -6.195 -6.258 1.965 1 89.5 115 THR B C 1
ATOM 3317 O O . THR B 1 115 ? -7.227 -6.824 1.588 1 89.5 115 THR B O 1
ATOM 3320 N N . PRO B 1 116 ? -5.324 -5.699 1.145 1 90.62 116 PRO B N 1
ATOM 3321 C CA . PRO B 1 116 ? -5.586 -5.738 -0.297 1 90.62 116 PRO B CA 1
ATOM 3322 C C . PRO B 1 116 ? -5.754 -7.16 -0.829 1 90.62 116 PRO B C 1
ATOM 3324 O O . PRO B 1 116 ? -6.57 -7.398 -1.719 1 90.62 116 PRO B O 1
ATOM 3327 N N . VAL B 1 117 ? -5.035 -8.07 -0.269 1 87.62 117 VAL B N 1
ATOM 3328 C CA . VAL B 1 117 ? -5.133 -9.469 -0.668 1 87.62 117 VAL B CA 1
ATOM 3329 C C . VAL B 1 117 ? -6.539 -9.992 -0.387 1 87.62 117 VAL B C 1
ATOM 3331 O O . VAL B 1 117 ? -7.18 -10.578 -1.267 1 87.62 117 VAL B O 1
ATOM 3334 N N . ALA B 1 118 ? -6.969 -9.734 0.803 1 87.88 118 ALA B N 1
ATOM 3335 C CA . ALA B 1 118 ? -8.297 -10.188 1.193 1 87.88 118 ALA B CA 1
ATOM 3336 C C . ALA B 1 118 ? -9.375 -9.523 0.341 1 87.88 118 ALA B C 1
ATOM 3338 O O . ALA B 1 118 ? -10.359 -10.164 -0.039 1 87.88 118 ALA B O 1
ATOM 3339 N N . VAL B 1 119 ? -9.156 -8.305 0.019 1 90.62 119 VAL B N 1
ATOM 3340 C CA . VAL B 1 119 ? -10.125 -7.57 -0.785 1 90.62 119 VAL B CA 1
ATOM 3341 C C . VAL B 1 119 ? -10.219 -8.188 -2.178 1 90.62 119 VAL B C 1
ATOM 3343 O O . VAL B 1 119 ? -11.312 -8.445 -2.68 1 90.62 119 VAL B O 1
ATOM 3346 N N . GLY B 1 120 ? -9.055 -8.43 -2.77 1 89.56 120 GLY B N 1
ATOM 3347 C CA . GLY B 1 120 ? -9.039 -9.047 -4.086 1 89.56 120 GLY B CA 1
ATOM 3348 C C . GLY B 1 120 ? -9.742 -10.391 -4.121 1 89.56 120 GLY B C 1
ATOM 3349 O O . GLY B 1 120 ? -10.539 -10.656 -5.023 1 89.56 120 GLY B O 1
ATOM 3350 N N . LEU B 1 121 ? -9.531 -11.148 -3.172 1 83.88 121 LEU B N 1
ATOM 3351 C CA . LEU B 1 121 ? -10.117 -12.484 -3.105 1 83.88 121 LEU B CA 1
ATOM 3352 C C . LEU B 1 121 ? -11.617 -12.406 -2.855 1 83.88 121 LEU B C 1
ATOM 3354 O O . LEU B 1 121 ? -12.391 -13.141 -3.471 1 83.88 121 LEU B O 1
ATOM 3358 N N . MET B 1 122 ? -11.977 -11.57 -1.968 1 85.38 122 MET B N 1
ATOM 3359 C CA . MET B 1 122 ? -13.383 -11.398 -1.632 1 85.38 122 MET B CA 1
ATOM 3360 C C . MET B 1 122 ? -14.188 -10.961 -2.854 1 85.38 122 MET B C 1
ATOM 3362 O O . MET B 1 122 ? -15.258 -11.516 -3.129 1 85.38 122 MET B O 1
ATOM 3366 N N . PHE B 1 123 ? -13.672 -10.055 -3.559 1 89.56 123 PHE B N 1
ATOM 3367 C CA . PHE B 1 123 ? -14.383 -9.562 -4.734 1 89.56 123 PHE B CA 1
ATOM 3368 C C . PHE B 1 123 ? -14.375 -10.609 -5.844 1 89.56 123 PHE B C 1
ATOM 3370 O O . PHE B 1 123 ? -15.312 -10.688 -6.633 1 89.56 123 PHE B O 1
ATOM 3377 N N . ASN B 1 124 ? -13.305 -11.352 -5.895 1 88.5 124 ASN B N 1
ATOM 3378 C CA . ASN B 1 124 ? -13.281 -12.469 -6.84 1 88.5 124 ASN B CA 1
ATOM 3379 C C . ASN B 1 124 ? -14.43 -13.438 -6.59 1 88.5 124 ASN B C 1
ATOM 3381 O O . ASN B 1 124 ? -15.117 -13.852 -7.527 1 88.5 124 ASN B O 1
ATOM 3385 N N . LEU B 1 125 ? -14.711 -13.719 -5.383 1 82.81 125 LEU B N 1
ATOM 3386 C CA . LEU B 1 125 ? -15.766 -14.664 -5.02 1 82.81 125 LEU B CA 1
ATOM 3387 C C . LEU B 1 125 ? -17.141 -14.047 -5.223 1 82.81 125 LEU B C 1
ATOM 3389 O O . LEU B 1 125 ? -18.078 -14.727 -5.676 1 82.81 125 LEU B O 1
ATOM 3393 N N . LEU B 1 126 ? -17.234 -12.836 -4.91 1 87.25 126 LEU B N 1
ATOM 3394 C CA . LEU B 1 126 ? -18.516 -12.148 -5.031 1 87.25 126 LEU B CA 1
ATOM 3395 C C . LEU B 1 126 ? -18.938 -12.039 -6.488 1 87.25 126 LEU B C 1
ATOM 3397 O O . LEU B 1 126 ? -20.125 -12.148 -6.801 1 87.25 126 LEU B O 1
ATOM 3401 N N . PHE B 1 127 ? -17.938 -11.906 -7.363 1 89.75 127 PHE B N 1
ATOM 3402 C CA . PHE B 1 127 ? -18.281 -11.609 -8.75 1 89.75 127 PHE B CA 1
ATOM 3403 C C . PHE B 1 127 ? -17.984 -12.812 -9.641 1 89.75 127 PHE B C 1
ATOM 3405 O O . PHE B 1 127 ? -17.875 -12.672 -10.867 1 89.75 127 PHE B O 1
ATOM 3412 N N . ASP B 1 128 ? -17.828 -13.898 -9 1 85.81 128 ASP B N 1
ATOM 3413 C CA . ASP B 1 128 ? -17.719 -15.133 -9.766 1 85.81 128 ASP B CA 1
ATOM 3414 C C . ASP B 1 128 ? -18.922 -15.336 -10.672 1 85.81 128 ASP B C 1
ATOM 3416 O O . ASP B 1 128 ? -20.062 -15.055 -10.273 1 85.81 128 ASP B O 1
ATOM 3420 N N . TRP B 1 129 ? -18.656 -15.883 -11.836 1 83.94 129 TRP B N 1
ATOM 3421 C CA . TRP B 1 129 ? -19.719 -15.984 -12.844 1 83.94 129 TRP B CA 1
ATOM 3422 C C . TRP B 1 129 ? -20.734 -17.031 -12.445 1 83.94 129 TRP B C 1
ATOM 3424 O O . TRP B 1 129 ? -21.938 -16.844 -12.641 1 83.94 129 TRP B O 1
ATOM 3434 N N . GLN B 1 130 ? -20.359 -18.109 -11.93 1 78.69 130 GLN B N 1
ATOM 3435 C CA . GLN B 1 130 ? -21.266 -19.234 -11.664 1 78.69 130 GLN B CA 1
ATOM 3436 C C . GLN B 1 130 ? -21.797 -19.172 -10.242 1 78.69 130 GLN B C 1
ATOM 3438 O O . GLN B 1 130 ? -23 -19.312 -10.023 1 78.69 130 GLN B O 1
ATOM 3443 N N . ALA B 1 131 ? -20.938 -18.844 -9.312 1 76.75 131 ALA B N 1
ATOM 3444 C CA . ALA B 1 131 ? -21.328 -19.016 -7.914 1 76.75 131 ALA B CA 1
ATOM 3445 C C . ALA B 1 131 ? -21.297 -17.703 -7.156 1 76.75 131 ALA B C 1
ATOM 3447 O O . ALA B 1 131 ? -21.453 -17.672 -5.938 1 76.75 131 ALA B O 1
ATOM 3448 N N . GLY B 1 132 ? -21.172 -16.672 -7.871 1 83.69 132 GLY B N 1
ATOM 3449 C CA . GLY B 1 132 ? -21.016 -15.383 -7.199 1 83.69 132 GLY B CA 1
ATOM 3450 C C . GLY B 1 132 ? -22.312 -14.875 -6.582 1 83.69 132 GLY B C 1
ATOM 3451 O O . GLY B 1 132 ? -23.391 -15.07 -7.141 1 83.69 132 GLY B O 1
ATOM 3452 N N . PHE B 1 133 ? -22.172 -14.227 -5.496 1 82.69 133 PHE B N 1
ATOM 3453 C CA . PHE B 1 133 ? -23.297 -13.688 -4.754 1 82.69 133 PHE B CA 1
ATOM 3454 C C . PHE B 1 133 ? -24 -12.594 -5.551 1 82.69 133 PHE B C 1
ATOM 3456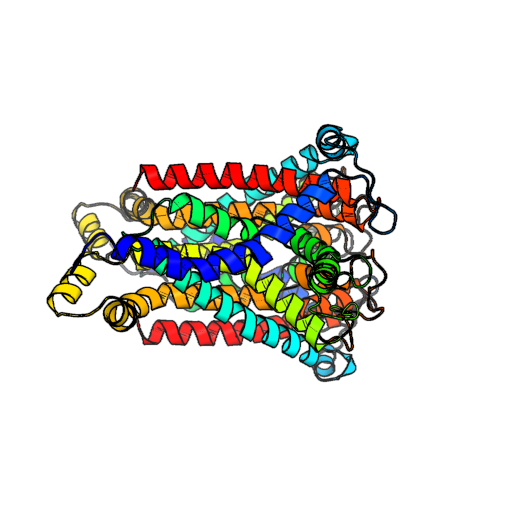 O O . PHE B 1 133 ? -25.219 -12.469 -5.512 1 82.69 133 PHE B O 1
ATOM 3463 N N . VAL B 1 134 ? -23.312 -11.852 -6.309 1 86.5 134 VAL B N 1
ATOM 3464 C CA . VAL B 1 134 ? -23.859 -10.711 -7.035 1 86.5 134 VAL B CA 1
ATOM 3465 C C . VAL B 1 134 ? -24.812 -11.211 -8.125 1 86.5 134 VAL B C 1
ATOM 3467 O O . VAL B 1 134 ? -25.938 -10.727 -8.242 1 86.5 134 VAL B O 1
ATOM 3470 N N . ASN B 1 135 ? -24.312 -12.148 -8.883 1 90.06 135 ASN B N 1
ATOM 3471 C CA . ASN B 1 135 ? -25.188 -12.734 -9.883 1 90.06 135 ASN B CA 1
ATOM 3472 C C . ASN B 1 135 ? -26.422 -13.367 -9.25 1 90.06 135 ASN B C 1
ATOM 3474 O O . ASN B 1 135 ? -27.531 -13.25 -9.773 1 90.06 135 ASN B O 1
ATOM 3478 N N . LYS B 1 136 ? -26.297 -14.008 -8.156 1 87.25 136 LYS B N 1
ATOM 3479 C CA . LYS B 1 136 ? -27.422 -14.664 -7.48 1 87.25 136 LYS B CA 1
ATOM 3480 C C . LYS B 1 136 ? -28.484 -13.656 -7.074 1 87.25 136 LYS B C 1
ATOM 3482 O O . LYS B 1 136 ? -29.672 -13.883 -7.281 1 87.25 136 LYS B O 1
ATOM 3487 N N . VAL B 1 137 ? -28.062 -12.602 -6.508 1 84.56 137 VAL B N 1
ATOM 3488 C CA . VAL B 1 137 ? -29 -11.578 -6.051 1 84.56 137 VAL B CA 1
ATOM 3489 C C . VAL B 1 137 ? -29.688 -10.938 -7.254 1 84.56 137 VAL B C 1
ATOM 3491 O O . VAL B 1 137 ? -30.906 -10.734 -7.234 1 84.56 137 VAL B O 1
ATOM 3494 N N . LEU B 1 138 ? -28.922 -10.633 -8.297 1 89.88 138 LEU B N 1
ATOM 3495 C CA . LEU B 1 138 ? -29.484 -10 -9.477 1 89.88 138 LEU B CA 1
ATOM 3496 C C . LEU B 1 138 ? -30.484 -10.922 -10.164 1 89.88 138 LEU B C 1
ATOM 3498 O O . LEU B 1 138 ? -31.516 -10.461 -10.664 1 89.88 138 LEU B O 1
ATOM 3502 N N . LEU B 1 139 ? -30.203 -12.203 -10.172 1 92.12 139 LEU B N 1
ATOM 3503 C CA . LEU B 1 139 ? -31.109 -13.188 -10.766 1 92.12 139 LEU B CA 1
ATOM 3504 C C . LEU B 1 139 ? -32.375 -13.359 -9.914 1 92.12 139 LEU B C 1
ATOM 3506 O O . LEU B 1 139 ? -33.469 -13.391 -10.445 1 92.12 139 LEU B O 1
ATOM 3510 N N . GLU B 1 140 ? -32.219 -13.414 -8.625 1 90.81 140 GLU B N 1
ATOM 3511 C CA . GLU B 1 140 ? -33.344 -13.617 -7.707 1 90.81 140 GLU B CA 1
ATOM 3512 C C . GLU B 1 140 ? -34.312 -12.461 -7.785 1 90.81 140 GLU B C 1
ATOM 3514 O O . GLU B 1 140 ? -35.531 -12.672 -7.703 1 90.81 140 GLU B O 1
ATOM 3519 N N . PHE B 1 141 ? -33.812 -11.305 -7.945 1 92.12 141 PHE B N 1
ATOM 3520 C CA . PHE B 1 141 ? -34.688 -10.141 -7.984 1 92.12 141 PHE B CA 1
ATOM 3521 C C . PHE B 1 141 ? -35.156 -9.852 -9.414 1 92.12 141 PHE B C 1
ATOM 3523 O O . PHE B 1 141 ? -35.906 -8.906 -9.648 1 92.12 141 PHE B O 1
ATOM 3530 N N . GLY B 1 142 ? -34.688 -10.562 -10.359 1 91.25 142 GLY B N 1
ATOM 3531 C CA . GLY B 1 142 ? -35.156 -10.484 -11.727 1 91.25 142 GLY B CA 1
ATOM 3532 C C . GLY B 1 142 ? -34.562 -9.336 -12.508 1 91.25 142 GLY B C 1
ATOM 3533 O O . GLY B 1 142 ? -35.125 -8.867 -13.492 1 91.25 142 GLY B O 1
ATOM 3534 N N . PHE B 1 143 ? -33.406 -8.844 -12.055 1 91.81 143 PHE B N 1
ATOM 3535 C CA . PHE B 1 143 ? -32.781 -7.734 -12.75 1 91.81 143 PHE B CA 1
ATOM 3536 C C . PHE B 1 143 ? -32.031 -8.227 -13.992 1 91.81 143 PHE B C 1
ATOM 3538 O O . PHE B 1 143 ? -31.766 -7.445 -14.906 1 91.81 143 PHE B O 1
ATOM 3545 N N . ILE B 1 144 ? -31.641 -9.508 -13.938 1 91.62 144 ILE B N 1
ATOM 3546 C CA . ILE B 1 144 ? -30.969 -10.117 -15.078 1 91.62 144 ILE B CA 1
ATOM 3547 C C . ILE B 1 144 ? -31.562 -11.508 -15.336 1 91.62 144 ILE B C 1
ATOM 3549 O O . ILE B 1 144 ? -32.125 -12.133 -14.43 1 91.62 144 ILE B O 1
ATOM 3553 N N . ASP B 1 145 ? -31.438 -11.914 -16.562 1 93.25 145 ASP B N 1
ATOM 3554 C CA . ASP B 1 145 ? -31.984 -13.219 -16.953 1 93.25 145 ASP B CA 1
ATOM 3555 C C . ASP B 1 145 ? -30.906 -14.297 -16.891 1 93.25 145 ASP B C 1
ATOM 3557 O O . ASP B 1 145 ? -31.219 -15.484 -16.734 1 93.25 145 ASP B O 1
ATOM 3561 N N . GLU B 1 146 ? -29.688 -13.828 -17.125 1 92.38 146 GLU B N 1
ATOM 3562 C CA . GLU B 1 146 ? -28.547 -14.734 -17.078 1 92.38 146 GLU B CA 1
ATOM 3563 C C . GLU B 1 146 ? -27.375 -14.102 -16.312 1 92.38 146 GLU B C 1
ATOM 3565 O O . GLU B 1 146 ? -27.266 -12.875 -16.25 1 92.38 146 GLU B O 1
ATOM 3570 N N . GLY B 1 147 ? -26.609 -14.984 -15.727 1 91.5 147 GLY B N 1
ATOM 3571 C CA . GLY B 1 147 ? -25.453 -14.484 -15 1 91.5 147 GLY B CA 1
ATOM 3572 C C . GLY B 1 147 ? -24.516 -13.672 -15.867 1 91.5 147 GLY B C 1
ATOM 3573 O O . GLY B 1 147 ? -24.266 -14.023 -17.031 1 91.5 147 GLY B O 1
ATOM 3574 N N . ILE B 1 148 ? -24.141 -12.625 -15.305 1 92.38 148 ILE B N 1
ATOM 3575 C CA . ILE B 1 148 ? -23.172 -11.773 -16 1 92.38 148 ILE B CA 1
ATOM 3576 C C . ILE B 1 148 ? -21.766 -12.289 -15.758 1 92.38 148 ILE B C 1
ATOM 3578 O O . ILE B 1 148 ? -21.406 -12.664 -14.641 1 92.38 148 ILE B O 1
ATOM 3582 N N . TYR B 1 149 ? -20.984 -12.406 -16.828 1 91.44 149 TYR B N 1
ATOM 3583 C CA . TYR B 1 149 ? -19.562 -12.742 -16.719 1 91.44 149 TYR B CA 1
ATOM 3584 C C . TYR B 1 149 ? -18.734 -11.5 -16.391 1 91.44 149 TYR B C 1
ATOM 3586 O O . TYR B 1 149 ? -17.891 -11.078 -17.188 1 91.44 149 TYR B O 1
ATOM 3594 N N . TRP B 1 150 ? -18.812 -11.031 -15.172 1 92.44 150 TRP B N 1
ATOM 3595 C CA . TRP B 1 150 ? -18.266 -9.758 -14.703 1 92.44 150 TRP B CA 1
ATOM 3596 C C . TRP B 1 150 ? -16.781 -9.633 -15.047 1 92.44 150 TRP B C 1
ATOM 3598 O O . TRP B 1 150 ? -16.344 -8.594 -15.539 1 92.44 150 TRP B O 1
ATOM 3608 N N . LEU B 1 151 ? -16.031 -10.695 -14.852 1 91.81 151 LEU B N 1
ATOM 3609 C CA . LEU B 1 151 ? -14.578 -10.617 -14.938 1 91.81 151 LEU B CA 1
ATOM 3610 C C . LEU B 1 151 ? -14.086 -11.102 -16.297 1 91.81 151 LEU B C 1
ATOM 3612 O O . LEU B 1 151 ? -12.891 -11.062 -16.578 1 91.81 151 LEU B O 1
ATOM 3616 N N . GLY B 1 152 ? -15.07 -11.523 -17.125 1 90.62 152 GLY B N 1
ATOM 3617 C CA . GLY B 1 152 ? -14.727 -12.031 -18.453 1 90.62 152 GLY B CA 1
ATOM 3618 C C . GLY B 1 152 ? -14.883 -10.992 -19.547 1 90.62 152 GLY B C 1
ATOM 3619 O O . GLY B 1 152 ? -14.43 -11.195 -20.672 1 90.62 152 GLY B O 1
ATOM 3620 N N . GLU B 1 153 ? -15.523 -9.922 -19.203 1 92.62 153 GLU B N 1
ATOM 3621 C CA . GLU B 1 153 ? -15.719 -8.812 -20.141 1 92.62 153 GLU B CA 1
ATOM 3622 C C . GLU B 1 153 ? -14.953 -7.57 -19.688 1 92.62 153 GLU B C 1
ATOM 3624 O O . GLU B 1 153 ? -14.992 -7.199 -18.516 1 92.62 153 GLU B O 1
ATOM 3629 N N . PRO B 1 154 ? -14.266 -6.957 -20.656 1 94.56 154 PRO B N 1
ATOM 3630 C CA . PRO B 1 154 ? -13.375 -5.855 -20.297 1 94.56 154 PRO B CA 1
ATOM 3631 C C . PRO B 1 154 ? -14.078 -4.742 -19.531 1 94.56 154 PRO B C 1
ATOM 3633 O O . PRO B 1 154 ? -13.586 -4.285 -18.5 1 94.56 154 PRO B O 1
ATOM 3636 N N . LEU B 1 155 ? -15.195 -4.316 -20 1 95.94 155 LEU B N 1
ATOM 3637 C CA . LEU B 1 155 ? -15.891 -3.199 -19.359 1 95.94 155 LEU B CA 1
ATOM 3638 C C . LEU B 1 155 ? -16.312 -3.568 -17.953 1 95.94 155 LEU B C 1
ATOM 3640 O O . LEU B 1 155 ? -16.078 -2.811 -17 1 95.94 155 LEU B O 1
ATOM 3644 N N . TYR B 1 156 ? -16.875 -4.738 -17.766 1 95.06 156 TYR B N 1
ATOM 3645 C CA . TYR B 1 156 ? -17.375 -5.152 -16.453 1 95.06 156 TYR B CA 1
ATOM 3646 C C . TYR B 1 156 ? -16.219 -5.379 -15.484 1 95.06 156 TYR B C 1
ATOM 3648 O O . TYR B 1 156 ? -16.328 -5.035 -14.305 1 95.06 156 TYR B O 1
ATOM 3656 N N . ALA B 1 157 ? -15.18 -5.969 -16.031 1 94.81 157 ALA B N 1
ATOM 3657 C CA . ALA B 1 157 ? -14.008 -6.203 -15.188 1 94.81 157 ALA B CA 1
ATOM 3658 C C . ALA B 1 157 ? -13.453 -4.887 -14.648 1 94.81 157 ALA B C 1
ATOM 3660 O O . ALA B 1 157 ? -13.125 -4.785 -13.461 1 94.81 157 ALA B O 1
ATOM 3661 N N . ARG B 1 158 ? -13.414 -3.891 -15.516 1 97.12 158 ARG B N 1
ATOM 3662 C CA . ARG B 1 158 ? -12.914 -2.582 -15.109 1 97.12 158 ARG B CA 1
ATOM 3663 C C . ARG B 1 158 ? -13.836 -1.949 -14.062 1 97.12 158 ARG B C 1
ATOM 3665 O O . ARG B 1 158 ? -13.359 -1.328 -13.109 1 97.12 158 ARG B O 1
ATOM 3672 N N . VAL B 1 159 ? -15.078 -2.146 -14.203 1 96.25 159 VAL B N 1
ATOM 3673 C CA . VAL B 1 159 ? -16.047 -1.583 -13.281 1 96.25 159 VAL B CA 1
ATOM 3674 C C . VAL B 1 159 ? -15.891 -2.23 -11.906 1 96.25 159 VAL B C 1
ATOM 3676 O O . VAL B 1 159 ? -15.938 -1.545 -10.883 1 96.25 159 VAL B O 1
ATOM 3679 N N . VAL B 1 160 ? -15.703 -3.51 -11.906 1 94.06 160 VAL B N 1
ATOM 3680 C CA . VAL B 1 160 ? -15.539 -4.227 -10.648 1 94.06 160 VAL B CA 1
ATOM 3681 C C . VAL B 1 160 ? -14.281 -3.732 -9.93 1 94.06 160 VAL B C 1
ATOM 3683 O O . VAL B 1 160 ? -14.289 -3.551 -8.711 1 94.06 160 VAL B O 1
ATOM 3686 N N . ILE B 1 161 ? -13.219 -3.461 -10.695 1 96.44 161 ILE B N 1
ATOM 3687 C CA . ILE B 1 161 ? -11.984 -2.965 -10.094 1 96.44 161 ILE B CA 1
ATOM 3688 C C . ILE B 1 161 ? -12.219 -1.578 -9.5 1 96.44 161 ILE B C 1
ATOM 3690 O O . ILE B 1 161 ? -11.812 -1.304 -8.367 1 96.44 161 ILE B O 1
ATOM 3694 N N . VAL B 1 162 ? -12.875 -0.732 -10.242 1 96.56 162 VAL B N 1
ATOM 3695 C CA . VAL B 1 162 ? -13.148 0.619 -9.766 1 96.56 162 VAL B CA 1
ATOM 3696 C C . VAL B 1 162 ? -13.992 0.554 -8.5 1 96.56 162 VAL B C 1
ATOM 3698 O O . VAL B 1 162 ? -13.727 1.268 -7.527 1 96.56 162 VAL B O 1
ATOM 3701 N N . LEU B 1 163 ? -14.953 -0.31 -8.508 1 92.56 163 LEU B N 1
ATOM 3702 C CA . LEU B 1 163 ? -15.812 -0.481 -7.34 1 92.56 163 LEU B CA 1
ATOM 3703 C C . LEU B 1 163 ? -15 -0.958 -6.137 1 92.56 163 LEU B C 1
ATOM 3705 O O . LEU B 1 163 ? -15.188 -0.461 -5.023 1 92.56 163 LEU B O 1
ATOM 3709 N N . MET B 1 164 ? -14.172 -1.904 -6.387 1 93.31 164 MET B N 1
ATOM 3710 C CA . MET B 1 164 ? -13.32 -2.486 -5.352 1 93.31 164 MET B CA 1
ATOM 3711 C C . MET B 1 164 ? -12.414 -1.427 -4.738 1 93.31 164 MET B C 1
ATOM 3713 O O . MET B 1 164 ? -12.336 -1.308 -3.514 1 93.31 164 MET B O 1
ATOM 3717 N N . LEU B 1 165 ? -11.773 -0.622 -5.57 1 95.38 165 LEU B N 1
ATOM 3718 C CA . LEU B 1 165 ? -10.859 0.418 -5.109 1 95.38 165 LEU B CA 1
ATOM 3719 C C . LEU B 1 165 ? -11.617 1.526 -4.387 1 95.38 165 LEU B C 1
ATOM 3721 O O . LEU B 1 165 ? -11.148 2.039 -3.367 1 95.38 165 LEU B O 1
ATOM 3725 N N . PHE B 1 166 ? -12.711 1.832 -4.934 1 92.94 166 PHE B N 1
ATOM 3726 C CA . PHE B 1 166 ? -13.562 2.84 -4.309 1 92.94 166 PHE B CA 1
ATOM 3727 C C . PHE B 1 166 ? -14.008 2.391 -2.926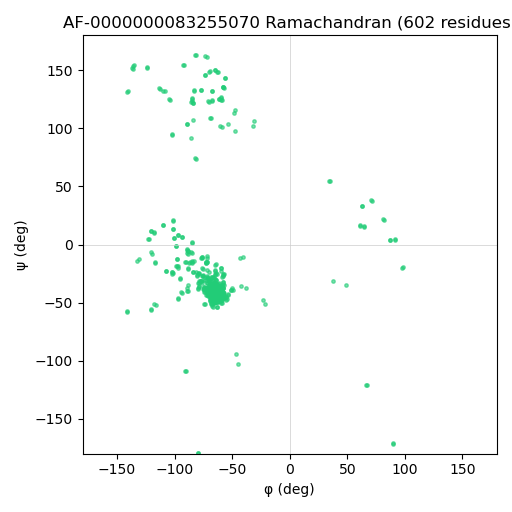 1 92.94 166 PHE B C 1
ATOM 3729 O O . PHE B 1 166 ? -13.891 3.143 -1.955 1 92.94 166 PHE B O 1
ATOM 3736 N N . TRP B 1 167 ? -14.484 1.192 -2.865 1 90 167 TRP B N 1
ATOM 3737 C CA . TRP B 1 167 ? -14.961 0.606 -1.619 1 90 167 TRP B CA 1
ATOM 3738 C C . TRP B 1 167 ? -13.867 0.6 -0.561 1 90 167 TRP B C 1
ATOM 3740 O O . TRP B 1 167 ? -14.102 0.985 0.587 1 90 167 TRP B O 1
ATOM 3750 N N . LYS B 1 168 ? -12.727 0.285 -0.893 1 90.94 168 LYS B N 1
ATOM 3751 C CA . LYS B 1 168 ? -11.617 0.14 0.044 1 90.94 168 LYS B CA 1
ATOM 3752 C C . LYS B 1 168 ? -11.094 1.502 0.49 1 90.94 168 LYS B C 1
ATOM 3754 O O . LYS B 1 168 ? -10.641 1.655 1.625 1 90.94 168 LYS B O 1
ATOM 3759 N N . GLY B 1 169 ? -11.25 2.502 -0.328 1 91.75 169 GLY B N 1
ATOM 3760 C CA . GLY B 1 169 ? -10.438 3.689 -0.122 1 91.75 169 GLY B CA 1
ATOM 3761 C C . GLY B 1 169 ? -11.227 4.867 0.422 1 91.75 169 GLY B C 1
ATOM 3762 O O . GLY B 1 169 ? -10.648 5.793 0.999 1 91.75 169 GLY B O 1
ATOM 3763 N N . PHE B 1 170 ? -12.469 4.949 0.261 1 89.81 170 PHE B N 1
ATOM 3764 C CA . PHE B 1 170 ? -13.172 6.191 0.548 1 89.81 170 PHE B CA 1
ATOM 3765 C C . PHE B 1 170 ? -13.203 6.465 2.047 1 89.81 170 PHE B C 1
ATOM 3767 O O . PHE B 1 170 ? -13.227 7.621 2.475 1 89.81 170 PHE B O 1
ATOM 3774 N N . GLY B 1 171 ? -13.219 5.422 2.871 1 89.25 171 GLY B N 1
ATOM 3775 C CA . GLY B 1 171 ? -13.172 5.633 4.309 1 89.25 171 GLY B CA 1
ATOM 3776 C C . GLY B 1 171 ? -11.891 6.309 4.773 1 89.25 171 GLY B C 1
ATOM 3777 O O . GLY B 1 171 ? -11.922 7.141 5.684 1 89.25 171 GLY B O 1
ATOM 3778 N N . TYR B 1 172 ? -10.836 5.934 4.141 1 89.38 172 TYR B N 1
ATOM 3779 C CA . TYR B 1 172 ? -9.547 6.551 4.43 1 89.38 172 TYR B CA 1
ATOM 3780 C C . TYR B 1 172 ? -9.586 8.047 4.129 1 89.38 172 TYR B C 1
ATOM 3782 O O . TYR B 1 172 ? -9.156 8.859 4.953 1 89.38 172 TYR B O 1
ATOM 3790 N N . THR B 1 173 ? -10.07 8.43 3.018 1 93 173 THR B N 1
ATOM 3791 C CA . THR B 1 173 ? -10.164 9.836 2.643 1 93 173 THR B CA 1
ATOM 3792 C C . THR B 1 173 ? -11.109 10.578 3.578 1 93 173 THR B C 1
ATOM 3794 O O . THR B 1 173 ? -10.867 11.742 3.92 1 93 173 THR B O 1
ATOM 3797 N N . MET B 1 174 ? -12.133 9.898 3.988 1 91.31 174 MET B N 1
ATOM 3798 C CA . MET B 1 174 ? -13.086 10.492 4.922 1 91.31 174 MET B CA 1
ATOM 3799 C C . MET B 1 174 ? -12.391 10.953 6.195 1 91.31 174 MET B C 1
ATOM 3801 O O . MET B 1 174 ? -12.625 12.07 6.668 1 91.31 174 MET B O 1
ATOM 3805 N N . ILE B 1 175 ? -11.539 10.133 6.672 1 87.44 175 ILE B N 1
ATOM 3806 C CA . ILE B 1 175 ? -10.867 10.43 7.934 1 87.44 175 ILE B CA 1
ATOM 3807 C C . ILE B 1 175 ? -9.977 11.656 7.762 1 87.44 175 ILE B C 1
ATOM 3809 O O . ILE B 1 175 ? -9.891 12.5 8.656 1 87.44 175 ILE B O 1
ATOM 3813 N N . PHE B 1 176 ? -9.359 11.797 6.652 1 86.62 176 PHE B N 1
ATOM 3814 C CA . PHE B 1 176 ? -8.508 12.953 6.391 1 86.62 176 PHE B CA 1
ATOM 3815 C C . PHE B 1 176 ? -9.336 14.234 6.312 1 86.62 176 PHE B C 1
ATOM 3817 O O . PHE B 1 176 ? -8.961 15.258 6.883 1 86.62 176 PHE B O 1
ATOM 3824 N N . TYR B 1 177 ? -10.414 14.109 5.719 1 90.19 177 TYR B N 1
ATOM 3825 C CA . TYR B 1 177 ? -11.273 15.289 5.594 1 90.19 177 TYR B CA 1
ATOM 3826 C C . TYR B 1 177 ? -11.891 15.656 6.938 1 90.19 177 TYR B C 1
ATOM 3828 O O . TYR B 1 177 ? -12.078 16.844 7.238 1 90.19 177 TYR B O 1
ATOM 3836 N N . LEU B 1 178 ? -12.258 14.664 7.719 1 87.75 178 LEU B N 1
ATOM 3837 C CA . LEU B 1 178 ? -12.766 14.938 9.055 1 87.75 178 LEU B CA 1
ATOM 3838 C C . LEU B 1 178 ? -11.727 15.688 9.891 1 87.75 178 LEU B C 1
ATOM 3840 O O . LEU B 1 178 ? -12.055 16.656 10.578 1 87.75 178 LEU B O 1
ATOM 3844 N N . ALA B 1 179 ? -10.492 15.203 9.781 1 79.88 179 ALA B N 1
ATOM 3845 C CA . ALA B 1 179 ? -9.406 15.867 10.492 1 79.88 179 ALA B CA 1
ATOM 3846 C C . ALA B 1 179 ? -9.211 17.297 9.992 1 79.88 179 ALA B C 1
ATOM 3848 O O . ALA B 1 179 ? -8.961 18.203 10.781 1 79.88 179 ALA B O 1
ATOM 3849 N N . GLY B 1 180 ? -9.289 17.469 8.719 1 83.06 180 GLY B N 1
ATOM 3850 C CA . GLY B 1 180 ? -9.195 18.797 8.141 1 83.06 180 GLY B CA 1
ATOM 3851 C C . GLY B 1 180 ? -10.312 19.719 8.578 1 83.06 180 GLY B C 1
ATOM 3852 O O . GLY B 1 180 ? -10.086 20.906 8.859 1 83.06 180 GLY B O 1
ATOM 3853 N N . LEU B 1 181 ? -11.523 19.234 8.672 1 84.81 181 LEU B N 1
ATOM 3854 C CA . LEU B 1 181 ? -12.688 20.016 9.086 1 84.81 181 LEU B CA 1
ATOM 3855 C C . LEU B 1 181 ? -12.578 20.422 10.555 1 84.81 181 LEU B C 1
ATOM 3857 O O . LEU B 1 181 ? -12.984 21.531 10.93 1 84.81 181 LEU B O 1
ATOM 3861 N N . ALA B 1 182 ? -12.055 19.516 11.234 1 79.12 182 ALA B N 1
ATOM 3862 C CA . ALA B 1 182 ? -11.891 19.781 12.664 1 79.12 182 ALA B CA 1
ATOM 3863 C C . ALA B 1 182 ? -10.914 20.922 12.914 1 79.12 182 ALA B C 1
ATOM 3865 O O . ALA B 1 182 ? -10.969 21.578 13.953 1 79.12 182 ALA B O 1
ATOM 3866 N N . ASN B 1 183 ? -10.102 21.172 11.977 1 76 183 ASN B N 1
ATOM 3867 C CA . ASN B 1 183 ? -9.086 22.203 12.125 1 76 183 ASN B CA 1
ATOM 3868 C C . ASN B 1 183 ? -9.602 23.562 11.672 1 76 183 ASN B C 1
ATOM 3870 O O . ASN B 1 183 ? -8.922 24.578 11.859 1 76 183 ASN B O 1
ATOM 3874 N N . ILE B 1 184 ? -10.742 23.562 11.109 1 78.44 184 ILE B N 1
ATOM 3875 C CA . ILE B 1 184 ? -11.328 24.828 10.68 1 78.44 184 ILE B CA 1
ATOM 3876 C C . ILE B 1 184 ? -12.062 25.484 11.844 1 78.44 184 ILE B C 1
ATOM 3878 O O . ILE B 1 184 ? -12.891 24.844 12.5 1 78.44 184 ILE B O 1
ATOM 3882 N N . SER B 1 185 ? -11.672 26.75 12.086 1 77.75 185 SER B N 1
ATOM 3883 C CA . SER B 1 185 ? -12.258 27.484 13.203 1 77.75 185 SER B CA 1
ATOM 3884 C C . SER B 1 185 ? -13.773 27.562 13.078 1 77.75 185 SER B C 1
ATOM 3886 O O . SER B 1 185 ? -14.297 27.828 11.992 1 77.75 185 SER B O 1
ATOM 3888 N N . LYS B 1 186 ? -14.375 27.312 14.18 1 74.75 186 LYS B N 1
ATOM 3889 C CA . LYS B 1 186 ? -15.828 27.438 14.234 1 74.75 186 LYS B CA 1
ATOM 3890 C C . LYS B 1 186 ? -16.266 28.891 14 1 74.75 186 LYS B C 1
ATOM 3892 O O . LYS B 1 186 ? -17.375 29.141 13.531 1 74.75 186 LYS B O 1
ATOM 3897 N N . ASP B 1 187 ? -15.344 29.719 14.312 1 74.25 187 ASP B N 1
ATOM 3898 C CA . ASP B 1 187 ? -15.641 31.141 14.195 1 74.25 187 ASP B CA 1
ATOM 3899 C C . ASP B 1 187 ? -15.906 31.531 12.742 1 74.25 187 ASP B C 1
ATOM 3901 O O . ASP B 1 187 ? -16.75 32.375 12.469 1 74.25 187 ASP B O 1
ATOM 3905 N N . LEU B 1 188 ? -15.273 30.828 11.914 1 72.62 188 LEU B N 1
ATOM 3906 C CA . LEU B 1 188 ? -15.453 31.125 10.492 1 72.62 188 LEU B CA 1
ATOM 3907 C C . LEU B 1 188 ? -16.859 30.734 10.031 1 72.62 188 LEU B C 1
ATOM 3909 O O . LEU B 1 188 ? -17.469 31.453 9.227 1 72.62 188 LEU B O 1
ATOM 3913 N N . HIS B 1 189 ? -17.359 29.75 10.625 1 69.12 189 HIS B N 1
ATOM 3914 C CA . HIS B 1 189 ? -18.688 29.297 10.258 1 69.12 189 HIS B CA 1
ATOM 3915 C C . HIS B 1 189 ? -19.766 30.172 10.883 1 69.12 189 HIS B C 1
ATOM 3917 O O . HIS B 1 189 ? -20.797 30.438 10.258 1 69.12 189 HIS B O 1
ATOM 3923 N N . GLU B 1 190 ? -19.453 30.594 11.969 1 72.56 190 GLU B N 1
ATOM 3924 C CA . GLU B 1 190 ? -20.375 31.516 12.617 1 72.56 190 GLU B CA 1
ATOM 3925 C C . GLU B 1 190 ? -20.438 32.844 11.883 1 72.56 190 GLU B C 1
ATOM 3927 O O . GLU B 1 190 ? -21.516 33.438 11.703 1 72.56 190 GLU B O 1
ATOM 3932 N N . ALA B 1 191 ? -19.312 33.219 11.484 1 71.5 191 ALA B N 1
ATOM 3933 C CA . ALA B 1 191 ? -19.25 34.469 10.734 1 71.5 191 ALA B CA 1
ATOM 3934 C C . ALA B 1 191 ? -19.984 34.344 9.406 1 71.5 191 ALA B C 1
ATOM 3936 O O . ALA B 1 191 ? -20.688 35.281 8.992 1 71.5 191 ALA B O 1
ATOM 3937 N N . ALA B 1 192 ? -19.906 33.281 8.828 1 73.31 192 ALA B N 1
ATOM 3938 C CA . ALA B 1 192 ? -20.578 33.031 7.555 1 73.31 192 ALA B CA 1
ATOM 3939 C C . ALA B 1 192 ? -22.094 33 7.746 1 73.31 192 ALA B C 1
ATOM 3941 O O . ALA B 1 192 ? -22.844 33.469 6.898 1 73.31 192 ALA B O 1
ATOM 3942 N N . ALA B 1 193 ? -22.453 32.438 8.859 1 72.19 193 ALA B N 1
ATOM 3943 C CA . ALA B 1 193 ? -23.875 32.375 9.172 1 72.19 193 ALA B CA 1
ATOM 3944 C C . ALA B 1 193 ? -24.453 33.781 9.383 1 72.19 193 ALA B C 1
ATOM 3946 O O . ALA B 1 193 ? -25.578 34.062 8.953 1 72.19 193 ALA B O 1
ATOM 3947 N N . VAL B 1 194 ? -23.672 34.562 9.945 1 72.44 194 VAL B N 1
ATOM 3948 C CA . VAL B 1 194 ? -24.078 35.938 10.188 1 72.44 194 VAL B CA 1
ATOM 3949 C C . VAL B 1 194 ? -24.203 36.688 8.859 1 72.44 194 VAL B C 1
ATOM 3951 O O . VAL B 1 194 ? -25.094 37.5 8.68 1 72.44 194 VAL B O 1
ATOM 3954 N N . ASP B 1 195 ? -23.422 36.312 7.914 1 75.31 195 ASP B N 1
ATOM 3955 C CA . ASP B 1 195 ? -23.422 36.938 6.594 1 75.31 195 ASP B CA 1
ATOM 3956 C C . ASP B 1 195 ? -24.5 36.312 5.695 1 75.31 195 ASP B C 1
ATOM 3958 O O . ASP B 1 195 ? -24.594 36.656 4.516 1 75.31 195 ASP B O 1
ATOM 3962 N N . GLY B 1 196 ? -25.234 35.375 6.285 1 69.69 196 GLY B N 1
ATOM 3963 C CA . GLY B 1 196 ? -26.359 34.812 5.566 1 69.69 196 GLY B CA 1
ATOM 3964 C C . GLY B 1 196 ? -25.969 33.656 4.691 1 69.69 196 GLY B C 1
ATOM 3965 O O . GLY B 1 196 ? -26.766 33.219 3.846 1 69.69 196 GLY B O 1
ATOM 3966 N N . ALA B 1 197 ? -24.766 33.312 4.777 1 69.5 197 ALA B N 1
ATOM 3967 C CA . ALA B 1 197 ? -24.359 32.188 3.939 1 69.5 197 ALA B CA 1
ATOM 3968 C C . ALA B 1 197 ? -25.031 30.891 4.398 1 69.5 197 ALA B C 1
ATOM 3970 O O . ALA B 1 197 ? -25.031 30.578 5.594 1 69.5 197 ALA B O 1
ATOM 3971 N N . THR B 1 198 ? -25.781 30.219 3.439 1 72.12 198 THR B N 1
ATOM 3972 C CA . THR B 1 198 ? -26.422 28.938 3.703 1 72.12 198 THR B CA 1
ATOM 3973 C C . THR B 1 198 ? -25.391 27.828 3.795 1 72.12 198 THR B C 1
ATOM 3975 O O . THR B 1 198 ? -24.234 28.016 3.443 1 72.12 198 THR B O 1
ATOM 3978 N N . GLY B 1 199 ? -25.766 26.719 4.387 1 73.31 199 GLY B N 1
ATOM 3979 C CA . GLY B 1 199 ? -24.906 25.578 4.637 1 73.31 199 GLY B CA 1
ATOM 3980 C C . GLY B 1 199 ? -24.125 25.141 3.41 1 73.31 199 GLY B C 1
ATOM 3981 O O . GLY B 1 199 ? -22.906 24.922 3.486 1 73.31 199 GLY B O 1
ATOM 3982 N N . MET B 1 200 ? -24.781 25.203 2.314 1 78 200 MET B N 1
ATOM 3983 C CA . MET B 1 200 ? -24.141 24.75 1.088 1 78 200 MET B CA 1
ATOM 3984 C C . MET B 1 200 ? -23.203 25.828 0.544 1 78 200 MET B C 1
ATOM 3986 O O . MET B 1 200 ? -22.109 25.516 0.067 1 78 200 MET B O 1
ATOM 3990 N N . LYS B 1 201 ? -23.578 27.094 0.65 1 80.5 201 LYS B N 1
ATOM 3991 C CA . LYS B 1 201 ? -22.75 28.188 0.195 1 80.5 201 LYS B CA 1
ATOM 3992 C C . LYS B 1 201 ? -21.484 28.312 1.038 1 80.5 201 LYS B C 1
ATOM 3994 O O . LYS B 1 201 ? -20.391 28.516 0.503 1 80.5 201 LYS B O 1
ATOM 3999 N N . ALA B 1 202 ? -21.656 28.156 2.318 1 83 202 ALA B N 1
ATOM 4000 C CA . ALA B 1 202 ? -20.516 28.219 3.225 1 83 202 ALA B CA 1
ATOM 4001 C C . ALA B 1 202 ? -19.531 27.078 2.959 1 83 202 ALA B C 1
ATOM 4003 O O . ALA B 1 202 ? -18.312 27.25 3.045 1 83 202 ALA B O 1
ATOM 4004 N N . PHE B 1 203 ? -20.172 25.969 2.574 1 85.31 203 PHE B N 1
ATOM 4005 C CA . PHE B 1 203 ? -19.328 24.812 2.287 1 85.31 203 PHE B CA 1
ATOM 4006 C C . PHE B 1 203 ? -18.453 25.062 1.065 1 85.31 203 PHE B C 1
ATOM 4008 O O . PHE B 1 203 ? -17.234 24.875 1.115 1 85.31 203 PHE B O 1
ATOM 4015 N N . TRP B 1 204 ? -18.984 25.594 0.021 1 86.56 204 TRP B N 1
ATOM 4016 C CA . TRP B 1 204 ? -18.266 25.734 -1.246 1 86.56 204 TRP B CA 1
ATOM 4017 C C . TRP B 1 204 ? -17.359 26.953 -1.217 1 86.56 204 TRP B C 1
ATOM 4019 O O . TRP B 1 204 ? -16.312 26.969 -1.873 1 86.56 204 TRP B O 1
ATOM 4029 N N . THR B 1 205 ? -17.656 27.953 -0.352 1 85.06 205 THR B N 1
ATOM 4030 C CA . THR B 1 205 ? -16.922 29.203 -0.398 1 85.06 205 THR B CA 1
ATOM 4031 C C . THR B 1 205 ? -15.891 29.281 0.726 1 85.06 205 THR B C 1
ATOM 4033 O O . THR B 1 205 ? -14.867 29.938 0.595 1 85.06 205 THR B O 1
ATOM 4036 N N . ILE B 1 206 ? -16.125 28.547 1.762 1 84.81 206 ILE B N 1
ATOM 4037 C CA . ILE B 1 206 ? -15.242 28.672 2.914 1 84.81 206 ILE B CA 1
ATOM 4038 C C . ILE B 1 206 ? -14.594 27.312 3.215 1 84.81 206 ILE B C 1
ATOM 4040 O O . ILE B 1 206 ? -13.375 27.156 3.09 1 84.81 206 ILE B O 1
ATOM 4044 N N . THR B 1 207 ? -15.414 26.328 3.41 1 86.06 207 THR B N 1
ATOM 4045 C CA . THR B 1 207 ? -14.938 25.031 3.893 1 86.06 207 THR B CA 1
ATOM 4046 C C . THR B 1 207 ? -14.062 24.359 2.846 1 86.06 207 THR B C 1
ATOM 4048 O O . THR B 1 207 ? -12.93 23.953 3.141 1 86.06 207 THR B O 1
ATOM 4051 N N . LEU B 1 208 ? -14.508 24.312 1.656 1 88.88 208 LEU B N 1
ATOM 4052 C CA . LEU B 1 208 ? -13.805 23.578 0.608 1 88.88 208 LEU B CA 1
ATOM 4053 C C . LEU B 1 208 ? -12.461 24.219 0.307 1 88.88 208 LEU B C 1
ATOM 4055 O O . LEU B 1 208 ? -11.438 23.531 0.236 1 88.88 208 LEU B O 1
ATOM 4059 N N . PRO B 1 209 ? -12.406 25.531 0.238 1 87.69 209 PRO B N 1
ATOM 4060 C CA . PRO B 1 209 ? -11.109 26.172 0.025 1 87.69 209 PRO B CA 1
ATOM 4061 C C . PRO B 1 209 ? -10.148 25.953 1.195 1 87.69 209 PRO B C 1
ATOM 4063 O O . PRO B 1 209 ? -8.945 25.812 0.99 1 87.69 209 PRO B O 1
ATOM 4066 N N . LEU B 1 210 ? -10.68 25.953 2.34 1 86.31 210 LEU B N 1
ATOM 4067 C CA . LEU B 1 210 ? -9.836 25.781 3.518 1 86.31 210 LEU B CA 1
ATOM 4068 C C . LEU B 1 210 ? -9.328 24.344 3.619 1 86.31 210 LEU B C 1
ATOM 4070 O O . LEU B 1 210 ? -8.367 24.062 4.336 1 86.31 210 LEU B O 1
ATOM 4074 N N . LEU B 1 211 ? -9.953 23.406 2.854 1 89.25 211 LEU B N 1
ATOM 4075 C CA . LEU B 1 211 ? -9.555 22 2.855 1 89.25 211 LEU B CA 1
ATOM 4076 C C . LEU B 1 211 ? -8.555 21.719 1.736 1 89.25 211 LEU B C 1
ATOM 4078 O O . LEU B 1 211 ? -8.133 20.578 1.552 1 89.25 211 LEU B O 1
ATOM 4082 N N . ARG B 1 212 ? -8.109 22.641 1.078 1 87.56 212 ARG B N 1
ATOM 4083 C CA . ARG B 1 212 ? -7.242 22.484 -0.084 1 87.56 212 ARG B CA 1
ATOM 4084 C C . ARG B 1 212 ? -5.957 21.75 0.285 1 87.56 212 ARG B C 1
ATOM 4086 O O . ARG B 1 212 ? -5.527 20.859 -0.433 1 87.56 212 ARG B O 1
ATOM 4093 N N . PRO B 1 213 ? -5.324 22.078 1.36 1 81.06 213 PRO B N 1
ATOM 4094 C CA . PRO B 1 213 ? -4.102 21.344 1.714 1 81.06 213 PRO B CA 1
ATOM 4095 C C . PRO B 1 213 ? -4.352 19.859 1.934 1 81.06 213 PRO B C 1
ATOM 4097 O O . PRO B 1 213 ? -3.555 19.031 1.492 1 81.06 213 PRO B O 1
ATOM 4100 N N . VAL B 1 214 ? -5.418 19.594 2.582 1 83.56 214 VAL B N 1
ATOM 4101 C CA . VAL B 1 214 ? -5.777 18.203 2.822 1 83.56 214 VAL B CA 1
ATOM 4102 C C . VAL B 1 214 ? -6.094 17.516 1.498 1 83.56 214 VAL B C 1
ATOM 4104 O O . VAL B 1 214 ? -5.648 16.391 1.255 1 83.56 214 VAL B O 1
ATOM 4107 N N . THR B 1 215 ? -6.832 18.203 0.662 1 89.69 215 THR B N 1
ATOM 4108 C CA . THR B 1 215 ? -7.211 17.656 -0.636 1 89.69 215 THR B CA 1
ATOM 4109 C C . THR B 1 215 ? -5.977 17.391 -1.49 1 89.69 215 THR B C 1
ATOM 4111 O O . THR B 1 215 ? -5.883 16.344 -2.141 1 89.69 215 THR B O 1
ATOM 4114 N N . THR B 1 216 ? -5.039 18.281 -1.468 1 84.94 216 THR B N 1
ATOM 4115 C CA . THR B 1 216 ? -3.811 18.125 -2.234 1 84.94 216 THR B CA 1
ATOM 4116 C C . THR B 1 216 ? -3.008 16.922 -1.729 1 84.94 216 THR B C 1
ATOM 4118 O O . THR B 1 216 ? -2.49 16.141 -2.523 1 84.94 216 THR B O 1
ATOM 4121 N N . PHE B 1 217 ? -2.975 16.812 -0.51 1 81.75 217 PHE B N 1
ATOM 4122 C CA . PHE B 1 217 ? -2.238 15.711 0.094 1 81.75 217 PHE B CA 1
ATOM 4123 C C . PHE B 1 217 ? -2.867 14.375 -0.279 1 81.75 217 PHE B C 1
ATOM 4125 O O . PHE B 1 217 ? -2.166 13.445 -0.684 1 81.75 217 PHE B O 1
ATOM 4132 N N . VAL B 1 218 ? -4.141 14.305 -0.109 1 88.19 218 VAL B N 1
ATOM 4133 C CA . VAL B 1 218 ? -4.867 13.078 -0.408 1 88.19 218 VAL B CA 1
ATOM 4134 C C . VAL B 1 218 ? -4.738 12.75 -1.895 1 88.19 218 VAL B C 1
ATOM 4136 O O . VAL B 1 218 ? -4.566 11.586 -2.268 1 88.19 218 VAL B O 1
ATOM 4139 N N . ALA B 1 219 ? -4.762 13.766 -2.67 1 90.5 219 ALA B N 1
ATOM 4140 C CA . ALA B 1 219 ? -4.652 13.562 -4.113 1 90.5 219 ALA B CA 1
ATOM 4141 C C . ALA B 1 219 ? -3.273 13.031 -4.492 1 90.5 219 ALA B C 1
ATOM 4143 O O . ALA B 1 219 ? -3.16 12.055 -5.23 1 90.5 219 ALA B O 1
ATOM 4144 N N . ILE B 1 220 ? -2.215 13.625 -3.969 1 87.12 220 ILE B N 1
ATOM 4145 C CA . ILE B 1 220 ? -0.851 13.25 -4.332 1 87.12 220 ILE B CA 1
ATOM 4146 C C . ILE B 1 220 ? -0.546 11.844 -3.82 1 87.12 220 ILE B C 1
ATOM 4148 O O . ILE B 1 220 ? -0.058 10.992 -4.57 1 87.12 220 ILE B O 1
ATOM 4152 N N . THR B 1 221 ? -0.81 11.641 -2.566 1 87 221 THR B N 1
ATOM 4153 C CA . THR B 1 221 ? -0.533 10.328 -2.002 1 87 221 THR B CA 1
ATOM 4154 C C . THR B 1 221 ? -1.419 9.266 -2.645 1 87 221 THR B C 1
ATOM 4156 O O . THR B 1 221 ? -1.009 8.109 -2.789 1 87 221 THR B O 1
ATOM 4159 N N . GLY B 1 222 ? -2.631 9.633 -3.012 1 92.38 222 GLY B N 1
ATOM 4160 C CA . GLY B 1 222 ? -3.523 8.727 -3.717 1 92.38 222 GLY B CA 1
ATOM 4161 C C . GLY B 1 222 ? -3.025 8.359 -5.102 1 92.38 222 GLY B C 1
ATOM 4162 O O . GLY B 1 222 ? -3.162 7.211 -5.535 1 92.38 222 GLY B O 1
ATOM 4163 N N . ILE B 1 223 ? -2.484 9.352 -5.738 1 92.12 223 ILE B N 1
ATOM 4164 C CA . ILE B 1 223 ? -1.931 9.102 -7.066 1 92.12 223 ILE B CA 1
ATOM 4165 C C . ILE B 1 223 ? -0.742 8.148 -6.961 1 92.12 223 ILE B C 1
ATOM 4167 O O . ILE B 1 223 ? -0.654 7.172 -7.703 1 92.12 223 ILE B O 1
ATOM 4171 N N . ILE B 1 224 ? 0.134 8.406 -6.062 1 90.69 224 ILE B N 1
ATOM 4172 C CA . ILE B 1 224 ? 1.309 7.562 -5.875 1 90.69 224 ILE B CA 1
ATOM 4173 C C . ILE B 1 224 ? 0.873 6.141 -5.539 1 90.69 224 ILE B C 1
ATOM 4175 O O . ILE B 1 224 ? 1.293 5.184 -6.191 1 90.69 224 ILE B O 1
ATOM 4179 N N . GLY B 1 225 ? 0.003 6.02 -4.594 1 91.88 225 GLY B N 1
ATOM 4180 C CA . GLY B 1 225 ? -0.494 4.711 -4.199 1 91.88 225 GLY B CA 1
ATOM 4181 C C . GLY B 1 225 ? -1.243 4 -5.309 1 91.88 225 GLY B C 1
ATOM 4182 O O . GLY B 1 225 ? -1.133 2.781 -5.457 1 91.88 225 GLY B O 1
ATOM 4183 N N . GLY B 1 226 ? -2.006 4.746 -6.055 1 94.94 226 GLY B N 1
ATOM 4184 C CA . GLY B 1 226 ? -2.758 4.18 -7.164 1 94.94 226 GLY B CA 1
ATOM 4185 C C . GLY B 1 226 ? -1.875 3.611 -8.258 1 94.94 226 GLY B C 1
ATOM 4186 O O . GLY B 1 226 ? -2.189 2.57 -8.836 1 94.94 226 GLY B O 1
ATOM 4187 N N . PHE B 1 227 ? -0.808 4.246 -8.492 1 95.19 227 PHE B N 1
ATOM 4188 C CA . PHE B 1 227 ? 0.088 3.779 -9.547 1 95.19 227 PHE B CA 1
ATOM 4189 C C . PHE B 1 227 ? 0.873 2.557 -9.086 1 95.19 227 PHE B C 1
ATOM 4191 O O . PHE B 1 227 ? 1.507 1.88 -9.898 1 95.19 227 PHE B O 1
ATOM 4198 N N . GLN B 1 228 ? 0.802 2.26 -7.816 1 94.25 228 GLN B N 1
ATOM 4199 C CA . GLN B 1 228 ? 1.512 1.098 -7.293 1 94.25 228 GLN B CA 1
ATOM 4200 C C . GLN B 1 228 ? 0.562 -0.078 -7.082 1 94.25 228 GLN B C 1
ATOM 4202 O O . GLN B 1 228 ? 0.92 -1.064 -6.434 1 94.25 228 GLN B O 1
ATOM 4207 N N . LEU B 1 229 ? -0.586 0.036 -7.629 1 95.12 229 LEU B N 1
ATOM 4208 C CA . LEU B 1 229 ? -1.649 -0.955 -7.5 1 95.12 229 LEU B CA 1
ATOM 4209 C C . LEU B 1 229 ? -1.219 -2.295 -8.086 1 95.12 229 LEU B C 1
ATOM 4211 O O . LEU B 1 229 ? -0.809 -2.365 -9.25 1 95.12 229 LEU B O 1
ATOM 4215 N N . LEU B 1 230 ? -1.304 -3.408 -7.277 1 93.75 230 LEU B N 1
ATOM 4216 C CA . LEU B 1 230 ? -0.921 -4.738 -7.742 1 93.75 230 LEU B CA 1
ATOM 4217 C C . LEU B 1 230 ? -1.87 -5.801 -7.199 1 93.75 230 LEU B C 1
ATOM 4219 O O . LEU B 1 230 ? -2.621 -6.414 -7.957 1 93.75 230 LEU B O 1
ATOM 4223 N N . GLU B 1 231 ? -2.016 -5.918 -5.844 1 89.38 231 GLU B N 1
ATOM 4224 C CA . GLU B 1 231 ? -2.635 -7.062 -5.176 1 89.38 231 GLU B CA 1
ATOM 4225 C C . GLU B 1 231 ? -4.113 -7.176 -5.539 1 89.38 231 GLU B C 1
ATOM 4227 O O . GLU B 1 231 ? -4.594 -8.258 -5.883 1 89.38 231 GLU B O 1
ATOM 4232 N N . GLU B 1 232 ? -4.762 -6.043 -5.555 1 92.81 232 GLU B N 1
ATOM 4233 C CA . GLU B 1 232 ? -6.211 -6.074 -5.727 1 92.81 232 GLU B CA 1
ATOM 4234 C C . GLU B 1 232 ? -6.594 -6.57 -7.117 1 92.81 232 GLU B C 1
ATOM 4236 O O . GLU B 1 232 ? -7.301 -7.57 -7.254 1 92.81 232 GLU B O 1
ATOM 4241 N N . PRO B 1 233 ? -6.047 -5.953 -8.141 1 93.69 233 PRO B N 1
ATOM 4242 C CA . PRO B 1 233 ? -6.414 -6.469 -9.461 1 93.69 233 PRO B CA 1
ATOM 4243 C C . PRO B 1 233 ? -5.863 -7.871 -9.719 1 93.69 233 PRO B C 1
ATOM 4245 O O . PRO B 1 233 ? -6.531 -8.688 -10.359 1 93.69 233 PRO B O 1
ATOM 4248 N N . MET B 1 234 ? -4.715 -8.195 -9.281 1 90.94 234 MET B N 1
ATOM 4249 C CA . MET B 1 234 ? -4.09 -9.492 -9.516 1 90.94 234 MET B CA 1
ATOM 4250 C C . MET B 1 234 ? -4.895 -10.609 -8.859 1 90.94 234 MET B C 1
ATOM 4252 O O . MET B 1 234 ? -5.156 -11.641 -9.477 1 90.94 234 MET B O 1
ATOM 4256 N N . LEU B 1 235 ? -5.312 -10.375 -7.652 1 88.62 235 LEU B N 1
ATOM 4257 C CA . LEU B 1 235 ? -6.027 -11.422 -6.934 1 88.62 235 LEU B CA 1
ATOM 4258 C C . LEU B 1 235 ? -7.488 -11.484 -7.367 1 88.62 235 LEU B C 1
ATOM 4260 O O . LEU B 1 235 ? -8.117 -12.547 -7.309 1 88.62 235 LEU B O 1
ATOM 4264 N N . LEU B 1 236 ? -7.965 -10.375 -7.812 1 90.81 236 LEU B N 1
ATOM 4265 C CA . LEU B 1 236 ? -9.312 -10.367 -8.375 1 90.81 236 LEU B CA 1
ATOM 4266 C C . LEU B 1 236 ? -9.383 -11.219 -9.633 1 90.81 236 LEU B C 1
ATOM 4268 O O . LEU B 1 236 ? -10.328 -11.992 -9.812 1 90.81 236 LEU B O 1
ATOM 4272 N N . LEU B 1 237 ? -8.336 -11.055 -10.469 1 89.75 237 LEU B N 1
ATOM 4273 C CA . LEU B 1 237 ? -8.391 -11.68 -11.789 1 89.75 237 LEU B CA 1
ATOM 4274 C C . LEU B 1 237 ? -7.547 -12.945 -11.82 1 89.75 237 LEU B C 1
ATOM 4276 O O . LEU B 1 237 ? -7.652 -13.742 -12.758 1 89.75 237 LEU B O 1
ATOM 4280 N N . GLY B 1 238 ? -6.516 -13.125 -11 1 74.88 238 GLY B N 1
ATOM 4281 C CA . GLY B 1 238 ? -5.629 -14.273 -11.008 1 74.88 238 GLY B CA 1
ATOM 4282 C C . GLY B 1 238 ? -6.125 -15.414 -10.141 1 74.88 238 GLY B C 1
ATOM 4283 O O . GLY B 1 238 ? -5.57 -16.516 -10.172 1 74.88 238 GLY B O 1
ATOM 4284 N N . GLY B 1 239 ? -6.727 -15.172 -9.102 1 53.94 239 GLY B N 1
ATOM 4285 C CA . GLY B 1 239 ? -7.098 -16.234 -8.18 1 53.94 239 GLY B CA 1
ATOM 4286 C C . GLY B 1 239 ? -7.398 -17.547 -8.875 1 53.94 239 GLY B C 1
ATOM 4287 O O . GLY B 1 239 ? -7.836 -17.562 -10.023 1 53.94 239 GLY B O 1
ATOM 4288 N N . ALA B 1 240 ? -6.273 -18.359 -8.695 1 43.31 240 ALA B N 1
ATOM 4289 C CA . ALA B 1 240 ? -6.332 -19.75 -9.141 1 43.31 240 ALA B CA 1
ATOM 4290 C C . ALA B 1 240 ? -7.777 -20.234 -9.25 1 43.31 240 ALA B C 1
ATOM 4292 O O . ALA B 1 240 ? -8.055 -21.234 -9.906 1 43.31 240 ALA B O 1
ATOM 4293 N N . GLY B 1 241 ? -8.359 -19.953 -8.102 1 37.44 241 GLY B N 1
ATOM 4294 C CA . GLY B 1 241 ? -9.508 -20.844 -8 1 37.44 241 GLY B CA 1
ATOM 4295 C C . GLY B 1 241 ? -10.336 -20.891 -9.273 1 37.44 241 GLY B C 1
ATOM 4296 O O . GLY B 1 241 ? -10.453 -21.953 -9.898 1 37.44 241 GLY B O 1
ATOM 4297 N N . MET B 1 242 ? -11.344 -20.047 -9.242 1 34.69 242 MET B N 1
ATOM 4298 C CA . MET B 1 242 ? -12.68 -20.391 -9.727 1 34.69 242 MET B CA 1
ATOM 4299 C C . MET B 1 242 ? -12.797 -20.141 -11.227 1 34.69 242 MET B C 1
ATOM 4301 O O . MET B 1 242 ? -12.664 -19 -11.672 1 34.69 242 MET B O 1
ATOM 4305 N N . GLY B 1 243 ? -12.562 -20.984 -11.945 1 38.25 243 GLY B N 1
ATOM 4306 C CA . GLY B 1 243 ? -13.141 -21.094 -13.273 1 38.25 243 GLY B CA 1
ATOM 4307 C C . GLY B 1 243 ? -13.062 -19.812 -14.062 1 38.25 243 GLY B C 1
ATOM 4308 O O . GLY B 1 243 ? -13.406 -19.781 -15.25 1 38.25 243 GLY B O 1
ATOM 4309 N N . SER B 1 244 ? -13.188 -18.734 -13.383 1 42.59 244 SER B N 1
ATOM 4310 C CA . SER B 1 244 ? -13.328 -17.562 -14.242 1 42.59 244 SER B CA 1
ATOM 4311 C C . SER B 1 244 ? -11.969 -16.984 -14.609 1 42.59 244 SER B C 1
ATOM 4313 O O . SER B 1 244 ? -11.875 -15.836 -15.062 1 42.59 244 SER B O 1
ATOM 4315 N N . SER B 1 245 ? -10.805 -17.453 -14.078 1 45.12 245 SER B N 1
ATOM 4316 C CA . SER B 1 245 ? -9.5 -16.844 -14.312 1 45.12 245 SER B CA 1
ATOM 4317 C C . SER B 1 245 ? -9.219 -16.703 -15.805 1 45.12 245 SER B C 1
ATOM 4319 O O . SER B 1 245 ? -9.477 -17.625 -16.578 1 45.12 245 SER B O 1
ATOM 4321 N N . SER B 1 246 ? -9.367 -15.516 -16.203 1 47.72 246 SER B N 1
ATOM 4322 C CA . SER B 1 246 ? -8.883 -15.32 -17.562 1 47.72 246 SER B CA 1
ATOM 4323 C C . SER B 1 246 ? -7.492 -15.922 -17.75 1 47.72 246 SER B C 1
ATOM 4325 O O . SER B 1 246 ? -6.645 -15.828 -16.859 1 47.72 246 SER B O 1
ATOM 4327 N N . ALA B 1 247 ? -7.387 -16.812 -18.5 1 59.66 247 ALA B N 1
ATOM 4328 C CA . ALA B 1 247 ? -6.141 -17.422 -18.953 1 59.66 247 ALA B CA 1
ATOM 4329 C C . ALA B 1 247 ? -5.094 -16.359 -19.281 1 59.66 247 ALA B C 1
ATOM 4331 O O . ALA B 1 247 ? -3.898 -16.656 -19.328 1 59.66 247 ALA B O 1
ATOM 4332 N N . VAL B 1 248 ? -5.66 -15.125 -19.312 1 75.69 248 VAL B N 1
ATOM 4333 C CA . VAL B 1 248 ? -4.75 -14.078 -19.766 1 75.69 248 VAL B CA 1
ATOM 4334 C C . VAL B 1 248 ? -4.363 -13.18 -18.594 1 75.69 248 VAL B C 1
ATOM 4336 O O . VAL B 1 248 ? -5.223 -12.75 -17.812 1 75.69 248 VAL B O 1
ATOM 4339 N N . ILE B 1 249 ? -3.197 -12.961 -18.484 1 86.25 249 ILE B N 1
ATOM 4340 C CA . ILE B 1 249 ? -2.689 -12.07 -17.438 1 86.25 249 ILE B CA 1
ATOM 4341 C C . ILE B 1 249 ? -3.299 -10.68 -17.609 1 86.25 249 ILE B C 1
ATOM 4343 O O . ILE B 1 249 ? -3.316 -10.133 -18.719 1 86.25 249 ILE B O 1
ATOM 4347 N N . GLY B 1 250 ? -3.9 -10.172 -16.531 1 91.56 250 GLY B N 1
ATOM 4348 C CA . GLY B 1 250 ? -4.5 -8.844 -16.594 1 91.56 250 GLY B CA 1
ATOM 4349 C C . GLY B 1 250 ? -5.961 -8.875 -17 1 91.56 250 GLY B C 1
ATOM 4350 O O . GLY B 1 250 ? -6.555 -7.824 -17.266 1 91.56 250 GLY B O 1
ATOM 4351 N N . GLY B 1 251 ? -6.531 -10.062 -17.172 1 91.19 251 GLY B N 1
ATOM 4352 C CA . GLY B 1 251 ? -7.941 -10.156 -17.516 1 91.19 251 GLY B CA 1
ATOM 4353 C C . GLY B 1 251 ? -8.188 -10.148 -19.016 1 91.19 251 GLY B C 1
ATOM 4354 O O . GLY B 1 251 ? -7.242 -10.266 -19.797 1 91.19 251 GLY B O 1
ATOM 4355 N N . PRO B 1 252 ? -9.508 -10.039 -19.406 1 91.38 252 PRO B N 1
ATOM 4356 C CA . PRO B 1 252 ? -9.828 -10.047 -20.828 1 91.38 252 PRO B CA 1
ATOM 4357 C C . PRO B 1 252 ? -9.156 -8.906 -21.594 1 91.38 252 PRO B C 1
ATOM 4359 O O . PRO B 1 252 ? -9.258 -7.746 -21.188 1 91.38 252 PRO B O 1
ATOM 4362 N N . GLU B 1 253 ? -8.406 -9.297 -22.625 1 91.38 253 GLU B N 1
ATOM 4363 C CA . GLU B 1 253 ? -7.691 -8.336 -23.469 1 91.38 253 GLU B CA 1
ATOM 4364 C C . GLU B 1 253 ? -6.676 -7.547 -22.641 1 91.38 253 GLU B C 1
ATOM 4366 O O . GLU B 1 253 ? -6.34 -6.414 -23 1 91.38 253 GLU B O 1
ATOM 4371 N N . ARG B 1 254 ? -6.332 -8.008 -21.469 1 93.75 254 ARG B N 1
ATOM 4372 C CA . ARG B 1 254 ? -5.383 -7.371 -20.562 1 93.75 254 ARG B CA 1
ATOM 4373 C C . ARG B 1 254 ? -5.879 -5.996 -20.125 1 93.75 254 ARG B C 1
ATOM 4375 O O . ARG B 1 254 ? -5.082 -5.078 -19.922 1 93.75 254 ARG B O 1
ATOM 4382 N N . CYS B 1 255 ? -7.172 -5.871 -20.016 1 95.06 255 CYS B N 1
ATOM 4383 C CA . CYS B 1 255 ? -7.789 -4.578 -19.75 1 95.06 255 CYS B CA 1
ATOM 4384 C C . CYS B 1 255 ? -7.535 -4.137 -18.312 1 95.06 255 CYS B C 1
ATOM 4386 O O . CYS B 1 255 ? -7.703 -2.961 -17.984 1 95.06 255 CYS B O 1
ATOM 4388 N N . CYS B 1 256 ? -7.098 -5.113 -17.469 1 96.19 256 CYS B N 1
ATOM 4389 C CA . CYS B 1 256 ? -6.922 -4.789 -16.062 1 96.19 256 CYS B CA 1
ATOM 4390 C C . CYS B 1 256 ? -5.465 -4.957 -15.648 1 96.19 256 CYS B C 1
ATOM 4392 O O . CYS B 1 256 ? -5.152 -4.957 -14.453 1 96.19 256 CYS B O 1
ATOM 4394 N N . LEU B 1 257 ? -4.609 -5.148 -16.625 1 96.06 257 LEU B N 1
ATOM 4395 C CA . LEU B 1 257 ? -3.184 -5.262 -16.344 1 96.06 257 LEU B CA 1
ATOM 4396 C C . LEU B 1 257 ? -2.611 -3.93 -15.875 1 96.06 257 LEU B C 1
ATOM 4398 O O . LEU B 1 257 ? -2.463 -3 -16.672 1 96.06 257 LEU B O 1
ATOM 4402 N N . THR B 1 258 ? -2.293 -3.889 -14.586 1 97.44 258 THR B N 1
ATOM 4403 C CA . THR B 1 258 ? -1.675 -2.676 -14.062 1 97.44 258 THR B CA 1
ATOM 4404 C C . THR B 1 258 ? -0.175 -2.67 -14.344 1 97.44 258 THR B C 1
ATOM 4406 O O . THR B 1 258 ? 0.401 -3.703 -14.688 1 97.44 258 THR B O 1
ATOM 4409 N N . THR B 1 259 ? 0.435 -1.537 -14.242 1 97.44 259 THR B N 1
ATOM 4410 C CA . THR B 1 259 ? 1.842 -1.381 -14.602 1 97.44 259 THR B CA 1
ATOM 4411 C C . THR B 1 259 ? 2.73 -2.195 -13.664 1 97.44 259 THR B C 1
ATOM 4413 O O . THR B 1 259 ? 3.672 -2.852 -14.109 1 97.44 259 THR B O 1
ATOM 4416 N N . VAL B 1 260 ? 2.395 -2.191 -12.422 1 95.88 260 VAL B N 1
ATOM 4417 C CA . VAL B 1 260 ? 3.186 -2.953 -11.461 1 95.88 260 VAL B CA 1
ATOM 4418 C C . VAL B 1 260 ? 3.002 -4.449 -11.703 1 95.88 260 VAL B C 1
ATOM 4420 O O . VAL B 1 260 ? 3.945 -5.23 -11.562 1 95.88 260 VAL B O 1
ATOM 4423 N N . TRP B 1 261 ? 1.798 -4.824 -12.047 1 94.31 261 TRP B N 1
ATOM 4424 C CA . TRP B 1 261 ? 1.557 -6.223 -12.391 1 94.31 261 TRP B CA 1
ATOM 4425 C C . TRP B 1 261 ? 2.359 -6.621 -13.625 1 94.31 261 TRP B C 1
ATOM 4427 O O . TRP B 1 261 ? 2.93 -7.715 -13.672 1 94.31 261 TRP B O 1
ATOM 4437 N N . ASN B 1 262 ? 2.357 -5.75 -14.609 1 94.5 262 ASN B N 1
ATOM 4438 C CA . ASN B 1 262 ? 3.18 -5.98 -15.797 1 94.5 262 ASN B CA 1
ATOM 4439 C C . ASN B 1 262 ? 4.656 -6.113 -15.43 1 94.5 262 ASN B C 1
ATOM 4441 O O . ASN B 1 262 ? 5.344 -7.008 -15.93 1 94.5 262 ASN B O 1
ATOM 4445 N N . MET B 1 263 ? 5.117 -5.227 -14.617 1 93.19 263 MET B N 1
ATOM 4446 C CA . MET B 1 263 ? 6.496 -5.285 -14.141 1 93.19 263 MET B CA 1
ATOM 4447 C C . MET B 1 263 ? 6.777 -6.621 -13.453 1 93.19 263 MET B C 1
ATOM 4449 O O . MET B 1 263 ? 7.797 -7.262 -13.727 1 93.19 263 MET B O 1
ATOM 4453 N N . TYR B 1 264 ? 5.867 -7.004 -12.617 1 89.81 264 TYR B N 1
ATOM 4454 C CA . TYR B 1 264 ? 6 -8.242 -11.859 1 89.81 264 TYR B CA 1
ATOM 4455 C C . TYR B 1 264 ? 6.047 -9.453 -12.781 1 89.81 264 TYR B C 1
ATOM 4457 O O . TYR B 1 264 ? 6.902 -10.328 -12.633 1 89.81 264 TYR B O 1
ATOM 4465 N N . ASP B 1 265 ? 5.148 -9.484 -13.703 1 89.5 265 ASP B N 1
ATOM 4466 C CA . ASP B 1 265 ? 5.074 -10.602 -14.633 1 89.5 265 ASP B CA 1
ATOM 4467 C C . ASP B 1 265 ? 6.316 -10.664 -15.516 1 89.5 265 ASP B C 1
ATOM 4469 O O . ASP B 1 265 ? 6.832 -11.75 -15.805 1 89.5 265 ASP B O 1
ATOM 4473 N N . THR B 1 266 ? 6.801 -9.539 -15.938 1 89.94 266 THR B N 1
ATOM 4474 C CA . THR B 1 266 ? 7.973 -9.461 -16.797 1 89.94 266 THR B CA 1
ATOM 4475 C C . THR B 1 266 ? 9.234 -9.875 -16.047 1 89.94 266 THR B C 1
ATOM 4477 O O . THR B 1 266 ? 10.07 -10.609 -16.578 1 89.94 266 THR B O 1
ATOM 4480 N N . ALA B 1 267 ? 9.328 -9.438 -14.852 1 85.75 267 ALA B N 1
ATOM 4481 C CA . ALA B 1 267 ? 10.531 -9.703 -14.062 1 85.75 267 ALA B CA 1
ATOM 4482 C C . ALA B 1 267 ? 10.508 -11.125 -13.5 1 85.75 267 ALA B C 1
ATOM 4484 O O . ALA B 1 267 ? 11.547 -11.781 -13.43 1 85.75 267 ALA B O 1
ATOM 4485 N N . PHE B 1 268 ? 9.297 -11.703 -13.086 1 77.12 268 PHE B N 1
ATOM 4486 C CA . PHE B 1 268 ? 9.273 -12.922 -12.297 1 77.12 268 PHE B CA 1
ATOM 4487 C C . PHE B 1 268 ? 8.273 -13.922 -12.875 1 77.12 268 PHE B C 1
ATOM 4489 O O . PHE B 1 268 ? 8.219 -15.078 -12.453 1 77.12 268 PHE B O 1
ATOM 4496 N N . GLY B 1 269 ? 7.527 -13.539 -13.648 1 74.06 269 GLY B N 1
ATOM 4497 C CA . GLY B 1 269 ? 6.453 -14.391 -14.133 1 74.06 269 GLY B CA 1
ATOM 4498 C C . GLY B 1 269 ? 6.84 -15.195 -15.359 1 74.06 269 GLY B C 1
ATOM 4499 O O . GLY B 1 269 ? 7.746 -16.031 -15.297 1 74.06 269 GLY B O 1
ATOM 4500 N N . SER B 1 270 ? 6.246 -14.781 -16.469 1 65.81 270 SER B N 1
ATOM 4501 C CA . SER B 1 270 ? 6.238 -15.57 -17.703 1 65.81 270 SER B CA 1
ATOM 4502 C C . SER B 1 270 ? 7.578 -15.484 -18.422 1 65.81 270 SER B C 1
ATOM 4504 O O . SER B 1 270 ? 8.016 -16.453 -19.047 1 65.81 270 SER B O 1
ATOM 4506 N N . THR B 1 271 ? 8.32 -14.43 -18.359 1 68.62 271 THR B N 1
ATOM 4507 C CA . THR B 1 271 ? 9.5 -14.258 -19.203 1 68.62 271 THR B CA 1
ATOM 4508 C C . THR B 1 271 ? 10.758 -14.102 -18.344 1 68.62 271 THR B C 1
ATOM 4510 O O . THR B 1 271 ? 11.875 -14.312 -18.828 1 68.62 271 THR B O 1
ATOM 4513 N N . THR B 1 272 ? 10.695 -13.977 -17.094 1 81.38 272 THR B N 1
ATOM 4514 C CA . THR B 1 272 ? 11.758 -13.75 -16.125 1 81.38 272 THR B CA 1
ATOM 4515 C C . THR B 1 272 ? 12.844 -12.852 -16.719 1 81.38 272 THR B C 1
ATOM 4517 O O . THR B 1 272 ? 13.992 -13.273 -16.844 1 81.38 272 THR B O 1
ATOM 4520 N N . ARG B 1 273 ? 12.602 -11.703 -17.219 1 89.06 273 ARG B N 1
ATOM 4521 C CA . ARG B 1 273 ? 13.5 -10.672 -17.734 1 89.06 273 ARG B CA 1
ATOM 4522 C C . ARG B 1 273 ? 13.672 -9.547 -16.719 1 89.06 273 ARG B C 1
ATOM 4524 O O . ARG B 1 273 ? 12.984 -8.523 -16.812 1 89.06 273 ARG B O 1
ATOM 4531 N N . TYR B 1 274 ? 14.695 -9.688 -15.977 1 88.44 274 TYR B N 1
ATOM 4532 C CA . TYR B 1 274 ? 14.906 -8.742 -14.875 1 88.44 274 TYR B CA 1
ATOM 4533 C C . TYR B 1 274 ? 15.305 -7.371 -15.406 1 88.44 274 TYR B C 1
ATOM 4535 O O . TYR B 1 274 ? 14.914 -6.348 -14.836 1 88.44 274 TYR B O 1
ATOM 4543 N N . GLY B 1 275 ? 16.078 -7.379 -16.438 1 92.12 275 GLY B N 1
ATOM 4544 C CA . GLY B 1 275 ? 16.469 -6.109 -17.031 1 92.12 275 GLY B CA 1
ATOM 4545 C C . GLY B 1 275 ? 15.281 -5.301 -17.547 1 92.12 275 GLY B C 1
ATOM 4546 O O . GLY B 1 275 ? 15.148 -4.121 -17.219 1 92.12 275 GLY B O 1
ATOM 4547 N N . LEU B 1 276 ? 14.438 -5.977 -18.266 1 93.31 276 LEU B N 1
ATOM 4548 C CA . LEU B 1 276 ? 13.258 -5.305 -18.797 1 93.31 276 LEU B CA 1
ATOM 4549 C C . LEU B 1 276 ? 12.305 -4.914 -17.672 1 93.31 276 LEU B C 1
ATOM 4551 O O . LEU B 1 276 ? 11.703 -3.838 -17.703 1 93.31 276 LEU B O 1
ATOM 4555 N N . GLY B 1 277 ? 12.188 -5.816 -16.688 1 93.38 277 GLY B N 1
ATOM 4556 C CA . GLY B 1 277 ? 11.383 -5.488 -15.516 1 93.38 277 GLY B CA 1
ATOM 4557 C C . GLY B 1 277 ? 11.852 -4.234 -14.797 1 93.38 277 GLY B C 1
ATOM 4558 O O . GLY B 1 277 ? 11.039 -3.404 -14.391 1 93.38 277 GLY B O 1
ATOM 4559 N N . SER B 1 278 ? 13.117 -4.102 -14.695 1 93 278 SER B N 1
ATOM 4560 C CA . SER B 1 278 ? 13.695 -2.916 -14.07 1 93 278 SER B CA 1
ATOM 4561 C C . SER B 1 278 ? 13.422 -1.667 -14.898 1 93 278 SER B C 1
ATOM 4563 O O . SER B 1 278 ? 13.156 -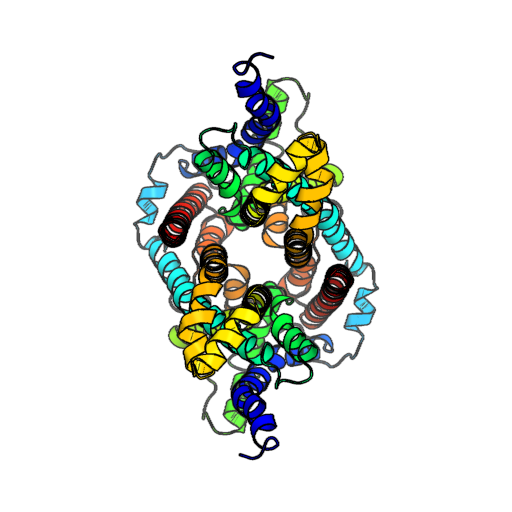0.596 -14.352 1 93 278 SER B O 1
ATOM 4565 N N . ALA B 1 279 ? 13.492 -1.823 -16.156 1 95.69 279 ALA B N 1
ATOM 4566 C CA . ALA B 1 279 ? 13.195 -0.694 -17.031 1 95.69 279 ALA B CA 1
ATOM 4567 C C . ALA B 1 279 ? 11.75 -0.247 -16.891 1 95.69 279 ALA B C 1
ATOM 4569 O O . ALA B 1 279 ? 11.453 0.951 -16.906 1 95.69 279 ALA B O 1
ATOM 4570 N N . ILE B 1 280 ? 10.844 -1.188 -16.766 1 95.81 280 ILE B N 1
ATOM 4571 C CA . ILE B 1 280 ? 9.438 -0.866 -16.531 1 95.81 280 ILE B CA 1
ATOM 4572 C C . ILE B 1 280 ? 9.289 -0.101 -15.219 1 95.81 280 ILE B C 1
ATOM 4574 O O . ILE B 1 280 ? 8.562 0.892 -15.148 1 95.81 280 ILE B O 1
ATOM 4578 N N . ALA B 1 281 ? 9.992 -0.523 -14.227 1 93.94 281 ALA B N 1
ATOM 4579 C CA . ALA B 1 281 ? 9.945 0.132 -12.922 1 93.94 281 ALA B CA 1
ATOM 4580 C C . ALA B 1 281 ? 10.398 1.587 -13.023 1 93.94 281 ALA B C 1
ATOM 4582 O O . ALA B 1 281 ? 9.766 2.479 -12.445 1 93.94 281 ALA B O 1
ATOM 4583 N N . TYR B 1 282 ? 11.422 1.831 -13.711 1 93.56 282 TYR B N 1
ATOM 4584 C CA . TYR B 1 282 ? 11.93 3.193 -13.852 1 93.56 282 TYR B CA 1
ATOM 4585 C C . TYR B 1 282 ? 11.008 4.031 -14.727 1 93.56 282 TYR B C 1
ATOM 4587 O O . TYR B 1 282 ? 10.828 5.227 -14.484 1 93.56 282 TYR B O 1
ATOM 4595 N N . GLY B 1 283 ? 10.484 3.408 -15.773 1 94.69 283 GLY B N 1
ATOM 4596 C CA . GLY B 1 283 ? 9.461 4.109 -16.547 1 94.69 283 GLY B CA 1
ATOM 4597 C C . GLY B 1 283 ? 8.289 4.57 -15.688 1 94.69 283 GLY B C 1
ATOM 4598 O O . GLY B 1 283 ? 7.844 5.711 -15.812 1 94.69 283 GLY B O 1
ATOM 4599 N N . LEU B 1 284 ? 7.859 3.666 -14.852 1 94.12 284 LEU B N 1
ATOM 4600 C CA . LEU B 1 284 ? 6.75 3.982 -13.953 1 94.12 284 LEU B CA 1
ATOM 4601 C C . LEU B 1 284 ? 7.148 5.074 -12.961 1 94.12 284 LEU B C 1
ATOM 4603 O O . LEU B 1 284 ? 6.352 5.969 -12.672 1 94.12 284 LEU B O 1
ATOM 4607 N N . CYS B 1 285 ? 8.32 5.012 -12.453 1 90.38 285 CYS B N 1
ATOM 4608 C CA . CYS B 1 285 ? 8.812 6 -11.508 1 90.38 285 CYS B CA 1
ATOM 4609 C C . CYS B 1 285 ? 8.789 7.398 -12.117 1 90.38 285 CYS B C 1
ATOM 4611 O O . CYS B 1 285 ? 8.391 8.359 -11.453 1 90.38 285 CYS B O 1
ATOM 4613 N N . VAL B 1 286 ? 9.18 7.527 -13.328 1 91.88 286 VAL B N 1
ATOM 4614 C CA . VAL B 1 286 ? 9.195 8.812 -14.023 1 91.88 286 VAL B CA 1
ATOM 4615 C C . VAL B 1 286 ? 7.77 9.344 -14.156 1 91.88 286 VAL B C 1
ATOM 4617 O O . VAL B 1 286 ? 7.523 10.531 -13.938 1 91.88 286 VAL B O 1
ATOM 4620 N N . ILE B 1 287 ? 6.875 8.484 -14.406 1 93.62 287 ILE B N 1
ATOM 4621 C CA . ILE B 1 287 ? 5.48 8.883 -14.578 1 93.62 287 ILE B CA 1
ATOM 4622 C C . ILE B 1 287 ? 4.91 9.352 -13.242 1 93.62 287 ILE B C 1
ATOM 4624 O O . ILE B 1 287 ? 4.258 10.391 -13.172 1 93.62 287 ILE B O 1
ATOM 4628 N N . ILE B 1 288 ? 5.184 8.586 -12.195 1 91.5 288 ILE B N 1
ATOM 4629 C CA . ILE B 1 288 ? 4.711 8.945 -10.867 1 91.5 288 ILE B CA 1
ATOM 4630 C C . ILE B 1 288 ? 5.305 10.289 -10.453 1 91.5 288 ILE B C 1
ATOM 4632 O O . ILE B 1 288 ? 4.598 11.156 -9.93 1 91.5 288 ILE B O 1
ATOM 4636 N N . ALA B 1 289 ? 6.582 10.469 -10.734 1 86 289 ALA B N 1
ATOM 4637 C CA . ALA B 1 289 ? 7.258 11.719 -10.398 1 86 289 ALA B CA 1
ATOM 4638 C C . ALA B 1 289 ? 6.645 12.891 -11.156 1 86 289 ALA B C 1
ATOM 4640 O O . ALA B 1 289 ? 6.441 13.969 -10.578 1 86 289 ALA B O 1
ATOM 4641 N N . ALA B 1 290 ? 6.336 12.695 -12.336 1 87.81 290 ALA B N 1
ATOM 4642 C CA . ALA B 1 290 ? 5.734 13.742 -13.156 1 87.81 290 ALA B CA 1
ATOM 4643 C C . ALA B 1 290 ? 4.375 14.156 -12.609 1 87.81 290 ALA B C 1
ATOM 4645 O O . ALA B 1 290 ? 4.098 15.352 -12.469 1 87.81 290 ALA B O 1
ATOM 4646 N N . PHE B 1 291 ? 3.621 13.203 -12.18 1 84.94 291 PHE B N 1
ATOM 4647 C CA . PHE B 1 291 ? 2.299 13.508 -11.648 1 84.94 291 PHE B CA 1
ATOM 4648 C C . PHE B 1 291 ? 2.404 14.141 -10.266 1 84.94 291 PHE B C 1
ATOM 4650 O O . PHE B 1 291 ? 1.615 15.023 -9.922 1 84.94 291 PHE B O 1
ATOM 4657 N N . SER B 1 292 ? 3.328 13.617 -9.5 1 76.06 292 SER B N 1
ATOM 4658 C CA . SER B 1 292 ? 3.51 14.148 -8.148 1 76.06 292 SER B CA 1
ATOM 4659 C C . SER B 1 292 ? 3.975 15.602 -8.18 1 76.06 292 SER B C 1
ATOM 4661 O O . SER B 1 292 ? 3.545 16.422 -7.363 1 76.06 292 SER B O 1
ATOM 4663 N N . PHE B 1 293 ? 4.824 15.977 -9.102 1 75.38 293 PHE B N 1
ATOM 4664 C CA . PHE B 1 293 ? 5.336 17.328 -9.234 1 75.38 293 PHE B CA 1
ATOM 4665 C C . PHE B 1 293 ? 4.238 18.281 -9.695 1 75.38 293 PHE B C 1
ATOM 4667 O O . PHE B 1 293 ? 4.172 19.422 -9.234 1 75.38 293 PHE B O 1
ATOM 4674 N N . ILE B 1 294 ? 3.416 17.797 -10.477 1 73.88 294 ILE B N 1
ATOM 4675 C CA . ILE B 1 294 ? 2.307 18.609 -10.953 1 73.88 294 ILE B CA 1
ATOM 4676 C C . ILE B 1 294 ? 1.358 18.922 -9.789 1 73.88 294 ILE B C 1
ATOM 4678 O O . ILE B 1 294 ? 0.878 20.047 -9.656 1 73.88 294 ILE B O 1
ATOM 4682 N N . GLY B 1 295 ? 1.181 17.969 -8.969 1 68.81 295 GLY B N 1
ATOM 4683 C CA . GLY B 1 295 ? 0.32 18.172 -7.816 1 68.81 295 GLY B CA 1
ATOM 4684 C C . GLY B 1 295 ? 0.873 19.156 -6.816 1 68.81 295 GLY B C 1
ATOM 4685 O O . GLY B 1 295 ? 0.126 19.969 -6.258 1 68.81 295 GLY B O 1
ATOM 4686 N N . THR B 1 296 ? 2.184 19.234 -6.625 1 65.69 296 THR B N 1
ATOM 4687 C CA . THR B 1 296 ? 2.812 20.141 -5.668 1 65.69 296 THR B CA 1
ATOM 4688 C C . THR B 1 296 ? 2.793 21.578 -6.184 1 65.69 296 THR B C 1
ATOM 4690 O O . THR B 1 296 ? 2.693 22.516 -5.398 1 65.69 296 THR B O 1
ATOM 4693 N N . LYS B 1 297 ? 2.959 21.703 -7.391 1 63.84 297 LYS B N 1
ATOM 4694 C CA . LYS B 1 297 ? 2.936 23.047 -7.965 1 63.84 297 LYS B CA 1
ATOM 4695 C C . LYS B 1 297 ? 1.572 23.703 -7.77 1 63.84 297 LYS B C 1
ATOM 4697 O O . LYS B 1 297 ? 1.488 24.906 -7.508 1 63.84 297 LYS B O 1
ATOM 4702 N N . PHE B 1 298 ? 0.619 22.891 -7.859 1 55.69 298 PHE B N 1
ATOM 4703 C CA . PHE B 1 298 ? -0.713 23.422 -7.605 1 55.69 298 PHE B CA 1
ATOM 4704 C C . PHE B 1 298 ? -0.865 23.828 -6.141 1 55.69 298 PHE B C 1
ATOM 4706 O O . PHE B 1 298 ? -1.642 24.719 -5.82 1 55.69 298 PHE B O 1
ATOM 4713 N N . TYR B 1 299 ? -0.134 23.156 -5.297 1 55.28 299 TYR B N 1
ATOM 4714 C CA . TYR B 1 299 ? -0.151 23.469 -3.873 1 55.28 299 TYR B CA 1
ATOM 4715 C C . TYR B 1 299 ? 0.607 24.766 -3.588 1 55.28 299 TYR B C 1
ATOM 4717 O O . TYR B 1 299 ? 0.144 25.609 -2.814 1 55.28 299 TYR B O 1
ATOM 4725 N N . LYS B 1 300 ? 1.81 25 -4.012 1 55.06 300 LYS B N 1
ATOM 4726 C CA . LYS B 1 300 ? 2.674 26.141 -3.73 1 55.06 300 LYS B CA 1
ATOM 4727 C C . LYS B 1 300 ? 2.062 27.438 -4.262 1 55.06 300 LYS B C 1
ATOM 4729 O O . LYS B 1 300 ? 2.268 28.5 -3.684 1 55.06 300 LYS B O 1
ATOM 4734 N N . GLU B 1 301 ? 1.562 27.297 -5.406 1 48 301 GLU B N 1
ATOM 4735 C CA . GLU B 1 301 ? 1.086 28.562 -5.941 1 48 301 GLU B CA 1
ATOM 4736 C C . GLU B 1 301 ? 0.054 29.203 -5.016 1 48 301 GLU B C 1
ATOM 4738 O O . GLU B 1 301 ? -0.07 30.422 -4.965 1 48 301 GLU B O 1
ATOM 4743 N N . GLU B 1 302 ? -0.552 28.328 -4.312 1 44.78 302 GLU B N 1
ATOM 4744 C CA . GLU B 1 302 ? -1.573 29.047 -3.551 1 44.78 302 GLU B CA 1
ATOM 4745 C C . GLU B 1 302 ? -1.089 29.359 -2.137 1 44.78 302 GLU B C 1
ATOM 4747 O O . GLU B 1 302 ? -1.711 30.141 -1.422 1 44.78 302 GLU B O 1
ATOM 4752 N N . THR B 1 303 ? -0.025 28.609 -1.707 1 40.53 303 THR B N 1
ATOM 4753 C CA . THR B 1 303 ? 0.433 29.094 -0.411 1 40.53 303 THR B CA 1
ATOM 4754 C C . THR B 1 303 ? 1.424 30.234 -0.584 1 40.53 303 THR B C 1
ATOM 4756 O O . THR B 1 303 ? 2.242 30.234 -1.507 1 40.53 303 THR B O 1
#

Foldseek 3Di:
DDPVVVVCVVVVVCVVVVVVCVVPVCVVVVVLVQLLQWFDLPPDDTHGNGCVLVVCCPPVVLCLVVQAVLLCVLLVQQLVLLLVLLLVVLLVLLDPVDDPSVVVLCVQQVLLVDDLQRLQQVLLQQLDQPRHVVQVVCVVVPVDVHGDLQQQDLVSVSVSSSVSSNSNRNSVSNVLLNVQQVPDDPVLVVVCVVVVQDPVRCCVPPVVVSCLVSVLVSSLVSLLVSLQDDNNQCSNQPVPDDPSNDPDQCTHVVSRNHLNNSLCCCCPNDPNGSNSSSSSVVVSVVVSVVVNVVSVVVVVVVD/DDPVVVVCVVVVVCVVVVVVCVVPVCVVVVVLVQLLQWFDLPPDDTHGNGCVLVVCCPPVVLCLVVQAVLLCVLLVQQLVLLLVLLLVVLLVLLDPVDDPSVVVLCVQQVLLVDDLQRLQQVLLQQLPQPRHVVQVVCVVVPVDVHGDLQQQDLVSVSVSSSVSSNSNRNSVSNVLLNVLQVPDDPVLVVVCVVVVQDPVRCCVPPVVVSCLVSVLVSSLVSLLVSLQDDNNQCSNQPVPDDPSRDPDGCTHVVSRNHLNNSLCCCCPNDPNGSNSSSSSVVVSVVVSVVVNVVSVVVVVVVD

Secondary structure (DSSP, 8-state):
--TTTTSSHHHHHHHHHHHHIIIIISHHHHHHHHHHTEE--SSS--EE-TTHHHHHTTSGGG-HHHHHHHHHHHHHHHHHHHHHHHHHHHHHHHSTT-S-HHHHHHHHHHHHHS-HHHHHHHHHHHT-TTT-HHHHHHHHTTS-SS---TTTSHHHHHHHHHHHHHHHHHHHHHHHHHHHHHTS-HHHHHHHHHTT--HHHHIIIIIHHHTHHHHHHHHHHHHHHHHT--HHHHHHHH-SSSTT--SSTTSGGGTT--HHHHHHHHHHSSS--HHHHHHHHHHHHHHHHHHHHHHHHHHHTT-/--TTTTSSHHHHHHHHHHHHIIIIISHHHHHHHHHHTEE--SSS--EE-TTHHHHHTTSGGG-HHHHHHHHHHHHHHHHHHHHHHHHHHHHHHHSTT-S-HHHHHHHHHHHHHS-HHHHHHHHHHHT-TTT-HHHHHHHHTTS-SS---TTTSHHHHHHHHHHHHHHHHHHHHHHHHHHHHHTS-HHHHHHHHHTT--HHHHIIIIIHHHTHHHHHHHHHHHHHHHHT--HHHHHHHH-SSSS---SSTTSGGGTT--HHHHHHHHHHSSS--HHHHHHHHHHHHHHHHHHHHHHHHHHHTT-

pLDDT: mean 83.45, std 13.88, range [34.69, 98.0]